Protein AF-A0A534A311-F1 (afdb_monomer_lite)

Foldseek 3Di:
DQFDQWFFAADAFAAAAEDPLLLVLQVCVLVVNDDDVPVSLVSLLVQLLVQLQLCVVLPHQAEESNVSNDQFQQQCVVVFKPQWDDADDDDDFQQVVVPVVVVVVCVVVVVDDDGGQTARRDQIATDDCVSLVSRLVSNVVSCVVNVHNAYADEHEQLLSNCVSHPYPHDPDSLVSSLSSLVRCLVSCVVCVVSVHQYEYECQCLKLVCRGVVVVPDPVVSLVVSLSSLVSRCSSCVVPQQASYEYEYANDQEPTPCPRIDACLSRVVRVLSHSHQEYEAEQQDPVRVVCLVSLQPDDRDLSHAYAYALERLHELDQDALQSSLVSLVSNCLRRNSSRYHYYHNHRNPSGHPHHNYDNVSVSSSSSSNVSNRLVNSQKCLSTPVSVVDDPDPPDDPVCVVVDDDQDDDDDPDPWDAQEDWDDDPQKTWGAAFQRKIWIARNRRRHTQDIGHPCRDPVLQVLDDRGRAAHYWIDDDQWIWGFGQQQKIWIAGNRYRHTQDIDRPDDNVFSKGFRYYWTAGSQWTKGWIDRLQRLDWTKIWIAGNRYRHTPDIDTQEAAPPPPDDDPVNPVRSVVDDDPCNRRGDDRTD

Sequence (587 aa):
MMGSIDRILTTHVGSLPRSQAVTEVLFAREREESRDSDRDDAVINAAVAEVVRRQVEVGIDLVSDGEMSKISYATYIARRLSGFDGDTPREPGQDLVEFPGLLRKLAERGSTAKYRRPRCVGPVSVKDLRPLEVDISNLNAAAAAAHPMGTFMNAASPGVVALFQPNDFYRTQDEYLEVLAAALTTEYEAIVRAGIILQVDAPDLAMGRHTMYRDRSLEAFEILAARHIEVLNHALRNVPAERVRMHVCWGNYEGPHHHDVPMQRLLPIVLKAKPQGLLFEAANPRHAHEWSVFKDASIPDDKILIPGMLATTTNYIEHPQLVAERIERFANIVGRERVMAGTDCGFGTFAGFGPVEPDIAYLKLRSLVEGAQLASRTHGRTYDEQRFSPLDRINTGNVRNLGLAWFADLDTARGQEATPLVIDGAVYITTAWSKVKAYEAVSGKLLWQYDPKVPGEAGVLACCDVVNRGLAAWGHRLYLGTLDGRLIALDRETGRLIWSKLTVDRSKPYAITGAPRVIDGRVIIGNTGAEMGVRGYVAAYDSKDGQELWRFYTVPDRRGANVARHLKRAEATWKGEWWTLGGGGTV

Structure (mmCIF, N/CA/C/O backbone):
data_AF-A0A534A311-F1
#
_entry.id   AF-A0A534A311-F1
#
loop_
_atom_site.group_PDB
_atom_site.id
_atom_site.type_symbol
_atom_site.label_atom_id
_atom_site.label_alt_id
_atom_site.label_comp_id
_atom_site.label_asym_id
_atom_site.label_entity_id
_atom_site.label_seq_id
_atom_site.pdbx_PDB_ins_code
_atom_site.Cartn_x
_atom_site.Cartn_y
_atom_site.Cartn_z
_atom_site.occupancy
_atom_site.B_iso_or_equiv
_atom_site.auth_seq_id
_atom_site.auth_comp_id
_atom_site.auth_asym_id
_atom_site.auth_atom_id
_atom_site.pdbx_PDB_model_num
ATOM 1 N N . MET A 1 1 ? 6.077 -10.448 6.928 1.00 62.00 1 MET A N 1
ATOM 2 C CA . MET A 1 1 ? 4.923 -9.842 6.268 1.00 62.00 1 MET A CA 1
ATOM 3 C C . MET A 1 1 ? 5.056 -10.156 4.801 1.00 62.00 1 MET A C 1
ATOM 5 O O . MET A 1 1 ? 6.183 -10.249 4.327 1.00 62.00 1 MET A O 1
ATOM 9 N N . MET A 1 2 ? 3.950 -10.404 4.105 1.00 63.16 2 MET A N 1
ATOM 10 C CA . MET A 1 2 ? 3.996 -10.641 2.662 1.00 63.16 2 MET A CA 1
ATOM 11 C C . MET A 1 2 ? 4.424 -9.345 1.963 1.00 63.16 2 MET A C 1
ATOM 13 O O . MET A 1 2 ? 3.618 -8.435 1.799 1.00 63.16 2 MET A O 1
ATOM 17 N N . GLY A 1 3 ? 5.708 -9.244 1.620 1.00 61.50 3 GLY A N 1
ATOM 18 C CA . GLY A 1 3 ? 6.172 -8.417 0.510 1.00 61.50 3 GLY A CA 1
ATOM 19 C C . GLY A 1 3 ? 6.017 -9.204 -0.792 1.00 61.50 3 GLY A C 1
ATOM 20 O O . GLY A 1 3 ? 5.884 -10.429 -0.769 1.00 61.50 3 GLY A O 1
ATOM 21 N N . SER A 1 4 ? 6.015 -8.514 -1.926 1.00 70.12 4 SER A N 1
ATOM 22 C CA . SER A 1 4 ? 5.900 -9.139 -3.246 1.00 70.12 4 SER A CA 1
ATOM 23 C C . SER A 1 4 ? 6.944 -8.545 -4.174 1.00 70.12 4 SER A C 1
ATOM 25 O O . SER A 1 4 ? 7.017 -7.331 -4.338 1.00 70.12 4 SER A O 1
ATOM 27 N N . ILE A 1 5 ? 7.751 -9.411 -4.784 1.00 65.31 5 ILE A N 1
ATOM 28 C CA . ILE A 1 5 ? 8.747 -9.012 -5.785 1.00 65.31 5 ILE A CA 1
ATOM 29 C C . ILE A 1 5 ? 8.122 -8.826 -7.175 1.00 65.31 5 ILE A C 1
ATOM 31 O O . ILE A 1 5 ? 8.690 -8.134 -8.017 1.00 65.31 5 ILE A O 1
ATOM 35 N N . ASP A 1 6 ? 6.944 -9.413 -7.409 1.00 62.28 6 ASP A N 1
ATOM 36 C CA . ASP A 1 6 ? 6.321 -9.463 -8.734 1.00 62.28 6 ASP A CA 1
ATOM 37 C C . ASP A 1 6 ? 5.457 -8.232 -9.014 1.00 62.28 6 ASP A C 1
ATOM 39 O O . ASP A 1 6 ? 5.439 -7.715 -10.130 1.00 62.28 6 ASP A O 1
ATOM 43 N N . ARG A 1 7 ? 4.731 -7.754 -7.998 1.00 81.62 7 ARG A N 1
ATOM 44 C CA . ARG A 1 7 ? 3.799 -6.615 -8.079 1.00 81.62 7 ARG A CA 1
ATOM 45 C C . ARG A 1 7 ? 3.607 -5.926 -6.732 1.00 81.62 7 ARG A C 1
ATOM 47 O O . ARG A 1 7 ? 3.816 -6.545 -5.693 1.00 81.62 7 ARG A O 1
ATOM 54 N N . ILE A 1 8 ? 3.116 -4.691 -6.751 1.00 91.12 8 ILE A N 1
ATOM 55 C CA . ILE A 1 8 ? 2.659 -3.981 -5.554 1.00 91.12 8 ILE A CA 1
ATOM 56 C C . ILE A 1 8 ? 1.377 -4.642 -5.038 1.00 91.12 8 ILE A C 1
ATOM 58 O O . ILE A 1 8 ? 0.422 -4.838 -5.795 1.00 91.12 8 ILE A O 1
ATOM 62 N N . LEU A 1 9 ? 1.371 -4.993 -3.752 1.00 95.69 9 LEU A N 1
ATOM 63 C CA . LEU A 1 9 ? 0.196 -5.540 -3.074 1.00 95.69 9 LEU A CA 1
ATOM 64 C C . LEU A 1 9 ? -0.732 -4.427 -2.588 1.00 95.69 9 LEU A C 1
ATOM 66 O O . LEU A 1 9 ? -0.296 -3.294 -2.388 1.00 95.69 9 LEU A O 1
ATOM 70 N N . THR A 1 10 ? -1.994 -4.760 -2.341 1.00 98.31 10 THR A N 1
ATOM 71 C CA . THR A 1 10 ? -3.033 -3.822 -1.898 1.00 98.31 10 THR A CA 1
ATOM 72 C C . THR A 1 10 ? -3.696 -4.235 -0.586 1.00 98.31 10 THR A C 1
ATOM 74 O O . THR A 1 10 ? -3.922 -5.407 -0.298 1.00 98.31 10 THR A O 1
ATOM 77 N N . THR A 1 11 ? -4.032 -3.249 0.235 1.00 98.56 11 THR A N 1
ATOM 78 C CA . THR A 1 11 ? -4.761 -3.422 1.493 1.00 98.56 11 THR A CA 1
ATOM 79 C C . THR A 1 11 ? -5.510 -2.131 1.822 1.00 98.56 11 THR A C 1
ATOM 81 O O . THR A 1 11 ? -5.392 -1.121 1.137 1.00 98.56 11 THR A O 1
ATOM 84 N N . HIS A 1 12 ? -6.251 -2.132 2.919 1.00 98.25 12 HIS A N 1
ATOM 85 C CA . HIS A 1 12 ? -6.760 -0.931 3.578 1.00 98.25 12 HIS A CA 1
ATOM 86 C C . HIS A 1 12 ? -6.506 -1.025 5.087 1.00 98.25 12 HIS A C 1
ATOM 88 O O . HIS A 1 12 ? -5.929 -2.005 5.563 1.00 98.25 12 HIS A O 1
ATOM 94 N N . VAL A 1 13 ? -6.925 0.003 5.824 1.00 97.44 13 VAL A N 1
ATOM 95 C CA . VAL A 1 13 ? -6.742 0.122 7.280 1.00 97.44 13 VAL A CA 1
ATOM 96 C C . VAL A 1 13 ? -7.639 -0.802 8.090 1.00 97.44 13 VAL A C 1
ATOM 98 O O . VAL A 1 13 ? -7.228 -1.242 9.148 1.00 97.44 13 VAL A O 1
ATOM 101 N N . GLY A 1 14 ? -8.839 -1.144 7.643 1.00 95.75 14 GLY A N 1
ATOM 102 C CA . GLY A 1 14 ? -9.672 -2.093 8.388 1.00 95.75 14 GLY A CA 1
ATOM 103 C C . GLY A 1 14 ? -11.144 -1.795 8.264 1.00 95.75 14 GLY A C 1
ATOM 104 O O . GLY A 1 14 ? -11.809 -2.401 7.435 1.00 95.75 14 GLY A O 1
ATOM 105 N N . SER A 1 15 ? -11.653 -0.852 9.052 1.00 95.50 15 SER A N 1
ATOM 106 C CA . SER A 1 15 ? -13.086 -0.559 9.059 1.00 95.50 15 SER A CA 1
ATOM 107 C C . SER A 1 15 ? -13.638 -0.179 7.684 1.00 95.50 15 SER A C 1
ATOM 109 O O . SER A 1 15 ? -13.133 0.722 7.004 1.00 95.50 15 SER A O 1
ATOM 111 N N . LEU A 1 16 ? -14.727 -0.848 7.310 1.00 95.62 16 LEU A N 1
ATOM 112 C CA . LEU A 1 16 ? -15.497 -0.595 6.096 1.00 95.62 16 LEU A CA 1
ATOM 113 C C . LEU A 1 16 ? -16.916 -0.120 6.453 1.00 95.62 16 LEU A C 1
ATOM 115 O O . LEU A 1 16 ? -17.367 -0.327 7.585 1.00 95.62 16 LEU A O 1
ATOM 119 N N . PRO A 1 17 ? -17.633 0.533 5.521 1.00 92.81 17 PRO A N 1
ATOM 120 C CA . PRO A 1 17 ? -18.982 1.025 5.774 1.00 92.81 17 PRO A CA 1
ATOM 121 C C . PRO A 1 17 ? -19.926 -0.111 6.182 1.00 92.81 17 PRO A C 1
ATOM 123 O O . PRO A 1 17 ? -19.996 -1.149 5.523 1.00 92.81 17 PRO A O 1
ATOM 126 N N . ARG A 1 18 ? -20.647 0.091 7.288 1.00 92.00 18 ARG A N 1
ATOM 127 C CA . ARG A 1 18 ? -21.568 -0.898 7.866 1.00 92.00 18 ARG A CA 1
ATOM 128 C C . ARG A 1 18 ? -22.988 -0.618 7.388 1.00 92.00 18 ARG A C 1
ATOM 130 O O . ARG A 1 18 ? -23.415 0.534 7.361 1.00 92.00 18 ARG A O 1
ATOM 137 N N . SER A 1 19 ? -23.728 -1.668 7.042 1.00 91.81 19 SER A N 1
ATOM 138 C CA . SER A 1 19 ? -25.137 -1.533 6.664 1.00 91.81 19 SER A CA 1
ATOM 139 C C . SER A 1 19 ? -25.991 -1.063 7.846 1.00 91.81 19 SER A C 1
ATOM 141 O O . SER A 1 19 ? -25.579 -1.126 9.012 1.00 91.81 19 SER A O 1
ATOM 143 N N . GLN A 1 20 ? -27.215 -0.623 7.555 1.00 90.56 20 GLN A N 1
ATOM 144 C CA . GLN A 1 20 ? -28.170 -0.253 8.596 1.00 90.56 20 GLN A CA 1
ATOM 145 C C . GLN A 1 20 ? -28.457 -1.430 9.543 1.00 90.56 20 GLN A C 1
ATOM 147 O O . GLN A 1 20 ? -28.422 -1.242 10.753 1.00 90.56 20 GLN A O 1
ATOM 152 N N . ALA A 1 21 ? -28.637 -2.646 9.017 1.00 92.81 21 ALA A N 1
ATOM 153 C CA . ALA A 1 21 ? -28.892 -3.835 9.833 1.00 92.81 21 ALA A CA 1
ATOM 154 C C . ALA A 1 21 ? -27.745 -4.128 10.817 1.00 92.81 21 ALA A C 1
ATOM 156 O O . ALA A 1 21 ? -27.986 -4.380 11.994 1.00 92.81 21 ALA A O 1
ATOM 157 N N . VAL A 1 22 ? -26.490 -4.033 10.359 1.00 94.19 22 VAL A N 1
ATOM 158 C CA . VAL A 1 22 ? -25.309 -4.177 11.231 1.00 94.19 22 VAL A CA 1
ATOM 159 C C . VAL A 1 22 ? -25.296 -3.082 12.295 1.00 94.19 22 VAL A C 1
ATOM 161 O O . VAL A 1 22 ? -25.088 -3.347 13.474 1.00 94.19 22 VAL A O 1
ATOM 164 N N . THR A 1 23 ? -25.554 -1.843 11.888 1.00 91.12 23 THR A N 1
ATOM 165 C CA . THR A 1 23 ? -25.569 -0.686 12.786 1.00 91.12 23 THR A CA 1
ATOM 166 C C . THR A 1 23 ? -26.634 -0.830 13.881 1.00 91.12 23 THR A C 1
ATOM 168 O O . THR A 1 23 ? -26.344 -0.579 15.049 1.00 91.12 23 THR A O 1
ATOM 171 N N . GLU A 1 24 ? -27.838 -1.292 13.535 1.00 90.88 24 GLU A N 1
ATOM 172 C CA . GLU A 1 24 ? -28.925 -1.561 14.484 1.00 90.88 24 GLU A CA 1
ATOM 173 C C . GLU A 1 24 ? -28.527 -2.615 15.523 1.00 90.88 24 GLU A C 1
ATOM 175 O O . GLU A 1 24 ? -28.712 -2.383 16.718 1.00 90.88 24 GLU A O 1
ATOM 180 N N . VAL A 1 25 ? -27.903 -3.718 15.090 1.00 92.81 25 VAL A N 1
ATOM 181 C CA . VAL A 1 25 ? -27.375 -4.761 15.988 1.00 92.81 25 VAL A CA 1
ATOM 182 C C . VAL A 1 25 ? -26.332 -4.187 16.949 1.00 92.81 25 VAL A C 1
ATOM 184 O O . VAL A 1 25 ? -26.393 -4.420 18.157 1.00 92.81 25 VAL A O 1
ATOM 187 N N . LEU A 1 26 ? -25.378 -3.402 16.442 1.00 91.00 26 LEU A N 1
ATOM 188 C CA . LEU A 1 26 ? -24.308 -2.833 17.265 1.00 91.00 26 LEU A CA 1
ATOM 189 C C . LEU A 1 26 ? -24.845 -1.857 18.319 1.00 91.00 26 LEU A C 1
ATOM 191 O O . LEU A 1 26 ? -24.432 -1.930 19.476 1.00 91.00 26 LEU A O 1
ATOM 195 N N . PHE A 1 27 ? -25.792 -0.987 17.957 1.00 88.94 27 PHE A N 1
ATOM 196 C CA . PHE A 1 27 ? -26.410 -0.071 18.918 1.00 88.94 27 PHE A CA 1
ATOM 197 C C . PHE A 1 27 ? -27.332 -0.785 19.912 1.00 88.94 27 PHE A C 1
ATOM 199 O O . PHE A 1 27 ? -27.357 -0.401 21.081 1.00 88.94 27 PHE A O 1
ATOM 206 N N . ALA A 1 28 ? -28.058 -1.827 19.495 1.00 88.75 28 ALA A N 1
ATOM 207 C CA . ALA A 1 28 ? -28.858 -2.638 20.411 1.00 88.75 28 ALA A CA 1
ATOM 208 C C . ALA A 1 28 ? -27.974 -3.343 21.452 1.00 88.75 28 ALA A C 1
ATOM 210 O O . ALA A 1 28 ? -28.309 -3.360 22.634 1.00 88.75 28 ALA A O 1
ATOM 211 N N . ARG A 1 29 ? -26.810 -3.865 21.041 1.00 87.81 29 ARG A N 1
ATOM 212 C CA . ARG A 1 29 ? -25.814 -4.456 21.951 1.00 87.81 29 ARG A CA 1
ATOM 213 C C . ARG A 1 29 ? -25.233 -3.430 22.923 1.00 87.81 29 ARG A C 1
ATOM 215 O O . ARG A 1 29 ? -25.128 -3.724 24.106 1.00 87.81 29 ARG A O 1
ATOM 222 N N . GLU A 1 30 ? -24.897 -2.235 22.441 1.00 84.38 30 GLU A N 1
ATOM 223 C CA . GLU A 1 30 ? -24.351 -1.140 23.260 1.00 84.38 30 GLU A CA 1
ATOM 224 C C . GLU A 1 30 ? -25.339 -0.647 24.329 1.00 84.38 30 GLU A C 1
ATOM 226 O O . GLU A 1 30 ? -24.939 -0.287 25.434 1.00 84.38 30 GLU A O 1
ATOM 231 N N . ARG A 1 31 ? -26.638 -0.623 24.010 1.00 85.56 31 ARG A N 1
ATOM 232 C CA . ARG A 1 31 ? -27.695 -0.219 24.950 1.00 85.56 31 ARG A CA 1
ATOM 233 C C . ARG A 1 31 ? -28.201 -1.357 25.837 1.00 85.56 31 ARG A C 1
ATOM 235 O O . ARG A 1 31 ? -29.114 -1.124 26.619 1.00 85.56 31 ARG A O 1
ATOM 242 N N . GLU A 1 32 ? -27.631 -2.557 25.713 1.00 85.12 32 GLU A N 1
ATOM 243 C CA . GLU A 1 32 ? -28.103 -3.773 26.394 1.00 85.12 32 GLU A CA 1
ATOM 244 C C . GLU A 1 32 ? -29.579 -4.100 26.067 1.00 85.12 32 GLU A C 1
ATOM 246 O O . GLU A 1 32 ? -30.319 -4.666 26.866 1.00 85.12 32 GLU A O 1
ATOM 251 N N . GLU A 1 33 ? -30.014 -3.743 24.855 1.00 89.19 33 GLU A N 1
ATOM 252 C CA . GLU A 1 33 ? -31.381 -3.910 24.343 1.00 89.19 33 GLU A CA 1
ATOM 253 C C . GLU A 1 33 ? -31.521 -5.084 23.360 1.00 89.19 33 GLU A C 1
ATOM 255 O O . GLU A 1 33 ? -32.626 -5.349 22.882 1.00 89.19 33 GLU A O 1
ATOM 260 N N . SER A 1 34 ? -30.427 -5.776 23.027 1.00 84.06 34 SER A N 1
ATOM 261 C CA . SER A 1 34 ? -30.469 -6.964 22.164 1.00 84.06 34 SER A CA 1
ATOM 262 C C . SER A 1 34 ? -31.284 -8.084 22.824 1.00 84.06 34 SER A C 1
ATOM 264 O O . SER A 1 34 ? -31.061 -8.432 23.983 1.00 84.06 34 SER A O 1
ATOM 266 N N . ARG A 1 35 ? -32.256 -8.632 22.084 1.00 83.31 35 ARG A N 1
ATOM 267 C CA . ARG A 1 35 ? -33.201 -9.660 22.569 1.00 83.31 35 ARG A CA 1
ATOM 268 C C . ARG A 1 35 ? -33.037 -11.020 21.893 1.00 83.31 35 ARG A C 1
ATOM 270 O O . ARG A 1 35 ? -33.663 -11.977 22.333 1.00 83.31 35 ARG A O 1
ATOM 277 N N . ASP A 1 36 ? -32.243 -11.086 20.828 1.00 88.88 36 ASP A N 1
ATOM 278 C CA . ASP A 1 36 ? -32.068 -12.269 19.985 1.00 88.88 36 ASP A CA 1
ATOM 279 C C . ASP A 1 36 ? -30.604 -12.342 19.529 1.00 88.88 36 ASP A C 1
ATOM 281 O O . ASP A 1 36 ? -30.210 -11.759 18.516 1.00 88.88 36 ASP A O 1
ATOM 285 N N . SER A 1 37 ? -29.775 -13.003 20.341 1.00 86.44 37 SER A N 1
ATOM 286 C CA . SER A 1 37 ? -28.337 -13.119 20.091 1.00 86.44 37 SER A CA 1
ATOM 287 C C . SER A 1 37 ? -28.031 -13.879 18.806 1.00 86.44 37 SER A C 1
ATOM 289 O O . SER A 1 37 ? -27.108 -13.496 18.092 1.00 86.44 37 SER A O 1
ATOM 291 N N . ASP A 1 38 ? -28.825 -14.903 18.495 1.00 90.88 38 ASP A N 1
ATOM 292 C CA . ASP A 1 38 ? -28.603 -15.778 17.344 1.00 90.88 38 ASP A CA 1
ATOM 293 C C . ASP A 1 38 ? -28.873 -15.021 16.043 1.00 90.88 38 ASP A C 1
ATOM 295 O O . ASP A 1 38 ? -28.080 -15.089 15.099 1.00 90.88 38 ASP A O 1
ATOM 299 N N . ARG A 1 39 ? -29.950 -14.223 16.005 1.00 93.50 39 ARG A N 1
ATOM 300 C CA . ARG A 1 39 ? -30.201 -13.299 14.894 1.00 93.50 39 ARG A CA 1
ATOM 301 C C . ARG A 1 39 ? -29.068 -12.288 14.752 1.00 93.50 39 ARG A C 1
ATOM 303 O O . ARG A 1 39 ? -28.604 -12.058 13.635 1.00 93.50 39 ARG A O 1
ATOM 310 N N . ASP A 1 40 ? -28.658 -11.650 15.845 1.00 93.88 40 ASP A N 1
ATOM 311 C CA . ASP A 1 40 ? -27.614 -10.627 15.806 1.00 93.88 40 ASP A CA 1
ATOM 312 C C . ASP A 1 40 ? -26.292 -11.201 15.272 1.00 93.88 40 ASP A C 1
ATOM 314 O O . ASP A 1 40 ? -25.655 -10.593 14.410 1.00 93.88 40 ASP A O 1
ATOM 318 N N . ASP A 1 41 ? -25.893 -12.385 15.743 1.00 94.00 41 ASP A N 1
ATOM 319 C CA . ASP A 1 41 ? -24.686 -13.071 15.282 1.00 94.00 41 ASP A CA 1
ATOM 320 C C . ASP A 1 41 ? -24.794 -13.484 13.811 1.00 94.00 41 ASP A C 1
ATOM 322 O O . ASP A 1 41 ? -23.832 -13.301 13.062 1.00 94.00 41 ASP A O 1
ATOM 326 N N . ALA A 1 42 ? -25.966 -13.935 13.354 1.00 96.06 42 ALA A N 1
ATOM 327 C CA . ALA A 1 42 ? -26.204 -14.226 11.941 1.00 96.06 42 ALA A CA 1
ATOM 328 C C . ALA A 1 42 ? -26.073 -12.974 11.052 1.00 96.06 42 ALA A C 1
ATOM 330 O O . ALA A 1 42 ? -25.486 -13.048 9.971 1.00 96.06 42 ALA A O 1
ATOM 331 N N . VAL A 1 43 ? -26.562 -11.812 11.506 1.00 97.50 43 VAL A N 1
ATOM 332 C CA . VAL A 1 43 ? -26.415 -10.534 10.781 1.00 97.50 43 VAL A CA 1
ATOM 333 C C . VAL A 1 43 ? -24.944 -10.136 10.663 1.00 97.50 43 VAL A C 1
ATOM 335 O O . VAL A 1 43 ? -24.500 -9.755 9.578 1.00 97.50 43 VAL A O 1
ATOM 338 N N . ILE A 1 44 ? -24.175 -10.238 11.751 1.00 97.69 44 ILE A N 1
ATOM 339 C CA . ILE A 1 44 ? -22.742 -9.915 11.739 1.00 97.69 44 ILE A CA 1
ATOM 340 C C . ILE A 1 44 ? -21.960 -10.908 10.875 1.00 97.69 44 ILE A C 1
ATOM 342 O O . ILE A 1 44 ? -21.148 -10.482 10.056 1.00 97.69 44 ILE A O 1
ATOM 346 N N . ASN A 1 45 ? -22.222 -12.211 11.001 1.00 98.19 45 ASN A N 1
ATOM 347 C CA . ASN A 1 45 ? -21.568 -13.246 10.200 1.00 98.19 45 ASN A CA 1
ATOM 348 C C . ASN A 1 45 ? -21.802 -13.028 8.695 1.00 98.19 45 ASN A C 1
ATOM 350 O O . ASN A 1 45 ? -20.843 -13.004 7.921 1.00 98.19 45 ASN A O 1
ATOM 354 N N . ALA A 1 46 ? -23.052 -12.774 8.292 1.00 98.38 46 ALA A N 1
ATOM 355 C CA . ALA A 1 46 ? -23.392 -12.478 6.903 1.00 98.38 46 ALA A CA 1
ATOM 356 C C . ALA A 1 46 ? -22.703 -11.199 6.398 1.00 98.38 46 ALA A C 1
ATOM 358 O O . ALA A 1 46 ? -22.217 -11.162 5.268 1.00 98.38 46 ALA A O 1
ATOM 359 N N . ALA A 1 47 ? -22.612 -10.162 7.237 1.00 98.19 47 ALA A N 1
ATOM 360 C CA . ALA A 1 47 ? -21.917 -8.928 6.890 1.00 98.19 47 ALA A CA 1
ATOM 361 C C . ALA A 1 47 ? -20.408 -9.137 6.696 1.00 98.19 47 ALA A C 1
ATOM 363 O O . ALA A 1 47 ? -19.857 -8.617 5.728 1.00 98.19 47 ALA A O 1
ATOM 364 N N . VAL A 1 48 ? -19.748 -9.918 7.562 1.00 98.75 48 VAL A N 1
ATOM 365 C CA . VAL A 1 48 ? -18.322 -10.269 7.412 1.00 98.75 48 VAL A CA 1
ATOM 366 C C . VAL A 1 48 ? -18.088 -11.042 6.112 1.00 98.75 48 VAL A C 1
ATOM 368 O O . VAL A 1 48 ? -17.189 -10.693 5.346 1.00 98.75 48 VAL A O 1
ATOM 371 N N . ALA A 1 49 ? -18.921 -12.046 5.822 1.00 98.69 49 ALA A N 1
ATOM 372 C CA . ALA A 1 49 ? -18.834 -12.808 4.577 1.00 98.69 49 ALA A CA 1
ATOM 373 C C . ALA A 1 49 ? -18.966 -11.904 3.340 1.00 98.69 49 ALA A C 1
ATOM 375 O O . ALA A 1 49 ? -18.171 -12.004 2.403 1.00 98.69 49 ALA A O 1
ATOM 376 N N . GLU A 1 50 ? -19.926 -10.979 3.363 1.00 98.19 50 GLU A N 1
ATOM 377 C CA . GLU A 1 50 ? -20.172 -10.053 2.262 1.00 98.19 50 GLU A CA 1
ATOM 378 C C . GLU A 1 50 ? -19.016 -9.067 2.047 1.00 98.19 50 GLU A C 1
ATOM 380 O O . GLU A 1 50 ? -18.571 -8.881 0.913 1.00 98.19 50 GLU A O 1
ATOM 385 N N . VAL A 1 51 ? -18.480 -8.446 3.104 1.00 97.88 51 VAL A N 1
ATOM 386 C CA . VAL A 1 51 ? -17.378 -7.484 2.931 1.00 97.88 51 VAL A CA 1
ATOM 387 C C . VAL A 1 51 ? -16.081 -8.154 2.506 1.00 97.88 51 VAL A C 1
ATOM 389 O O . VAL A 1 51 ? -15.346 -7.576 1.706 1.00 97.88 51 VAL A O 1
ATOM 392 N N . VAL A 1 52 ? -15.796 -9.370 2.979 1.00 98.75 52 VAL A N 1
ATOM 393 C CA . VAL A 1 52 ? -14.638 -10.147 2.514 1.00 98.75 52 VAL A CA 1
ATOM 394 C C . VAL A 1 52 ? -14.797 -10.488 1.031 1.00 98.75 52 VAL A C 1
ATOM 396 O O . VAL A 1 52 ? -13.875 -10.247 0.251 1.00 98.75 52 VAL A O 1
ATOM 399 N N . ARG A 1 53 ? -15.982 -10.953 0.609 1.00 98.56 53 ARG A N 1
ATOM 400 C CA . ARG A 1 53 ? -16.291 -11.219 -0.806 1.00 98.56 53 ARG A CA 1
ATOM 401 C C . ARG A 1 53 ? -16.079 -9.974 -1.672 1.00 98.56 53 ARG A C 1
ATOM 403 O O . ARG A 1 53 ? -15.355 -10.042 -2.661 1.00 98.56 53 ARG A O 1
ATOM 410 N N . ARG A 1 54 ? -16.647 -8.823 -1.289 1.00 97.94 54 ARG A N 1
ATOM 411 C CA . ARG A 1 54 ? -16.513 -7.569 -2.056 1.00 97.94 54 ARG A CA 1
ATOM 412 C C . ARG A 1 54 ? -15.066 -7.086 -2.158 1.00 97.94 54 ARG A C 1
ATOM 414 O O . ARG A 1 54 ? -14.676 -6.580 -3.206 1.00 97.94 54 ARG A O 1
ATOM 421 N N . GLN A 1 55 ? -14.266 -7.228 -1.100 1.00 98.50 55 GLN A N 1
ATOM 422 C CA . GLN A 1 55 ? -12.839 -6.884 -1.143 1.00 98.50 55 GLN A CA 1
ATOM 423 C C . GLN A 1 55 ? -12.086 -7.741 -2.169 1.00 98.50 55 GLN A C 1
ATOM 425 O O . GLN A 1 55 ? -11.351 -7.192 -2.993 1.00 98.50 55 GLN A O 1
ATOM 430 N N . VAL A 1 56 ? -12.314 -9.059 -2.164 1.00 97.88 56 VAL A N 1
ATOM 431 C CA . VAL A 1 56 ? -11.711 -9.984 -3.138 1.00 97.88 56 VAL A CA 1
ATOM 432 C C . VAL A 1 56 ? -12.158 -9.654 -4.564 1.00 97.88 56 VAL A C 1
ATOM 434 O O . VAL A 1 56 ? -11.325 -9.587 -5.462 1.00 97.88 56 VAL A O 1
ATOM 437 N N . GLU A 1 57 ? -13.444 -9.369 -4.779 1.00 96.44 57 GLU A N 1
ATOM 438 C CA . GLU A 1 57 ? -13.981 -9.001 -6.100 1.00 96.44 57 GLU A CA 1
ATOM 439 C C . GLU A 1 57 ? -13.420 -7.692 -6.652 1.00 96.44 57 GLU A C 1
ATOM 441 O O . GLU A 1 57 ? -13.278 -7.531 -7.865 1.00 96.44 57 GLU A O 1
ATOM 446 N N . VAL A 1 58 ? -13.104 -6.743 -5.772 1.00 96.44 58 VAL A N 1
ATOM 447 C CA . VAL A 1 58 ? -12.414 -5.508 -6.152 1.00 96.44 58 VAL A CA 1
ATOM 448 C C . VAL A 1 58 ? -10.935 -5.763 -6.470 1.00 96.44 58 VAL A C 1
ATOM 450 O O . VAL A 1 58 ? -10.349 -5.011 -7.248 1.00 96.44 58 VAL A O 1
ATOM 453 N N . GLY A 1 59 ? -10.349 -6.834 -5.930 1.00 96.19 59 GLY A N 1
ATOM 454 C CA . GLY A 1 59 ? -8.952 -7.220 -6.131 1.00 96.19 59 GLY A CA 1
ATOM 455 C C . GLY A 1 59 ? -8.018 -6.824 -4.987 1.00 96.19 59 GLY A C 1
ATOM 456 O O . GLY A 1 59 ? -6.813 -6.722 -5.211 1.00 96.19 59 GLY A O 1
ATOM 457 N N . ILE A 1 60 ? -8.552 -6.578 -3.784 1.00 98.38 60 ILE A N 1
ATOM 458 C CA . ILE A 1 60 ? -7.736 -6.344 -2.587 1.00 98.38 60 ILE A CA 1
ATOM 459 C C . ILE A 1 60 ? -7.025 -7.638 -2.184 1.00 98.38 60 ILE A C 1
ATOM 461 O O . ILE A 1 60 ? -7.636 -8.699 -2.075 1.00 98.38 60 ILE A O 1
ATOM 465 N N . ASP A 1 61 ? -5.724 -7.526 -1.936 1.00 96.94 61 ASP A N 1
ATOM 466 C CA . ASP A 1 61 ? -4.847 -8.661 -1.664 1.00 96.94 61 ASP A CA 1
ATOM 467 C C . ASP A 1 61 ? -4.929 -9.154 -0.217 1.00 96.94 61 ASP A C 1
ATOM 469 O O . ASP A 1 61 ? -5.105 -10.349 0.037 1.00 96.94 61 ASP A O 1
ATOM 473 N N . LEU A 1 62 ? -4.785 -8.226 0.733 1.00 97.94 62 LEU A N 1
ATOM 474 C CA . LEU A 1 62 ? -4.911 -8.506 2.157 1.00 97.94 62 LEU A CA 1
ATOM 475 C C . LEU A 1 62 ? -6.208 -7.892 2.685 1.00 97.94 62 LEU A C 1
ATOM 477 O O . LEU A 1 62 ? -6.327 -6.670 2.770 1.00 97.94 62 LEU A O 1
ATOM 481 N N . VAL A 1 63 ? -7.166 -8.748 3.034 1.00 98.56 63 VAL A N 1
ATOM 482 C CA . VAL A 1 63 ? -8.540 -8.354 3.391 1.00 98.56 63 VAL A CA 1
ATOM 483 C C . VAL A 1 63 ? -8.773 -8.383 4.902 1.00 98.56 63 VAL A C 1
ATOM 485 O O . VAL A 1 63 ? -8.083 -9.110 5.619 1.00 98.56 63 VAL A O 1
ATOM 488 N N . SER A 1 64 ? -9.765 -7.648 5.404 1.00 98.50 64 SER A N 1
ATOM 489 C CA . SER A 1 64 ? -10.236 -7.789 6.792 1.00 98.50 64 SER A CA 1
ATOM 490 C C . SER A 1 64 ? -11.716 -8.116 6.896 1.00 98.50 64 SER A C 1
ATOM 492 O O . SER A 1 64 ? -12.455 -8.131 5.912 1.00 98.50 64 SER A O 1
ATOM 494 N N . ASP A 1 65 ? -12.158 -8.327 8.131 1.00 98.25 65 ASP A N 1
ATOM 495 C CA . ASP A 1 65 ? -13.560 -8.453 8.522 1.00 98.25 65 ASP A CA 1
ATOM 496 C C . ASP A 1 65 ? -14.345 -7.129 8.432 1.00 98.25 65 ASP A C 1
ATOM 498 O O . ASP A 1 65 ? -15.507 -7.079 8.832 1.00 98.25 65 ASP A O 1
ATOM 502 N N . GLY A 1 66 ? -13.718 -6.039 7.969 1.00 97.00 66 GLY A N 1
ATOM 503 C CA . GLY A 1 66 ? -14.315 -4.706 7.907 1.00 97.00 66 GLY A CA 1
ATOM 504 C C . GLY A 1 66 ? -14.666 -4.111 9.276 1.00 97.00 66 GLY A C 1
ATOM 505 O O . GLY A 1 66 ? -15.384 -3.111 9.326 1.00 97.00 66 GLY A O 1
ATOM 506 N N . GLU A 1 67 ? -14.206 -4.723 10.374 1.00 96.12 67 GLU A N 1
ATOM 507 C CA . GLU A 1 67 ? -14.630 -4.449 11.750 1.00 96.12 67 GLU A CA 1
ATOM 508 C C . GLU A 1 67 ? -16.162 -4.492 11.940 1.00 96.12 67 GLU A C 1
ATOM 510 O O . GLU A 1 67 ? -16.725 -3.712 12.717 1.00 96.12 67 GLU A O 1
ATOM 515 N N . MET A 1 68 ? -16.871 -5.372 11.220 1.00 96.00 68 MET A N 1
ATOM 516 C CA . MET A 1 68 ? -18.345 -5.414 11.213 1.00 96.00 68 MET A CA 1
ATOM 517 C C . MET A 1 68 ? -18.961 -5.626 12.605 1.00 96.00 68 MET A C 1
ATOM 519 O O . MET A 1 68 ? -20.050 -5.125 12.866 1.00 96.00 68 MET A O 1
ATOM 523 N N . SER A 1 69 ? -18.264 -6.308 13.516 1.00 93.81 69 SER A N 1
ATOM 524 C CA . SER A 1 69 ? -18.726 -6.591 14.883 1.00 93.81 69 SER A CA 1
ATOM 525 C C . SER A 1 69 ? -18.423 -5.486 15.905 1.00 93.81 69 SER A C 1
ATOM 527 O O . SER A 1 69 ? -18.879 -5.563 17.053 1.00 93.81 69 SER A O 1
ATOM 529 N N . LYS A 1 70 ? -17.668 -4.449 15.518 1.00 91.31 70 LYS A N 1
ATOM 530 C CA . LYS A 1 70 ? -17.216 -3.387 16.422 1.00 91.31 70 LYS A CA 1
ATOM 531 C C . LYS A 1 70 ? -17.988 -2.094 16.187 1.00 91.31 70 LYS A C 1
ATOM 533 O O . LYS A 1 70 ? -18.062 -1.589 15.072 1.00 91.31 70 LYS A O 1
ATOM 538 N N . ILE A 1 71 ? -18.502 -1.503 17.266 1.00 85.81 71 ILE A N 1
ATOM 539 C CA . ILE A 1 71 ? -19.131 -0.171 17.229 1.00 85.81 71 ILE A CA 1
ATOM 540 C C . ILE A 1 71 ? -18.107 0.955 17.001 1.00 85.81 71 ILE A C 1
ATOM 542 O O . ILE A 1 71 ? -18.417 1.992 16.414 1.00 85.81 71 ILE A O 1
ATOM 546 N N . SER A 1 72 ? -16.880 0.730 17.467 1.00 86.31 72 SER A N 1
ATOM 547 C CA . SER A 1 72 ? -15.750 1.653 17.451 1.00 86.31 72 SER A CA 1
ATOM 548 C C . SER A 1 72 ? -14.462 0.845 17.547 1.00 86.31 72 SER A C 1
ATOM 550 O O . SER A 1 72 ? -14.407 -0.148 18.278 1.00 86.31 72 SER A O 1
ATOM 552 N N . TYR A 1 73 ? -13.422 1.310 16.863 1.00 83.31 73 TYR A N 1
ATOM 553 C CA . TYR A 1 73 ? -12.088 0.709 16.882 1.00 83.31 73 TYR A CA 1
ATOM 554 C C . TYR A 1 73 ? -11.396 0.765 18.258 1.00 83.31 73 TYR A C 1
ATOM 556 O O . TYR A 1 73 ? -10.426 0.050 18.470 1.00 83.31 73 TYR A O 1
ATOM 564 N N . ALA A 1 74 ? -11.880 1.585 19.203 1.00 83.38 74 ALA A N 1
ATOM 565 C CA . ALA A 1 74 ? -11.274 1.728 20.533 1.00 83.38 74 ALA A CA 1
ATOM 566 C C . ALA A 1 74 ? -12.202 1.304 21.685 1.00 83.38 74 ALA A C 1
ATOM 568 O O . ALA A 1 74 ? -11.757 0.654 22.625 1.00 83.38 74 ALA A O 1
ATOM 569 N N . THR A 1 75 ? -13.503 1.626 21.641 1.00 84.50 75 THR A N 1
ATOM 570 C CA . THR A 1 75 ? -14.397 1.351 22.790 1.00 84.50 75 THR A CA 1
ATOM 571 C C . THR A 1 75 ? -14.890 -0.093 22.866 1.00 84.50 75 THR A C 1
ATOM 573 O O . THR A 1 75 ? -15.393 -0.497 23.914 1.00 84.50 75 THR A O 1
ATOM 576 N N . TYR A 1 76 ? -14.690 -0.909 21.818 1.00 88.25 76 TYR A N 1
ATOM 577 C CA . TYR A 1 76 ? -15.035 -2.339 21.848 1.00 88.25 76 TYR A CA 1
ATOM 578 C C . TYR A 1 76 ? -14.345 -3.087 23.000 1.00 88.25 76 TYR A C 1
ATOM 580 O O . TYR A 1 76 ? -14.842 -4.121 23.455 1.00 88.25 76 TYR A O 1
ATOM 588 N N . ILE A 1 77 ? -13.222 -2.550 23.491 1.00 89.62 77 ILE A N 1
ATOM 589 C CA . ILE A 1 77 ? -12.403 -3.166 24.526 1.00 89.62 77 ILE A CA 1
ATOM 590 C C . ILE A 1 77 ? -13.164 -3.381 25.840 1.00 89.62 77 ILE A C 1
ATOM 592 O O . ILE A 1 77 ? -12.911 -4.366 26.523 1.00 89.62 77 ILE A O 1
ATOM 596 N N . ALA A 1 78 ? -14.177 -2.565 26.151 1.00 88.56 78 ALA A N 1
ATOM 597 C CA . ALA A 1 78 ? -15.013 -2.738 27.345 1.00 88.56 78 ALA A CA 1
ATOM 598 C C . ALA A 1 78 ? -15.871 -4.023 27.320 1.00 88.56 78 ALA A C 1
ATOM 600 O O . ALA A 1 78 ? -16.352 -4.496 28.356 1.00 88.56 78 ALA A O 1
ATOM 601 N N . ARG A 1 79 ? -16.050 -4.634 26.139 1.00 87.56 79 ARG A N 1
ATOM 602 C CA . ARG A 1 79 ? -16.677 -5.959 26.012 1.00 87.56 79 ARG A CA 1
ATOM 603 C C . ARG A 1 79 ? -15.695 -7.097 26.290 1.00 87.56 79 ARG A C 1
ATOM 605 O O . ARG A 1 79 ? -16.141 -8.173 26.669 1.00 87.56 79 ARG A O 1
ATOM 612 N N . ARG A 1 80 ? -14.389 -6.860 26.124 1.00 93.00 80 ARG A N 1
ATOM 613 C CA . ARG A 1 80 ? -13.331 -7.879 26.233 1.00 93.00 80 ARG A CA 1
ATOM 614 C C . ARG A 1 80 ? -12.520 -7.786 27.522 1.00 93.00 80 ARG A C 1
ATOM 616 O O . ARG A 1 80 ? -12.037 -8.808 27.998 1.00 93.00 80 ARG A O 1
ATOM 623 N N . LEU A 1 81 ? -12.400 -6.598 28.109 1.00 95.69 81 LEU A N 1
ATOM 624 C CA . LEU A 1 81 ? -11.635 -6.328 29.325 1.00 95.69 81 LEU A CA 1
ATOM 625 C C . LEU A 1 81 ? -12.529 -5.824 30.472 1.00 95.69 81 LEU A C 1
ATOM 627 O O . LEU A 1 81 ? -13.579 -5.221 30.249 1.00 95.69 81 LEU A O 1
ATOM 631 N N . SER A 1 82 ? -12.110 -6.084 31.711 1.00 96.38 82 SER A N 1
ATOM 632 C CA . SER A 1 82 ? -12.728 -5.556 32.933 1.00 96.38 82 SER A CA 1
ATOM 633 C C . SER A 1 82 ? -12.245 -4.136 33.246 1.00 96.38 82 SER A C 1
ATOM 635 O O . SER A 1 82 ? -11.293 -3.651 32.643 1.00 96.38 82 SER A O 1
ATOM 637 N N . GLY A 1 83 ? -12.876 -3.489 34.230 1.00 95.44 83 GLY A N 1
ATOM 638 C CA . GLY A 1 83 ? -12.418 -2.205 34.777 1.00 95.44 83 GLY A CA 1
ATOM 639 C C . GLY A 1 83 ? -12.954 -0.963 34.061 1.00 95.44 83 GLY A C 1
ATOM 640 O O . GLY A 1 83 ? -12.653 0.144 34.493 1.00 95.44 83 GLY A O 1
ATOM 641 N N . PHE A 1 84 ? -13.770 -1.131 33.016 1.00 94.50 84 PHE A N 1
ATOM 642 C CA . PHE A 1 84 ? -14.298 -0.041 32.194 1.00 94.50 84 PHE A CA 1
ATOM 643 C C . PHE A 1 84 ? -15.779 0.238 32.463 1.00 94.50 84 PHE A C 1
ATOM 645 O O . PHE A 1 84 ? -16.606 -0.649 32.256 1.00 94.50 84 PHE A O 1
ATOM 652 N N . ASP A 1 85 ? -16.114 1.465 32.871 1.00 91.31 85 ASP A N 1
ATOM 653 C CA . ASP A 1 85 ? -17.500 1.909 33.090 1.00 91.31 85 ASP A CA 1
ATOM 654 C C . ASP A 1 85 ? -17.647 3.441 32.944 1.00 91.31 85 ASP A C 1
ATOM 656 O O . ASP A 1 85 ? -16.669 4.178 32.791 1.00 91.31 85 ASP A O 1
ATOM 660 N N . GLY A 1 86 ? -18.879 3.940 32.996 1.00 87.50 86 GLY A N 1
ATOM 661 C CA . GLY A 1 86 ? -19.225 5.351 32.878 1.00 87.50 86 GLY A CA 1
ATOM 662 C C . GLY A 1 86 ? -19.154 5.881 31.445 1.00 87.50 86 GLY A C 1
ATOM 663 O O . GLY A 1 86 ? -19.142 5.130 30.472 1.00 87.50 86 GLY A O 1
ATOM 664 N N . ASP A 1 87 ? -19.132 7.208 31.321 1.00 86.00 87 ASP A N 1
ATOM 665 C CA . ASP A 1 87 ? -19.025 7.902 30.038 1.00 86.00 87 ASP A CA 1
ATOM 666 C C . ASP A 1 87 ? -18.131 9.138 30.188 1.00 86.00 87 ASP A C 1
ATOM 668 O O . ASP A 1 87 ? -18.237 9.879 31.168 1.00 86.00 87 ASP A O 1
ATOM 672 N N . THR A 1 88 ? -17.235 9.347 29.228 1.00 80.19 88 THR A N 1
ATOM 673 C CA . THR A 1 88 ? -16.325 10.495 29.187 1.00 80.19 88 THR A CA 1
ATOM 674 C C . THR A 1 88 ? -16.864 11.545 28.222 1.00 80.19 88 THR A C 1
ATOM 676 O O . THR A 1 88 ? -17.156 11.209 27.067 1.00 80.19 88 THR A O 1
ATOM 679 N N . PRO A 1 89 ? -16.925 12.828 28.627 1.00 76.12 89 PRO A N 1
ATOM 680 C CA . PRO A 1 89 ? -17.252 13.917 27.720 1.00 76.12 89 PRO A CA 1
ATOM 681 C C . PRO A 1 89 ? -16.376 13.905 26.462 1.00 76.12 89 PRO A C 1
ATOM 683 O O . PRO A 1 89 ? -15.183 13.590 26.485 1.00 76.12 89 PRO A O 1
ATOM 686 N N . ARG A 1 90 ? -16.986 14.241 25.328 1.00 75.69 90 ARG A N 1
ATOM 687 C CA . ARG A 1 90 ? -16.275 14.372 24.056 1.00 75.69 90 ARG A CA 1
ATOM 688 C C . ARG A 1 90 ? -15.760 15.791 23.942 1.00 75.69 90 ARG A C 1
ATOM 690 O O . ARG A 1 90 ? -16.555 16.719 23.821 1.00 75.69 90 ARG A O 1
ATOM 697 N N . GLU A 1 91 ? -14.445 15.936 23.936 1.00 81.06 91 GLU A N 1
ATOM 698 C CA . GLU A 1 91 ? -13.815 17.199 23.590 1.00 81.06 91 GLU A CA 1
ATOM 699 C C . GLU A 1 91 ? -13.347 17.161 22.133 1.00 81.06 91 GLU A C 1
ATOM 701 O O . GLU A 1 91 ? -12.716 16.180 21.727 1.00 81.06 91 GLU A O 1
ATOM 706 N N . PRO A 1 92 ? -13.665 18.188 21.330 1.00 84.31 92 PRO A N 1
ATOM 707 C CA . PRO A 1 92 ? -13.142 18.291 19.977 1.00 84.31 92 PRO A CA 1
ATOM 708 C C . PRO A 1 92 ? -11.622 18.507 19.992 1.00 84.31 92 PRO A C 1
ATOM 710 O O . PRO A 1 92 ? -11.060 19.042 20.954 1.00 84.31 92 PRO A O 1
ATOM 713 N N . GLY A 1 93 ? -10.969 18.100 18.902 1.00 87.94 93 GLY A N 1
ATOM 714 C CA . GLY A 1 93 ? -9.559 18.394 18.659 1.00 87.94 93 GLY A CA 1
ATOM 715 C C . GLY A 1 93 ? -9.283 19.899 18.679 1.00 87.94 93 GLY A C 1
ATOM 716 O O . GLY A 1 93 ? -10.165 20.711 18.388 1.00 87.94 93 GLY A O 1
ATOM 717 N N . GLN A 1 94 ? -8.058 20.271 19.045 1.00 91.75 94 GLN A N 1
ATOM 718 C CA . GLN A 1 94 ? -7.599 21.659 19.126 1.00 91.75 94 GLN A CA 1
ATOM 719 C C . GLN A 1 94 ? -7.841 22.419 17.814 1.00 91.75 94 GLN A C 1
ATOM 721 O O . GLN A 1 94 ? -8.263 23.573 17.823 1.00 91.75 94 GLN A O 1
ATOM 726 N N . ASP A 1 95 ? -7.632 21.746 16.689 1.00 91.06 95 ASP A N 1
ATOM 727 C CA . ASP A 1 95 ? -7.848 22.277 15.351 1.00 91.06 95 ASP A CA 1
ATOM 728 C C . ASP A 1 95 ? -9.320 22.585 15.045 1.00 91.06 95 ASP A C 1
ATOM 730 O O . ASP A 1 95 ? -9.596 23.521 14.307 1.00 91.06 95 ASP A O 1
ATOM 734 N N . LEU A 1 96 ? -10.278 21.871 15.638 1.00 90.81 96 LEU A N 1
ATOM 735 C CA . LEU A 1 96 ? -11.707 22.167 15.499 1.00 90.81 96 LEU A CA 1
ATOM 736 C C . LEU A 1 96 ? -12.197 23.221 16.497 1.00 90.81 96 LEU A C 1
ATOM 738 O O . LEU A 1 96 ? -13.108 23.987 16.170 1.00 90.81 96 LEU A O 1
ATOM 742 N N . VAL A 1 97 ? -11.608 23.281 17.699 1.00 91.31 97 VAL A N 1
ATOM 743 C CA . VAL A 1 97 ? -11.941 24.287 18.729 1.00 91.31 97 VAL A CA 1
ATOM 744 C C . VAL A 1 97 ? -11.753 25.708 18.190 1.00 91.31 97 VAL A C 1
ATOM 746 O O . VAL A 1 97 ? -12.581 26.581 18.449 1.00 91.31 97 VAL A O 1
ATOM 749 N N . GLU A 1 98 ? -10.712 25.931 17.388 1.00 93.31 98 GLU A N 1
ATOM 750 C CA . GLU A 1 98 ? -10.408 27.232 16.780 1.00 93.31 98 GLU A CA 1
ATOM 751 C C . GLU A 1 98 ? -11.406 27.647 15.678 1.00 93.31 98 GLU A C 1
ATOM 753 O O . GLU A 1 98 ? -11.451 28.814 15.285 1.00 93.31 98 GLU A O 1
ATOM 758 N N . PHE A 1 99 ? -12.260 26.726 15.210 1.00 94.12 99 PHE A N 1
ATOM 759 C CA . PHE A 1 99 ? -13.209 26.943 14.112 1.00 94.12 99 PHE A CA 1
ATOM 760 C C . PHE A 1 99 ? -14.649 26.562 14.512 1.00 94.12 99 PHE A C 1
ATOM 762 O O . PHE A 1 99 ? -15.248 25.641 13.941 1.00 94.12 99 PHE A O 1
ATOM 769 N N . PRO A 1 100 ? -15.297 27.311 15.426 1.00 91.75 100 PRO A N 1
ATOM 770 C CA . PRO A 1 100 ? -16.617 26.965 15.970 1.00 91.75 100 PRO A CA 1
ATOM 771 C C . PRO A 1 100 ? -17.738 26.891 14.917 1.00 91.75 100 PRO A C 1
ATOM 773 O O . PRO A 1 100 ? -18.746 26.210 15.110 1.00 91.75 100 PRO A O 1
ATOM 776 N N . GLY A 1 101 ? -17.594 27.585 13.782 1.00 92.50 101 GLY A N 1
ATOM 777 C CA . GLY A 1 101 ? -18.526 27.475 12.655 1.00 92.50 101 GLY A CA 1
ATOM 778 C C . GLY A 1 101 ? -18.472 26.113 11.955 1.00 92.50 101 GLY A C 1
ATOM 779 O O . GLY A 1 101 ? -19.518 25.566 11.610 1.00 92.50 101 GLY A O 1
ATOM 780 N N . LEU A 1 102 ? -17.272 25.553 11.775 1.00 88.75 102 LEU A N 1
ATOM 781 C CA . LEU A 1 102 ? -17.082 24.213 11.217 1.00 88.75 102 LEU A CA 1
ATOM 782 C C . LEU A 1 102 ? -17.557 23.150 12.209 1.00 88.75 102 LEU A C 1
ATOM 784 O O . LEU A 1 102 ? -18.317 22.263 11.829 1.00 88.75 102 LEU A O 1
ATOM 788 N N . LEU A 1 103 ? -17.192 23.295 13.487 1.00 86.69 103 LEU A N 1
ATOM 789 C CA . LEU A 1 103 ? -17.612 22.383 14.549 1.00 86.69 103 LEU A CA 1
ATOM 790 C C . LEU A 1 103 ? -19.144 22.247 14.623 1.00 86.69 103 LEU A C 1
ATOM 792 O O . LEU A 1 103 ? -19.658 21.132 14.703 1.00 86.69 103 LEU A O 1
ATOM 796 N N . ARG A 1 104 ? -19.884 23.363 14.520 1.00 87.62 104 ARG A N 1
ATOM 797 C CA . ARG A 1 104 ? -21.356 23.336 14.442 1.00 87.62 104 ARG A CA 1
ATOM 798 C C . ARG A 1 104 ? -21.868 22.589 13.214 1.00 87.62 104 ARG A C 1
ATOM 800 O O . ARG A 1 104 ? -22.727 21.731 13.364 1.00 87.62 104 ARG A O 1
ATOM 807 N N . LYS A 1 105 ? -21.317 22.853 12.024 1.00 85.75 105 LYS A N 1
ATOM 808 C CA . LYS A 1 105 ? -21.718 22.153 10.788 1.00 85.75 105 LYS A CA 1
ATOM 809 C C . LYS A 1 105 ? -21.490 20.645 10.878 1.00 85.75 105 LYS A C 1
ATOM 811 O O . LYS A 1 105 ? -22.328 19.878 10.417 1.00 85.75 105 LYS A O 1
ATOM 816 N N . LEU A 1 106 ? -20.371 20.221 11.464 1.00 80.69 106 LEU A N 1
ATOM 817 C CA . LEU A 1 106 ? -20.086 18.806 11.700 1.00 80.69 106 LEU A CA 1
ATOM 818 C C . LEU A 1 106 ? -21.094 18.205 12.690 1.00 80.69 106 LEU A C 1
ATOM 820 O O . LEU A 1 106 ? -21.653 17.145 12.429 1.00 80.69 106 LEU A O 1
ATOM 824 N N . ALA A 1 107 ? -21.411 18.901 13.784 1.00 78.44 107 ALA A N 1
ATOM 825 C CA . ALA A 1 107 ? -22.426 18.440 14.730 1.00 78.44 107 ALA A CA 1
ATOM 826 C C . ALA A 1 107 ? -23.830 18.327 14.094 1.00 78.44 107 ALA A C 1
ATOM 828 O O . ALA A 1 107 ? -24.512 17.323 14.291 1.00 78.44 107 ALA A O 1
ATOM 829 N N . GLU A 1 108 ? -24.248 19.317 13.298 1.00 78.81 108 GLU A N 1
ATOM 830 C CA . GLU A 1 108 ? -25.548 19.353 12.603 1.00 78.81 108 GLU A CA 1
ATOM 831 C C . GLU A 1 108 ? -25.689 18.255 11.544 1.00 78.81 108 GLU A C 1
ATOM 833 O O . GLU A 1 108 ? -26.765 17.683 11.386 1.00 78.81 108 GLU A O 1
ATOM 838 N N . ARG A 1 109 ? -24.597 17.908 10.854 1.00 68.81 109 ARG A N 1
ATOM 839 C CA . ARG A 1 109 ? -24.549 16.787 9.900 1.00 68.81 109 ARG A CA 1
ATOM 840 C C . ARG A 1 109 ? -24.599 15.414 10.576 1.00 68.81 109 ARG A C 1
ATOM 842 O O . ARG A 1 109 ? -24.512 14.399 9.892 1.00 68.81 109 ARG A O 1
ATOM 849 N N . GLY A 1 110 ? -24.720 15.368 11.905 1.00 60.88 110 GLY A N 1
ATOM 850 C CA . GLY A 1 110 ? -24.650 14.129 12.666 1.00 60.88 110 GLY A CA 1
ATOM 851 C C . GLY A 1 110 ? -23.248 13.527 12.661 1.00 60.88 110 GLY A C 1
ATOM 852 O O . GLY A 1 110 ? -23.110 12.327 12.881 1.00 60.88 110 GLY A O 1
ATOM 853 N N . SER A 1 111 ? -22.204 14.336 12.422 1.00 55.06 111 SER A N 1
ATOM 854 C CA . SER A 1 111 ? -20.833 13.845 12.278 1.00 55.06 111 SER A CA 1
ATOM 855 C C . SER A 1 111 ? -20.152 13.448 13.593 1.00 55.06 111 SER A C 1
ATOM 857 O O . SER A 1 111 ? -18.948 13.201 13.621 1.00 55.06 111 SER A O 1
ATOM 859 N N . THR A 1 112 ? -20.899 13.403 14.697 1.00 57.69 112 THR A N 1
ATOM 860 C CA . THR A 1 112 ? -20.408 13.003 16.017 1.00 57.69 112 THR A CA 1
ATOM 861 C C . THR A 1 112 ? -21.103 11.728 16.480 1.00 57.69 112 THR A C 1
ATOM 863 O O . THR A 1 112 ? -22.318 11.666 16.669 1.00 57.69 112 THR A O 1
ATOM 866 N N . ALA A 1 113 ? -20.308 10.680 16.678 1.00 59.69 113 ALA A N 1
ATOM 867 C CA . ALA A 1 113 ? -20.813 9.368 17.046 1.00 59.69 113 ALA A CA 1
ATOM 868 C C . ALA A 1 113 ? -21.371 9.339 18.488 1.00 59.69 113 ALA A C 1
ATOM 870 O O . ALA A 1 113 ? -20.712 9.776 19.440 1.00 59.69 113 ALA A O 1
ATOM 871 N N . LYS A 1 114 ? -22.586 8.793 18.645 1.00 66.06 114 LYS A N 1
ATOM 872 C CA . LYS A 1 114 ? -23.340 8.689 19.910 1.00 66.06 114 LYS A CA 1
ATOM 873 C C . LYS A 1 114 ? -23.231 7.277 20.517 1.00 66.06 114 LYS A C 1
ATOM 875 O O . LYS A 1 114 ? -24.175 6.502 20.437 1.00 66.06 114 LYS A O 1
ATOM 880 N N . TYR A 1 115 ? -22.084 6.932 21.095 1.00 70.62 115 TYR A N 1
ATOM 881 C CA . TYR A 1 115 ? -21.843 5.663 21.823 1.00 70.62 115 TYR A CA 1
ATOM 882 C C . TYR A 1 115 ? -21.326 5.933 23.251 1.00 70.62 115 TYR A C 1
ATOM 884 O O . TYR A 1 115 ? -21.056 7.090 23.569 1.00 70.62 115 TYR A O 1
ATOM 892 N N . ARG A 1 116 ? -21.168 4.944 24.139 1.00 79.06 116 ARG A N 1
ATOM 893 C CA . ARG A 1 116 ? -20.530 5.205 25.446 1.00 79.06 116 ARG A CA 1
ATOM 894 C C . ARG A 1 116 ? -19.011 5.181 25.317 1.00 79.06 116 ARG A C 1
ATOM 896 O O . ARG A 1 116 ? -18.437 4.298 24.682 1.00 79.06 116 ARG A O 1
ATOM 903 N N . ARG A 1 117 ? -18.334 6.156 25.919 1.00 83.81 117 ARG A N 1
ATOM 904 C CA . ARG A 1 117 ? -16.873 6.217 26.012 1.00 83.81 117 ARG A CA 1
ATOM 905 C C . ARG A 1 117 ? -16.462 5.927 27.461 1.00 83.81 117 ARG A C 1
ATOM 907 O O . ARG A 1 117 ? -16.318 6.871 28.242 1.00 83.81 117 ARG A O 1
ATOM 914 N N . PRO A 1 118 ? -16.302 4.645 27.832 1.00 90.00 118 PRO A N 1
ATOM 915 C CA . PRO A 1 118 ? -16.056 4.271 29.217 1.00 90.00 118 PRO A CA 1
ATOM 916 C C . PRO A 1 118 ? -14.707 4.790 29.719 1.00 90.00 118 PRO A C 1
ATOM 918 O O . PRO A 1 118 ? -13.836 5.158 28.933 1.00 90.00 118 PRO A O 1
ATOM 921 N N . ARG A 1 119 ? -14.541 4.811 31.040 1.00 93.06 119 ARG A N 1
ATOM 922 C CA . ARG A 1 119 ? -13.309 5.164 31.759 1.00 93.06 119 ARG A CA 1
ATOM 923 C C . ARG A 1 119 ? -12.794 3.954 32.511 1.00 93.06 119 ARG A C 1
ATOM 925 O O . ARG A 1 119 ? -13.582 3.084 32.877 1.00 93.06 119 ARG A O 1
ATOM 932 N N . CYS A 1 120 ? -11.496 3.913 32.776 1.00 95.88 120 CYS A N 1
ATOM 933 C CA . CYS A 1 120 ? -10.926 2.910 33.663 1.00 95.88 120 CYS A CA 1
ATOM 934 C C . CYS A 1 120 ? -11.210 3.296 35.121 1.00 95.88 120 CYS A C 1
ATOM 936 O O . CYS A 1 120 ? -10.559 4.183 35.668 1.00 95.88 120 CYS A O 1
ATOM 938 N N . VAL A 1 121 ? -12.182 2.624 35.739 1.00 96.62 121 VAL A N 1
ATOM 939 C CA . VAL A 1 121 ? -12.647 2.848 37.122 1.00 96.62 121 VAL A CA 1
ATOM 940 C C . VAL A 1 121 ? -12.306 1.689 38.064 1.00 96.62 121 VAL A C 1
ATOM 942 O O . VAL A 1 121 ? -12.626 1.730 39.250 1.00 96.62 121 VAL A O 1
ATOM 945 N N . GLY A 1 122 ? -11.675 0.636 37.546 1.00 97.06 122 GLY A N 1
ATOM 946 C CA . GLY A 1 122 ? -11.328 -0.560 38.302 1.00 97.06 122 GLY A CA 1
ATOM 947 C C . GLY A 1 122 ? -10.179 -1.340 37.665 1.00 97.06 122 GLY A C 1
ATOM 948 O O . GLY A 1 122 ? -9.647 -0.927 36.633 1.00 97.06 122 GLY A O 1
ATOM 949 N N . PRO A 1 123 ? -9.800 -2.486 38.252 1.00 97.50 123 PRO A N 1
ATOM 950 C CA . PRO A 1 123 ? -8.697 -3.288 37.748 1.00 97.50 123 PRO A CA 1
ATOM 951 C C . PRO A 1 123 ? -8.993 -3.841 36.346 1.00 97.50 123 PRO A C 1
ATOM 953 O O . PRO A 1 123 ? -10.040 -4.454 36.097 1.00 97.50 123 PRO A O 1
ATOM 956 N N . VAL A 1 124 ? -8.038 -3.650 35.439 1.00 97.88 124 VAL A N 1
ATOM 957 C CA . VAL A 1 124 ? -8.083 -4.157 34.069 1.00 97.88 124 VAL A CA 1
ATOM 958 C C . VAL A 1 124 ? -7.522 -5.574 34.011 1.00 97.88 124 VAL A C 1
ATOM 960 O O . VAL A 1 124 ? -6.415 -5.857 34.463 1.00 97.88 124 VAL A O 1
ATOM 963 N N . SER A 1 125 ? -8.307 -6.470 33.426 1.00 96.50 125 SER A N 1
ATOM 964 C CA . SER A 1 125 ? -7.955 -7.858 33.142 1.00 96.50 125 SER A CA 1
ATOM 965 C C . SER A 1 125 ? -8.831 -8.377 32.001 1.00 96.50 125 SER A C 1
ATOM 967 O O . SER A 1 125 ? -9.803 -7.722 31.618 1.00 96.50 125 SER A O 1
ATOM 969 N N . VAL A 1 126 ? -8.506 -9.539 31.435 1.00 96.31 126 VAL A N 1
ATOM 970 C CA . VAL A 1 126 ? -9.357 -10.174 30.418 1.00 96.31 126 VAL A CA 1
ATOM 971 C C . VAL A 1 126 ? -10.697 -10.563 31.050 1.00 96.31 126 VAL A C 1
ATOM 973 O O . VAL A 1 126 ? -10.731 -11.306 32.027 1.00 96.31 126 VAL A O 1
ATOM 976 N N . LYS A 1 127 ? -11.798 -10.057 30.485 1.00 95.06 127 LYS A N 1
ATOM 977 C CA . LYS A 1 127 ? -13.179 -10.311 30.923 1.00 95.06 127 LYS A CA 1
ATOM 978 C C . LYS A 1 127 ? -13.816 -11.454 30.139 1.00 95.06 127 LYS A C 1
ATOM 980 O O . LYS A 1 127 ? -14.379 -12.359 30.742 1.00 95.06 127 LYS A O 1
ATOM 985 N N . ASP A 1 128 ? -13.755 -11.394 28.809 1.00 93.62 128 ASP A N 1
ATOM 986 C CA . ASP A 1 128 ? -14.372 -12.385 27.921 1.00 93.62 128 ASP A CA 1
ATOM 987 C C . ASP A 1 128 ? -13.665 -12.398 26.559 1.00 93.62 128 ASP A C 1
ATOM 989 O O . ASP A 1 128 ? -13.561 -11.364 25.894 1.00 93.62 128 ASP A O 1
ATOM 993 N N . LEU A 1 129 ? -13.184 -13.571 26.140 1.00 93.25 129 LEU A N 1
ATOM 994 C CA . LEU A 1 129 ? -12.540 -13.769 24.838 1.00 93.25 129 LEU A CA 1
ATOM 995 C C . LEU A 1 129 ? -13.503 -14.270 23.762 1.00 93.25 129 LEU A C 1
ATOM 997 O O . LEU A 1 129 ? -13.164 -14.178 22.584 1.00 93.25 129 LEU A O 1
ATOM 1001 N N . ARG A 1 130 ? -14.713 -14.718 24.119 1.00 93.88 130 ARG A N 1
ATOM 1002 C CA . ARG A 1 130 ? -15.686 -15.224 23.138 1.00 93.88 130 ARG A CA 1
ATOM 1003 C C . ARG A 1 130 ? -15.972 -14.229 22.010 1.00 93.88 130 ARG A C 1
ATOM 1005 O O . ARG A 1 130 ? -16.010 -14.665 20.864 1.00 93.88 130 ARG A O 1
ATOM 1012 N N . PRO A 1 131 ? -16.100 -12.903 22.250 1.00 93.38 131 PRO A N 1
ATOM 1013 C CA . PRO A 1 131 ? -16.264 -11.950 21.153 1.00 93.38 131 PRO A CA 1
ATOM 1014 C C . PRO A 1 131 ? -15.105 -11.980 20.146 1.00 93.38 131 PRO A C 1
ATOM 1016 O O . PRO A 1 131 ? -15.339 -11.909 18.947 1.00 93.38 131 PRO A O 1
ATOM 1019 N N . LEU A 1 132 ? -13.861 -12.120 20.619 1.00 95.69 132 LEU A N 1
ATOM 1020 C CA . LEU A 1 132 ? -12.689 -12.246 19.748 1.00 95.69 132 LEU A CA 1
ATOM 1021 C C . LEU A 1 132 ? -12.692 -13.578 18.988 1.00 95.69 132 LEU A C 1
ATOM 1023 O O . LEU A 1 132 ? -12.387 -13.607 17.800 1.00 95.69 132 LEU A O 1
ATOM 1027 N N . GLU A 1 133 ? -13.033 -14.676 19.660 1.00 97.06 133 GLU A N 1
ATOM 1028 C CA . GLU A 1 133 ? -13.115 -16.003 19.041 1.00 97.06 133 GLU A CA 1
ATOM 1029 C C . GLU A 1 133 ? -14.163 -16.037 17.919 1.00 97.06 133 GLU A C 1
ATOM 1031 O O . GLU A 1 133 ? -13.903 -16.596 16.853 1.00 97.06 133 GLU A O 1
ATOM 1036 N N . VAL A 1 134 ? -15.310 -15.378 18.123 1.00 96.44 134 VAL A N 1
ATOM 1037 C CA . VAL A 1 134 ? -16.357 -15.210 17.104 1.00 96.44 134 VAL A CA 1
ATOM 1038 C C . VAL A 1 134 ? -15.856 -14.371 15.928 1.00 96.44 134 VAL A C 1
ATOM 1040 O O . VAL A 1 134 ? -16.046 -14.772 14.781 1.00 96.44 134 VAL A O 1
ATOM 1043 N N . ASP A 1 135 ? -15.169 -13.253 16.180 1.00 97.56 135 ASP A N 1
ATOM 1044 C CA . ASP A 1 135 ? -14.594 -12.418 15.115 1.00 97.56 135 ASP A CA 1
ATOM 1045 C C . ASP A 1 135 ? -13.580 -13.205 14.267 1.00 97.56 135 ASP A C 1
ATOM 1047 O O . ASP A 1 135 ? -13.633 -13.181 13.034 1.00 97.56 135 ASP A O 1
ATOM 1051 N N . ILE A 1 136 ? -12.693 -13.965 14.920 1.00 98.62 136 ILE A N 1
ATOM 1052 C CA . ILE A 1 136 ? -11.712 -14.839 14.259 1.00 98.62 136 ILE A CA 1
ATOM 1053 C C . ILE A 1 136 ? -12.419 -15.917 13.432 1.00 98.62 136 ILE A C 1
ATOM 1055 O O . ILE A 1 136 ? -12.045 -16.158 12.283 1.00 98.62 136 ILE A O 1
ATOM 1059 N N . SER A 1 137 ? -13.437 -16.566 14.002 1.00 98.56 137 SER A N 1
ATOM 1060 C CA . SER A 1 137 ? -14.195 -17.620 13.328 1.00 98.56 137 SER A CA 1
ATOM 1061 C C . SER A 1 137 ? -14.907 -17.091 12.082 1.00 98.56 137 SER A C 1
ATOM 1063 O O . SER A 1 137 ? -14.774 -17.680 11.008 1.00 98.56 137 SER A O 1
ATOM 1065 N N . ASN A 1 138 ? -15.577 -15.940 12.194 1.00 98.69 138 ASN A N 1
ATOM 1066 C CA . ASN A 1 138 ? -16.274 -15.292 11.085 1.00 98.69 138 ASN A CA 1
ATOM 1067 C C . ASN A 1 138 ? -15.313 -14.928 9.947 1.00 98.69 138 ASN A C 1
ATOM 1069 O O . ASN A 1 138 ? -15.588 -15.252 8.791 1.00 98.69 138 ASN A O 1
ATOM 1073 N N . LEU A 1 139 ? -14.172 -14.300 10.261 1.00 98.81 139 LEU A N 1
ATOM 1074 C CA . LEU A 1 139 ? -13.183 -13.922 9.249 1.00 98.81 139 LEU A CA 1
ATOM 1075 C C . LEU A 1 139 ? -12.572 -15.149 8.566 1.00 98.81 139 LEU A C 1
ATOM 1077 O O . LEU A 1 139 ? -12.466 -15.174 7.342 1.00 98.81 139 LEU A O 1
ATOM 1081 N N . ASN A 1 140 ? -12.207 -16.182 9.326 1.00 98.75 140 ASN A N 1
ATOM 1082 C CA . ASN A 1 140 ? -11.633 -17.401 8.757 1.00 98.75 140 ASN A CA 1
ATOM 1083 C C . ASN A 1 140 ? -12.641 -18.165 7.889 1.00 98.75 140 ASN A C 1
ATOM 1085 O O . ASN A 1 140 ? -12.269 -18.653 6.823 1.00 98.75 140 ASN A O 1
ATOM 1089 N N . ALA A 1 141 ? -13.914 -18.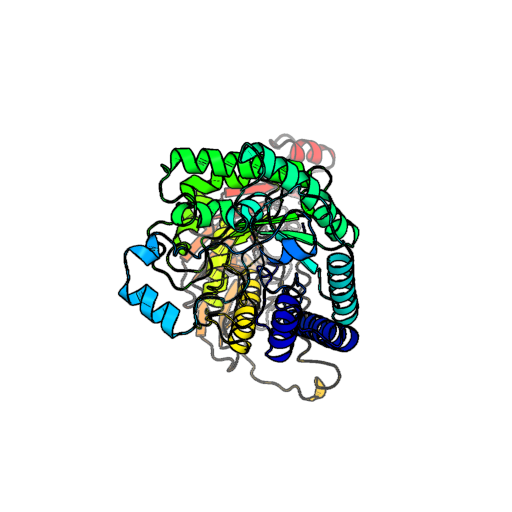234 8.292 1.00 98.69 141 ALA A N 1
ATOM 1090 C CA . ALA A 1 141 ? -14.969 -18.838 7.480 1.00 98.69 141 ALA A CA 1
ATOM 1091 C C . ALA A 1 141 ? -15.197 -18.058 6.173 1.00 98.69 141 ALA A C 1
ATOM 1093 O O . ALA A 1 141 ? -15.253 -18.652 5.096 1.00 98.69 141 ALA A O 1
ATOM 1094 N N . ALA A 1 142 ? -15.260 -16.725 6.250 1.00 98.75 142 ALA A N 1
ATOM 1095 C CA . ALA A 1 142 ? -15.397 -15.863 5.080 1.00 98.75 142 ALA A CA 1
ATOM 1096 C C . ALA A 1 142 ? -14.190 -15.975 4.134 1.00 98.75 142 ALA A C 1
ATOM 1098 O O . ALA A 1 142 ? -14.357 -16.079 2.919 1.00 98.75 142 ALA A O 1
ATOM 1099 N N . ALA A 1 143 ? -12.973 -16.015 4.680 1.00 98.31 143 ALA A N 1
ATOM 1100 C CA . ALA A 1 143 ? -11.751 -16.192 3.906 1.00 98.31 143 ALA A CA 1
ATOM 1101 C C . ALA A 1 143 ? -11.674 -17.578 3.253 1.00 98.31 143 ALA A C 1
ATOM 1103 O O . ALA A 1 143 ? -11.282 -17.677 2.095 1.00 98.31 143 ALA A O 1
ATOM 1104 N N . ALA A 1 144 ? -12.104 -18.639 3.940 1.00 98.25 144 ALA A N 1
ATOM 1105 C CA . ALA A 1 144 ? -12.183 -19.975 3.354 1.00 98.25 144 ALA A CA 1
ATOM 1106 C C . ALA A 1 144 ? -13.163 -20.039 2.169 1.00 98.25 144 ALA A C 1
ATOM 1108 O O . ALA A 1 144 ? -12.946 -20.808 1.241 1.00 98.25 144 ALA A O 1
ATOM 1109 N N . ALA A 1 145 ? -14.222 -19.223 2.174 1.00 97.81 145 ALA A N 1
ATOM 1110 C CA . ALA A 1 145 ? -15.166 -19.140 1.062 1.00 97.81 145 ALA A CA 1
ATOM 1111 C C . ALA A 1 145 ? -14.647 -18.266 -0.096 1.00 97.81 145 ALA A C 1
ATOM 1113 O O . ALA A 1 145 ? -14.753 -18.649 -1.262 1.00 97.81 145 ALA A O 1
ATOM 1114 N N . ALA A 1 146 ? -14.079 -17.096 0.208 1.00 97.19 146 ALA A N 1
ATOM 1115 C CA . ALA A 1 146 ? -13.678 -16.102 -0.792 1.00 97.19 146 ALA A CA 1
ATOM 1116 C C . ALA A 1 146 ? -12.242 -16.274 -1.319 1.00 97.19 146 ALA A C 1
ATOM 1118 O O . ALA A 1 146 ? -11.907 -15.698 -2.347 1.00 97.19 146 ALA A O 1
ATOM 1119 N N . HIS A 1 147 ? -11.407 -17.065 -0.641 1.00 95.06 147 HIS A N 1
ATOM 1120 C CA . HIS A 1 147 ? -10.015 -17.355 -1.003 1.00 95.06 147 HIS A CA 1
ATOM 1121 C C . HIS A 1 147 ? -9.136 -16.102 -1.249 1.00 95.06 147 HIS A C 1
ATOM 1123 O O . HIS A 1 147 ? -8.468 -16.023 -2.284 1.00 95.06 147 HIS A O 1
ATOM 1129 N N . PRO A 1 148 ? -9.099 -15.110 -0.330 1.00 96.00 148 PRO A N 1
ATOM 1130 C CA . PRO A 1 148 ? -8.171 -13.986 -0.449 1.00 96.00 148 PRO A CA 1
ATOM 1131 C C . PRO A 1 148 ? -6.717 -14.467 -0.340 1.00 96.00 148 PRO A C 1
ATOM 1133 O O . PRO A 1 148 ? -6.441 -15.531 0.218 1.00 96.00 148 PRO A O 1
ATOM 1136 N N . MET A 1 149 ? -5.760 -13.651 -0.791 1.00 93.31 149 MET A N 1
ATOM 1137 C CA . MET A 1 149 ? -4.336 -13.978 -0.631 1.00 93.31 149 MET A CA 1
ATOM 1138 C C . MET A 1 149 ? -3.902 -13.994 0.841 1.00 93.31 149 MET A C 1
ATOM 1140 O O . MET A 1 149 ? -3.040 -14.784 1.226 1.00 93.31 149 MET A O 1
ATOM 1144 N N . GLY A 1 150 ? -4.505 -13.152 1.677 1.00 95.94 150 GLY A N 1
ATOM 1145 C CA . GLY A 1 150 ? -4.362 -13.241 3.123 1.00 95.94 150 GLY A CA 1
ATOM 1146 C C . GLY A 1 150 ? -5.353 -12.351 3.858 1.00 95.94 150 GLY A C 1
ATOM 1147 O O . GLY A 1 150 ? -6.066 -11.551 3.252 1.00 95.94 150 GLY A O 1
ATOM 1148 N N . THR A 1 151 ? -5.375 -12.478 5.181 1.00 98.62 151 THR A N 1
ATOM 1149 C CA . THR A 1 151 ? -6.283 -11.730 6.052 1.00 98.62 151 THR A CA 1
ATOM 1150 C C . THR A 1 151 ? -5.537 -10.934 7.114 1.00 98.62 151 THR A C 1
ATOM 1152 O O . THR A 1 151 ? -4.444 -11.312 7.552 1.00 98.62 151 THR A O 1
ATOM 1155 N N . PHE A 1 152 ? -6.149 -9.844 7.567 1.00 98.75 152 PHE A N 1
ATOM 1156 C CA . PHE A 1 152 ? -5.734 -9.113 8.757 1.00 98.75 152 PHE A CA 1
ATOM 1157 C C . PHE A 1 152 ? -6.920 -8.784 9.667 1.00 98.75 152 PHE A C 1
ATOM 1159 O O . PHE A 1 152 ? -8.065 -8.744 9.222 1.00 98.75 152 PHE A O 1
ATOM 1166 N N . MET A 1 153 ? -6.633 -8.523 10.942 1.00 98.56 153 MET A N 1
ATOM 1167 C CA . MET A 1 153 ? -7.621 -8.089 11.928 1.00 98.56 153 MET A CA 1
ATOM 1168 C C . MET A 1 153 ? -7.057 -6.964 12.792 1.00 98.56 153 MET A C 1
ATOM 1170 O O . MET A 1 153 ? -5.915 -7.028 13.252 1.00 98.56 153 MET A O 1
ATOM 1174 N N . ASN A 1 154 ? -7.878 -5.939 13.002 1.00 98.00 154 ASN A N 1
ATOM 1175 C CA . ASN A 1 154 ? -7.565 -4.771 13.815 1.00 98.00 154 ASN A CA 1
ATOM 1176 C C . ASN A 1 154 ? -7.653 -5.081 15.312 1.00 98.00 154 ASN A C 1
ATOM 1178 O O . ASN A 1 154 ? -8.602 -5.729 15.762 1.00 98.00 154 ASN A O 1
ATOM 1182 N N . ALA A 1 155 ? -6.730 -4.522 16.084 1.00 97.50 155 ALA A N 1
ATOM 1183 C CA . ALA A 1 155 ? -6.780 -4.441 17.533 1.00 97.50 155 ALA A CA 1
ATOM 1184 C C . ALA A 1 155 ? -6.249 -3.079 18.001 1.00 97.50 155 ALA A C 1
ATOM 1186 O O . ALA A 1 155 ? -5.358 -2.495 17.383 1.00 97.50 155 ALA A O 1
ATOM 1187 N N . ALA A 1 156 ? -6.795 -2.566 19.098 1.00 97.31 156 ALA A N 1
ATOM 1188 C CA . ALA A 1 156 ? -6.380 -1.288 19.667 1.00 97.31 156 ALA A CA 1
ATOM 1189 C C . ALA A 1 156 ? -4.990 -1.383 20.322 1.00 97.31 156 ALA A C 1
ATOM 1191 O O . ALA A 1 156 ? -4.730 -2.332 21.056 1.00 97.31 156 ALA A O 1
ATOM 1192 N N . SER A 1 157 ? -4.118 -0.387 20.118 1.00 98.12 157 SER A N 1
ATOM 1193 C CA . SER A 1 157 ? -2.881 -0.232 20.900 1.00 98.12 157 SER A CA 1
ATOM 1194 C C . SER A 1 157 ? -3.170 0.024 22.399 1.00 98.12 157 SER A C 1
ATOM 1196 O O . SER A 1 157 ? -4.226 0.557 22.751 1.00 98.12 157 SER A O 1
ATOM 1198 N N . PRO A 1 158 ? -2.230 -0.262 23.324 1.00 97.69 158 PRO A N 1
ATOM 1199 C CA . PRO A 1 158 ? -2.397 0.138 24.725 1.00 97.69 158 PRO A CA 1
ATOM 1200 C C . PRO A 1 158 ? -2.576 1.657 24.874 1.00 97.69 158 PRO A C 1
ATOM 1202 O O . PRO A 1 158 ? -3.400 2.119 25.659 1.00 97.69 158 PRO A O 1
ATOM 1205 N N . GLY A 1 159 ? -1.847 2.440 24.073 1.00 96.94 159 GLY A N 1
ATOM 1206 C CA . GLY A 1 159 ? -1.917 3.898 24.093 1.00 96.94 159 GLY A CA 1
ATOM 1207 C C . GLY A 1 159 ? -3.261 4.446 23.615 1.00 96.94 159 GLY A C 1
ATOM 1208 O O . GLY A 1 159 ? -3.785 5.381 24.218 1.00 96.94 159 GLY A O 1
ATOM 1209 N N . VAL A 1 160 ? -3.870 3.852 22.584 1.00 95.25 160 VAL A N 1
ATOM 1210 C CA . VAL A 1 160 ? -5.180 4.299 22.096 1.00 95.25 160 VAL A CA 1
ATOM 1211 C C . VAL A 1 160 ? -6.294 3.926 23.062 1.00 95.25 160 VAL A C 1
ATOM 1213 O O . VAL A 1 160 ? -7.191 4.740 23.273 1.00 95.25 160 VAL A O 1
ATOM 1216 N N . VAL A 1 161 ? -6.214 2.763 23.719 1.00 95.62 161 VAL A N 1
ATOM 1217 C CA . VAL A 1 161 ? -7.138 2.433 24.813 1.00 95.62 161 VAL A CA 1
ATOM 1218 C C . VAL A 1 161 ? -6.993 3.460 25.932 1.00 95.62 161 VAL A C 1
ATOM 1220 O O . VAL A 1 161 ? -7.984 4.035 26.367 1.00 95.62 161 VAL A O 1
ATOM 1223 N N . ALA A 1 162 ? -5.769 3.800 26.337 1.00 94.75 162 ALA A N 1
ATOM 1224 C CA . ALA A 1 162 ? -5.551 4.804 27.375 1.00 94.75 162 ALA A CA 1
ATOM 1225 C C . ALA A 1 162 ? -6.044 6.212 26.982 1.00 94.75 162 ALA A C 1
ATOM 1227 O O . ALA A 1 162 ? -6.516 6.964 27.835 1.00 94.75 162 ALA A O 1
ATOM 1228 N N . LEU A 1 163 ? -5.966 6.561 25.694 1.00 91.38 163 LEU A N 1
ATOM 1229 C CA . LEU A 1 163 ? -6.469 7.826 25.164 1.00 91.38 163 LEU A CA 1
ATOM 1230 C C . LEU A 1 163 ? -8.003 7.868 25.140 1.00 91.38 163 LEU A C 1
ATOM 1232 O O . LEU A 1 163 ? -8.613 8.879 25.497 1.00 91.38 163 LEU A O 1
ATOM 1236 N N . PHE A 1 164 ? -8.657 6.785 24.717 1.00 89.50 164 PHE A N 1
ATOM 1237 C CA . PHE A 1 164 ? -10.115 6.733 24.607 1.00 89.50 164 PHE A CA 1
ATOM 1238 C C . PHE A 1 164 ? -10.818 6.341 25.907 1.00 89.50 164 PHE A C 1
ATOM 1240 O O . PHE A 1 164 ? -11.982 6.703 26.064 1.00 89.50 164 PHE A O 1
ATOM 1247 N N . GLN A 1 165 ? -10.140 5.671 26.832 1.00 92.88 165 GLN A N 1
ATOM 1248 C CA . GLN A 1 165 ? -10.635 5.284 28.149 1.00 92.88 165 GLN A CA 1
ATOM 1249 C C . GLN A 1 165 ? -9.710 5.870 29.232 1.00 92.88 165 GLN A C 1
ATOM 1251 O O . GLN A 1 165 ? -8.795 5.177 29.687 1.00 92.88 165 GLN A O 1
ATOM 1256 N N . PRO A 1 166 ? -9.916 7.140 29.643 1.00 92.31 166 PRO A N 1
ATOM 1257 C CA . PRO A 1 166 ? -9.081 7.796 30.647 1.00 92.31 166 PRO A CA 1
ATOM 1258 C C . PRO A 1 166 ? -9.004 7.028 31.971 1.00 92.31 166 PRO A C 1
ATOM 1260 O O . PRO A 1 166 ? -9.931 6.304 32.343 1.00 92.31 166 PRO A O 1
ATOM 1263 N N . ASN A 1 167 ? -7.882 7.199 32.668 1.00 94.88 167 ASN A N 1
ATOM 1264 C CA . ASN A 1 167 ? -7.574 6.517 33.918 1.00 94.88 167 ASN A CA 1
ATOM 1265 C C . ASN A 1 167 ? -8.106 7.269 35.147 1.00 94.88 167 ASN A C 1
ATOM 1267 O O . ASN A 1 167 ? -7.553 8.308 35.503 1.00 94.88 167 ASN A O 1
ATOM 1271 N N . ASP A 1 168 ? -9.087 6.680 35.833 1.00 95.62 168 ASP A N 1
ATOM 1272 C CA . ASP A 1 168 ? -9.626 7.159 37.113 1.00 95.62 168 ASP A CA 1
ATOM 1273 C C . ASP A 1 168 ? -9.280 6.203 38.285 1.00 95.62 168 ASP A C 1
ATOM 1275 O O . ASP A 1 168 ? -9.741 6.416 39.407 1.00 95.62 168 ASP A O 1
ATOM 1279 N N . PHE A 1 169 ? -8.487 5.144 38.051 1.00 97.19 169 PHE A N 1
ATOM 1280 C CA . PHE A 1 169 ? -8.223 4.080 39.035 1.00 97.19 169 PHE A CA 1
ATOM 1281 C C . PHE A 1 169 ? -6.739 3.906 39.390 1.00 97.19 169 PHE A C 1
ATOM 1283 O O . PHE A 1 169 ? -6.376 3.938 40.566 1.00 97.19 169 PHE A O 1
ATOM 1290 N N . TYR A 1 170 ? -5.872 3.705 38.395 1.00 97.69 170 TYR A N 1
ATOM 1291 C CA . TYR A 1 170 ? -4.441 3.478 38.616 1.00 97.69 170 TYR A CA 1
ATOM 1292 C C . TYR A 1 170 ? -3.728 4.770 39.002 1.00 97.69 170 TYR A C 1
ATOM 1294 O O . TYR A 1 170 ? -4.118 5.864 38.590 1.00 97.69 170 TYR A O 1
ATOM 1302 N N . ARG A 1 171 ? -2.632 4.658 39.757 1.00 96.62 171 ARG A N 1
ATOM 1303 C CA . ARG A 1 171 ? -1.958 5.830 40.329 1.00 96.62 171 ARG A CA 1
ATOM 1304 C C . ARG A 1 171 ? -1.239 6.665 39.275 1.00 96.62 171 ARG A C 1
ATOM 1306 O O . ARG A 1 171 ? -1.135 7.882 39.424 1.00 96.62 171 ARG A O 1
ATOM 1313 N N . THR A 1 172 ? -0.696 6.024 38.246 1.00 95.94 172 THR A N 1
ATOM 1314 C CA . THR A 1 172 ? 0.022 6.702 37.164 1.00 95.94 172 THR A CA 1
ATOM 1315 C C . THR A 1 172 ? -0.445 6.211 35.801 1.00 95.94 172 THR A C 1
ATOM 1317 O O . THR A 1 172 ? -0.953 5.101 35.654 1.00 95.94 172 THR A O 1
ATOM 1320 N N . GLN A 1 173 ? -0.238 7.047 34.782 1.00 92.81 173 GLN A N 1
ATOM 1321 C CA . GLN A 1 173 ? -0.523 6.670 33.400 1.00 92.81 173 GLN A CA 1
ATOM 1322 C C . GLN A 1 173 ? 0.354 5.498 32.934 1.00 92.81 173 GLN A C 1
ATOM 1324 O O . GLN A 1 173 ? -0.126 4.644 32.198 1.00 92.81 173 GLN A O 1
ATOM 1329 N N . ASP A 1 174 ? 1.611 5.429 33.384 1.00 95.00 174 ASP A N 1
ATOM 1330 C CA . ASP A 1 174 ? 2.514 4.319 33.053 1.00 95.00 174 ASP A CA 1
ATOM 1331 C C . ASP A 1 174 ? 2.026 2.984 33.622 1.00 95.00 174 ASP A C 1
ATOM 1333 O O . ASP A 1 174 ? 2.012 1.991 32.901 1.00 95.00 174 ASP A O 1
ATOM 1337 N N . GLU A 1 175 ? 1.575 2.963 34.881 1.00 97.12 175 GLU A N 1
ATOM 1338 C CA . GLU A 1 175 ? 1.008 1.758 35.500 1.00 97.12 175 GLU A CA 1
ATOM 1339 C C . GLU A 1 175 ? -0.207 1.268 34.703 1.00 97.12 175 GLU A C 1
ATOM 1341 O O . GLU A 1 175 ? -0.328 0.085 34.388 1.00 97.12 175 GLU A O 1
ATOM 1346 N N . TYR A 1 176 ? -1.074 2.198 34.300 1.00 97.75 176 TYR A N 1
ATOM 1347 C CA . TYR A 1 176 ? -2.234 1.879 33.481 1.00 97.75 176 TYR A CA 1
ATOM 1348 C C . TYR A 1 176 ? -1.849 1.314 32.103 1.00 97.75 176 TYR A C 1
ATOM 1350 O O . TYR A 1 176 ? -2.374 0.278 31.694 1.00 97.75 176 TYR A O 1
ATOM 1358 N N . LEU A 1 177 ? -0.899 1.946 31.407 1.00 97.50 177 LEU A N 1
ATOM 1359 C CA . LEU A 1 177 ? -0.387 1.486 30.112 1.00 97.50 177 LEU A CA 1
ATOM 1360 C C . LEU A 1 177 ? 0.212 0.074 30.187 1.00 97.50 177 LEU A C 1
ATOM 1362 O O . LEU A 1 177 ? -0.013 -0.737 29.287 1.00 97.50 177 LEU A O 1
ATOM 1366 N N . GLU A 1 178 ? 0.945 -0.239 31.255 1.00 97.38 178 GLU A N 1
ATOM 1367 C CA . GLU A 1 178 ? 1.543 -1.561 31.466 1.00 97.38 178 GLU A CA 1
ATOM 1368 C C . GLU A 1 178 ? 0.482 -2.645 31.696 1.00 97.38 178 GLU A C 1
ATOM 1370 O O . GLU A 1 178 ? 0.567 -3.725 31.101 1.00 97.38 178 GLU A O 1
ATOM 1375 N N . VAL A 1 179 ? -0.561 -2.356 32.482 1.00 97.75 179 VAL A N 1
ATOM 1376 C CA . VAL A 1 179 ? -1.668 -3.306 32.677 1.00 97.75 179 VAL A CA 1
ATOM 1377 C C . VAL A 1 179 ? -2.464 -3.505 31.384 1.00 97.75 179 VAL A C 1
ATOM 1379 O O . VAL A 1 179 ? -2.800 -4.642 31.039 1.00 97.75 179 VAL A O 1
ATOM 1382 N N . LEU A 1 180 ? -2.712 -2.437 30.620 1.00 97.94 180 LEU A N 1
ATOM 1383 C CA . LEU A 1 180 ? -3.339 -2.532 29.298 1.00 97.94 180 LEU A CA 1
ATOM 1384 C C . LEU A 1 180 ? -2.522 -3.412 28.346 1.00 97.94 180 LEU A C 1
ATOM 1386 O O . LEU A 1 180 ? -3.079 -4.287 27.685 1.00 97.94 180 LEU A O 1
ATOM 1390 N N . ALA A 1 181 ? -1.201 -3.225 28.299 1.00 97.94 181 ALA A N 1
ATOM 1391 C CA . ALA A 1 181 ? -0.305 -4.047 27.491 1.00 97.94 181 ALA A CA 1
ATOM 1392 C C . ALA A 1 181 ? -0.352 -5.529 27.883 1.00 97.94 181 ALA A C 1
ATOM 1394 O O . ALA A 1 181 ? -0.395 -6.400 27.007 1.00 97.94 181 ALA A O 1
ATOM 1395 N N . ALA A 1 182 ? -0.373 -5.826 29.184 1.00 97.38 182 ALA A N 1
ATOM 1396 C CA . ALA A 1 182 ? -0.498 -7.192 29.677 1.00 97.38 182 ALA A CA 1
ATOM 1397 C C . ALA A 1 182 ? -1.827 -7.831 29.241 1.00 97.38 182 ALA A C 1
ATOM 1399 O O . ALA A 1 182 ? -1.821 -8.949 28.728 1.00 97.38 182 ALA A O 1
ATOM 1400 N N . ALA A 1 183 ? -2.943 -7.108 29.369 1.00 97.19 183 ALA A N 1
ATOM 1401 C CA . ALA A 1 183 ? -4.265 -7.597 28.986 1.00 97.19 183 ALA A CA 1
ATOM 1402 C C . ALA A 1 183 ? -4.416 -7.792 27.463 1.00 97.19 183 ALA A C 1
ATOM 1404 O O . ALA A 1 183 ? -4.924 -8.819 27.014 1.00 97.19 183 ALA A O 1
ATOM 1405 N N . LEU A 1 184 ? -3.924 -6.844 26.656 1.00 97.75 184 LEU A N 1
ATOM 1406 C CA . LEU A 1 184 ? -4.003 -6.894 25.189 1.00 97.75 184 LEU A CA 1
ATOM 1407 C C . LEU A 1 184 ? -3.090 -7.962 24.568 1.00 97.75 184 LEU A C 1
ATOM 1409 O O . LEU A 1 184 ? -3.368 -8.428 23.463 1.00 97.75 184 LEU A O 1
ATOM 1413 N N . THR A 1 185 ? -2.045 -8.407 25.281 1.00 98.12 185 THR A N 1
ATOM 1414 C CA . THR A 1 185 ? -1.159 -9.496 24.822 1.00 98.12 185 THR A CA 1
ATOM 1415 C C . THR A 1 185 ? -1.976 -10.738 24.423 1.00 98.12 185 THR A C 1
ATOM 1417 O O . THR A 1 185 ? -1.706 -11.348 23.390 1.00 98.12 185 THR A O 1
ATOM 1420 N N . THR A 1 186 ? -3.015 -11.089 25.193 1.00 96.88 186 THR A N 1
ATOM 1421 C CA . THR A 1 186 ? -3.863 -12.261 24.921 1.00 96.88 186 THR A CA 1
ATOM 1422 C C . THR A 1 186 ? -4.597 -12.156 23.584 1.00 96.88 186 THR A C 1
ATOM 1424 O O . THR A 1 186 ? -4.651 -13.134 22.837 1.00 96.88 186 THR A O 1
ATOM 1427 N N . GLU A 1 187 ? -5.124 -10.974 23.262 1.00 97.31 187 GLU A N 1
ATOM 1428 C CA . GLU A 1 187 ? -5.818 -10.710 21.999 1.00 97.31 187 GLU A CA 1
ATOM 1429 C C . GLU A 1 187 ? -4.855 -10.765 20.809 1.00 97.31 187 GLU A C 1
ATOM 1431 O O . GLU A 1 187 ? -5.123 -11.448 19.819 1.00 97.31 187 GLU A O 1
ATOM 1436 N N . TYR A 1 188 ? -3.694 -10.119 20.934 1.00 98.56 188 TYR A N 1
ATOM 1437 C CA . TYR A 1 188 ? -2.674 -10.098 19.886 1.00 98.56 188 TYR A CA 1
ATOM 1438 C C . TYR A 1 188 ? -2.179 -11.496 19.525 1.00 98.56 188 TYR A C 1
ATOM 1440 O O . TYR A 1 188 ? -2.083 -11.849 18.347 1.00 98.56 188 TYR A O 1
ATOM 1448 N N . GLU A 1 189 ? -1.884 -12.315 20.535 1.00 98.56 189 GLU A N 1
ATOM 1449 C CA . GLU A 1 189 ? -1.448 -13.686 20.310 1.00 98.56 189 GLU A CA 1
ATOM 1450 C C . GLU A 1 189 ? -2.558 -14.553 19.711 1.00 98.56 189 GLU A C 1
ATOM 1452 O O . GLU A 1 189 ? -2.273 -15.379 18.847 1.00 98.56 189 GLU A O 1
ATOM 1457 N N . ALA A 1 190 ? -3.814 -14.387 20.139 1.00 98.44 190 ALA A N 1
ATOM 1458 C CA . ALA A 1 190 ? -4.935 -15.163 19.612 1.00 98.44 190 ALA A CA 1
ATOM 1459 C C . ALA A 1 190 ? -5.163 -14.899 18.115 1.00 98.44 190 ALA A C 1
ATOM 1461 O O . ALA A 1 190 ? -5.293 -15.856 17.350 1.00 98.44 190 ALA A O 1
ATOM 1462 N N . ILE A 1 191 ? -5.116 -13.632 17.687 1.00 98.69 191 ILE A N 1
ATOM 1463 C CA . ILE A 1 191 ? -5.237 -13.247 16.271 1.00 98.69 191 ILE A CA 1
ATOM 1464 C C . ILE A 1 191 ? -4.131 -13.908 15.439 1.00 98.69 191 ILE A C 1
ATOM 1466 O O . ILE A 1 191 ? -4.406 -14.549 14.424 1.00 98.69 191 ILE A O 1
ATOM 1470 N N . VAL A 1 192 ? -2.874 -13.814 15.886 1.00 98.56 192 VAL A N 1
ATOM 1471 C CA . VAL A 1 192 ? -1.746 -14.369 15.124 1.00 98.56 192 VAL A CA 1
ATOM 1472 C C . VAL A 1 192 ? -1.728 -15.898 15.137 1.00 98.56 192 VAL A C 1
ATOM 1474 O O . VAL A 1 192 ? -1.452 -16.500 14.097 1.00 98.56 192 VAL A O 1
ATOM 1477 N N . ARG A 1 193 ? -2.079 -16.544 16.259 1.00 98.50 193 ARG A N 1
ATOM 1478 C CA . ARG A 1 193 ? -2.231 -18.011 16.337 1.00 98.50 193 ARG A CA 1
ATOM 1479 C C . ARG A 1 193 ? -3.299 -18.538 15.382 1.00 98.50 193 ARG A C 1
ATOM 1481 O O . ARG A 1 193 ? -3.151 -19.647 14.881 1.00 98.50 193 ARG A O 1
ATOM 1488 N N . ALA A 1 194 ? -4.332 -17.748 15.098 1.00 98.50 194 ALA A N 1
ATOM 1489 C CA . ALA A 1 194 ? -5.382 -18.101 14.147 1.00 98.50 194 ALA A CA 1
ATOM 1490 C C . ALA A 1 194 ? -4.967 -17.961 12.669 1.00 98.50 194 ALA A C 1
ATOM 1492 O O . ALA A 1 194 ? -5.803 -18.135 11.785 1.00 98.50 194 ALA A O 1
ATOM 1493 N N . GLY A 1 195 ? -3.700 -17.638 12.381 1.00 97.69 195 GLY A N 1
ATOM 1494 C CA . GLY A 1 195 ? -3.198 -17.488 11.015 1.00 97.69 195 GLY A CA 1
ATOM 1495 C C . GLY A 1 195 ? -3.488 -16.124 10.383 1.00 97.69 195 GLY A C 1
ATOM 1496 O O . GLY A 1 195 ? -3.107 -15.904 9.232 1.00 97.69 195 GLY A O 1
ATOM 1497 N N . ILE A 1 196 ? -4.038 -15.171 11.140 1.00 98.69 196 ILE A N 1
ATOM 1498 C CA . ILE A 1 196 ? -4.394 -13.819 10.682 1.00 98.69 196 ILE A CA 1
ATOM 1499 C C . ILE A 1 196 ? -3.222 -12.849 10.941 1.00 98.69 196 ILE A C 1
ATOM 1501 O O . ILE A 1 196 ? -2.440 -13.039 11.879 1.00 98.69 196 ILE A O 1
ATOM 1505 N N . ILE A 1 197 ? -3.022 -11.840 10.085 1.00 98.69 197 ILE A N 1
ATOM 1506 C CA . ILE A 1 197 ? -2.067 -10.748 10.350 1.00 98.69 197 ILE A CA 1
ATOM 1507 C C . ILE A 1 197 ? -2.684 -9.784 11.370 1.00 98.69 197 ILE A C 1
ATOM 1509 O O . ILE A 1 197 ? -3.797 -9.299 11.187 1.00 98.69 197 ILE A O 1
ATOM 1513 N N . LEU A 1 198 ? -1.954 -9.465 12.434 1.00 98.81 198 LEU A N 1
ATOM 1514 C CA . LEU A 1 198 ? -2.404 -8.480 13.412 1.00 98.81 198 LEU A CA 1
ATOM 1515 C C . LEU A 1 198 ? -2.164 -7.064 12.881 1.00 98.81 198 LEU A C 1
ATOM 1517 O O . LEU A 1 198 ? -1.036 -6.727 12.520 1.00 98.81 198 LEU A O 1
ATOM 1521 N N . GLN A 1 199 ? -3.189 -6.217 12.893 1.00 98.62 199 GLN A N 1
ATOM 1522 C CA . GLN A 1 199 ? -3.020 -4.772 12.794 1.00 98.62 199 GLN A CA 1
ATOM 1523 C C . GLN A 1 199 ? -3.242 -4.120 14.155 1.00 98.62 199 GLN A C 1
ATOM 1525 O O . GLN A 1 199 ? -4.316 -4.253 14.728 1.00 98.62 199 GLN A O 1
ATOM 1530 N N . VAL A 1 200 ? -2.250 -3.378 14.638 1.00 98.50 200 VAL A N 1
ATOM 1531 C CA . VAL A 1 200 ? -2.384 -2.532 15.824 1.00 98.50 200 VAL A CA 1
ATOM 1532 C C . VAL A 1 200 ? -2.722 -1.108 15.396 1.00 98.50 200 VAL A C 1
ATOM 1534 O O . VAL A 1 200 ? -1.915 -0.455 14.734 1.00 98.50 200 VAL A O 1
ATOM 1537 N N . ASP A 1 201 ? -3.883 -0.613 15.802 1.00 98.25 201 ASP A N 1
ATOM 1538 C CA . ASP A 1 201 ? -4.300 0.766 15.555 1.00 98.25 201 ASP A CA 1
ATOM 1539 C C . ASP A 1 201 ? -3.782 1.676 16.671 1.00 98.25 201 ASP A C 1
ATOM 1541 O O . ASP A 1 201 ? -4.165 1.527 17.832 1.00 98.25 201 ASP A O 1
ATOM 1545 N N . ALA A 1 202 ? -2.894 2.609 16.317 1.00 97.69 202 ALA A N 1
ATOM 1546 C CA . ALA A 1 202 ? -2.166 3.466 17.250 1.00 97.69 202 ALA A CA 1
ATOM 1547 C C . ALA A 1 202 ? -2.253 4.976 16.910 1.00 97.69 202 ALA A C 1
ATOM 1549 O O . ALA A 1 202 ? -1.224 5.655 16.805 1.00 97.69 202 ALA A O 1
ATOM 1550 N N . PRO A 1 203 ? -3.460 5.560 16.738 1.00 96.06 203 PRO A N 1
ATOM 1551 C CA . PRO A 1 203 ? -3.603 7.004 16.531 1.00 96.06 203 PRO A CA 1
ATOM 1552 C C . PRO A 1 203 ? -3.201 7.832 17.761 1.00 96.06 203 PRO A C 1
ATOM 1554 O O . PRO A 1 203 ? -3.007 9.040 17.659 1.00 96.06 203 PRO A O 1
ATOM 1557 N N . ASP A 1 204 ? -3.022 7.208 18.927 1.00 95.81 204 ASP A N 1
ATOM 1558 C CA . ASP A 1 204 ? -2.443 7.853 20.108 1.00 95.81 204 ASP A CA 1
ATOM 1559 C C . ASP A 1 204 ? -1.064 8.473 19.841 1.00 95.81 204 ASP A C 1
ATOM 1561 O O . ASP A 1 204 ? -0.735 9.501 20.432 1.00 95.81 204 ASP A O 1
ATOM 1565 N N . LEU A 1 205 ? -0.306 7.910 18.895 1.00 97.50 205 LEU A N 1
ATOM 1566 C CA . LEU A 1 205 ? 1.020 8.384 18.503 1.00 97.50 205 LEU A CA 1
ATOM 1567 C C . LEU A 1 205 ? 0.990 9.664 17.652 1.00 97.50 205 LEU A C 1
ATOM 1569 O O . LEU A 1 205 ? 2.004 10.351 17.568 1.00 97.50 205 LEU A O 1
ATOM 1573 N N . ALA A 1 206 ? -0.144 9.998 17.028 1.00 96.88 206 ALA A N 1
ATOM 1574 C CA . ALA A 1 206 ? -0.278 11.144 16.125 1.00 96.88 206 ALA A CA 1
ATOM 1575 C C . ALA A 1 206 ? -1.471 12.032 16.506 1.00 96.88 206 ALA A C 1
ATOM 1577 O O . ALA A 1 206 ? -1.275 13.103 17.083 1.00 96.88 206 ALA A O 1
ATOM 1578 N N . MET A 1 207 ? -2.703 11.563 16.280 1.00 95.69 207 MET A N 1
ATOM 1579 C CA . MET A 1 207 ? -3.945 12.233 16.698 1.00 95.69 207 MET A CA 1
ATOM 1580 C C . MET A 1 207 ? -3.934 12.641 18.182 1.00 95.69 207 MET A C 1
ATOM 1582 O O . MET A 1 207 ? -4.496 13.672 18.562 1.00 95.69 207 MET A O 1
ATOM 1586 N N . GLY A 1 208 ? -3.262 11.867 19.042 1.00 93.94 208 GLY A N 1
ATOM 1587 C CA . GLY A 1 208 ? -3.092 12.205 20.456 1.00 93.94 208 GLY A CA 1
ATOM 1588 C C . GLY A 1 208 ? -2.537 13.611 20.703 1.00 93.94 208 GLY A C 1
ATOM 1589 O O . GLY A 1 208 ? -2.934 14.255 21.679 1.00 93.94 208 GLY A O 1
ATOM 1590 N N . ARG A 1 209 ? -1.694 14.132 19.798 1.00 95.38 209 ARG A N 1
ATOM 1591 C CA . ARG A 1 209 ? -1.063 15.451 19.928 1.00 95.38 209 ARG A CA 1
ATOM 1592 C C . ARG A 1 209 ? -2.068 16.595 19.970 1.00 95.38 209 ARG A C 1
ATOM 1594 O O . ARG A 1 209 ? -1.913 17.478 20.809 1.00 95.38 209 ARG A O 1
ATOM 1601 N N . HIS A 1 210 ? -3.036 16.624 19.057 1.00 93.94 210 HIS A N 1
ATOM 1602 C CA . HIS A 1 210 ? -4.002 17.726 18.952 1.00 93.94 210 HIS A CA 1
ATOM 1603 C C . HIS A 1 210 ? -5.314 17.431 19.693 1.00 93.94 210 HIS A C 1
ATOM 1605 O O . HIS A 1 210 ? -6.196 18.284 19.747 1.00 93.94 210 HIS A O 1
ATOM 1611 N N . THR A 1 211 ? -5.458 16.238 20.275 1.00 91.81 211 THR A N 1
ATOM 1612 C CA . THR A 1 211 ? -6.619 15.858 21.089 1.00 91.81 211 THR A CA 1
ATOM 1613 C C . THR A 1 211 ? -6.274 15.904 22.580 1.00 91.81 211 THR A C 1
ATOM 1615 O O . THR A 1 211 ? -6.287 16.975 23.183 1.00 91.81 211 THR A O 1
ATOM 1618 N N . MET A 1 212 ? -5.935 14.764 23.185 1.00 89.06 212 MET A N 1
ATOM 1619 C CA . MET A 1 212 ? -5.711 14.620 24.628 1.00 89.06 212 MET A CA 1
ATOM 1620 C C . MET A 1 212 ? -4.485 15.389 25.135 1.00 89.06 212 MET A C 1
ATOM 1622 O O . MET A 1 212 ? -4.485 15.871 26.266 1.00 89.06 212 MET A O 1
ATOM 1626 N N . TYR A 1 213 ? -3.437 15.511 24.320 1.00 92.31 213 TYR A N 1
ATOM 1627 C CA . TYR A 1 213 ? -2.162 16.104 24.730 1.00 92.31 213 TYR A CA 1
ATOM 1628 C C . TYR A 1 213 ? -1.935 17.505 24.147 1.00 92.31 213 TYR A C 1
ATOM 1630 O O . TYR A 1 213 ? -0.792 17.955 24.065 1.00 92.31 213 TYR A O 1
ATOM 1638 N N . ARG A 1 214 ? -3.011 18.213 23.776 1.00 91.25 214 ARG A N 1
ATOM 1639 C CA . ARG A 1 214 ? -2.957 19.547 23.149 1.00 91.25 214 ARG A CA 1
ATOM 1640 C C . ARG A 1 214 ? -2.211 20.606 23.969 1.00 91.25 214 ARG A C 1
ATOM 1642 O O . ARG A 1 214 ? -1.552 21.465 23.391 1.00 91.25 214 ARG A O 1
ATOM 1649 N N . ASP A 1 215 ? -2.244 20.485 25.297 1.00 92.19 215 ASP A N 1
ATOM 1650 C CA . ASP A 1 215 ? -1.597 21.414 26.236 1.00 92.19 215 ASP A CA 1
ATOM 1651 C C . ASP A 1 215 ? -0.125 21.058 26.534 1.00 92.19 215 ASP A C 1
ATOM 1653 O O . ASP A 1 215 ? 0.531 21.699 27.358 1.00 92.19 215 ASP A O 1
ATOM 1657 N N . ARG A 1 216 ? 0.416 20.006 25.905 1.00 93.19 216 ARG A N 1
ATOM 1658 C CA . ARG A 1 216 ? 1.817 19.590 26.064 1.00 93.19 216 ARG A CA 1
ATOM 1659 C C . ARG A 1 216 ? 2.691 20.221 24.981 1.00 93.19 216 ARG A C 1
ATOM 1661 O O . ARG A 1 216 ? 2.256 20.420 23.847 1.00 93.19 216 ARG A O 1
ATOM 1668 N N . SER A 1 217 ? 3.957 20.490 25.315 1.00 95.75 217 SER A N 1
ATOM 1669 C CA . SER A 1 217 ? 4.948 20.825 24.289 1.00 95.75 217 SER A CA 1
ATOM 1670 C C . SER A 1 217 ? 5.143 19.646 23.337 1.00 95.75 217 SER A C 1
ATOM 1672 O O . SER A 1 217 ? 4.853 18.493 23.674 1.00 95.75 217 SER A O 1
ATOM 1674 N N . LEU A 1 218 ? 5.658 19.931 22.143 1.00 94.94 218 LEU A N 1
ATOM 1675 C CA . LEU A 1 218 ? 5.920 18.894 21.154 1.00 94.94 218 LEU A CA 1
ATOM 1676 C C . LEU A 1 218 ? 6.946 17.873 21.671 1.00 94.94 218 LEU A C 1
ATOM 1678 O O . LEU A 1 218 ? 6.728 16.676 21.535 1.00 94.94 218 LEU A O 1
ATOM 1682 N N . GLU A 1 219 ? 7.990 18.332 22.358 1.00 96.94 219 GLU A N 1
ATOM 1683 C CA . GLU A 1 219 ? 9.028 17.482 22.954 1.00 96.94 219 GLU A CA 1
ATOM 1684 C C . GLU A 1 219 ? 8.454 16.575 24.052 1.00 96.94 219 GLU A C 1
ATOM 1686 O O . GLU A 1 219 ? 8.803 15.400 24.150 1.00 96.94 219 GLU A O 1
ATOM 1691 N N . ALA A 1 220 ? 7.532 17.095 24.869 1.00 96.75 220 ALA A N 1
ATOM 1692 C CA . ALA A 1 220 ? 6.860 16.292 25.886 1.00 96.75 220 ALA A CA 1
ATOM 1693 C C . ALA A 1 220 ? 5.960 15.220 25.251 1.00 96.75 220 ALA A C 1
ATOM 1695 O O . ALA A 1 220 ? 5.900 14.096 25.747 1.00 96.75 220 ALA A O 1
ATOM 1696 N N . PHE A 1 221 ? 5.287 15.545 24.143 1.00 97.00 221 PHE A N 1
ATOM 1697 C CA . PHE A 1 221 ? 4.499 14.573 23.388 1.00 97.00 221 PHE A CA 1
ATOM 1698 C C . PHE A 1 221 ? 5.375 13.488 22.742 1.00 97.00 221 PHE A C 1
ATOM 1700 O O . PHE A 1 221 ? 5.021 12.316 22.801 1.00 97.00 221 PHE A O 1
ATOM 1707 N N . GLU A 1 222 ? 6.540 13.837 22.193 1.00 97.56 222 GLU A N 1
ATOM 1708 C CA . GLU A 1 222 ? 7.486 12.864 21.625 1.00 97.56 222 GLU A CA 1
ATOM 1709 C C . GLU A 1 222 ? 7.971 11.843 22.663 1.00 97.56 222 GLU A C 1
ATOM 1711 O O . GLU A 1 222 ? 8.074 10.655 22.358 1.00 97.56 222 GLU A O 1
ATOM 1716 N N . ILE A 1 223 ? 8.215 12.283 23.903 1.00 97.06 223 ILE A N 1
ATOM 1717 C CA . ILE A 1 223 ? 8.568 11.390 25.016 1.00 97.06 223 ILE A CA 1
ATOM 1718 C C . ILE A 1 223 ? 7.416 10.420 25.318 1.00 97.06 223 ILE A C 1
ATOM 1720 O O . ILE A 1 223 ? 7.651 9.222 25.480 1.00 97.06 223 ILE A O 1
ATOM 1724 N N . LEU A 1 224 ? 6.170 10.908 25.344 1.00 96.06 224 LEU A N 1
ATOM 1725 C CA . LEU A 1 224 ? 4.985 10.066 25.547 1.00 96.06 224 LEU A CA 1
ATOM 1726 C C . LEU A 1 224 ? 4.800 9.057 24.404 1.00 96.06 224 LEU A C 1
ATOM 1728 O O . LEU A 1 224 ? 4.603 7.871 24.660 1.00 96.06 224 LEU A O 1
ATOM 1732 N N . ALA A 1 225 ? 4.932 9.495 23.150 1.00 97.56 225 ALA A N 1
ATOM 1733 C CA . ALA A 1 225 ? 4.836 8.625 21.982 1.00 97.56 225 ALA A CA 1
ATOM 1734 C C . ALA A 1 225 ? 5.931 7.541 21.990 1.00 97.56 225 ALA A C 1
ATOM 1736 O O . ALA A 1 225 ? 5.652 6.374 21.717 1.00 97.56 225 ALA A O 1
ATOM 1737 N N . ALA A 1 226 ? 7.166 7.890 22.367 1.00 98.19 226 ALA A N 1
ATOM 1738 C CA . ALA A 1 226 ? 8.246 6.918 22.532 1.00 98.19 226 ALA A CA 1
ATOM 1739 C C . ALA A 1 226 ? 7.927 5.887 23.624 1.00 98.19 226 ALA A C 1
ATOM 1741 O O . ALA A 1 226 ? 8.114 4.688 23.409 1.00 98.19 226 ALA A O 1
ATOM 1742 N N . ARG A 1 227 ? 7.363 6.330 24.753 1.00 97.81 227 ARG A N 1
ATOM 1743 C CA . ARG A 1 227 ? 6.920 5.436 25.826 1.00 97.81 227 ARG A CA 1
ATOM 1744 C C . ARG A 1 227 ? 5.802 4.493 25.373 1.00 97.81 227 ARG A C 1
ATOM 1746 O O . ARG A 1 227 ? 5.837 3.304 25.683 1.00 97.81 227 ARG A O 1
ATOM 1753 N N . HIS A 1 228 ? 4.842 4.981 24.591 1.00 98.12 228 HIS A N 1
ATOM 1754 C CA . HIS A 1 228 ? 3.786 4.144 24.019 1.00 98.12 228 HIS A CA 1
ATOM 1755 C C . HIS A 1 228 ? 4.349 3.077 23.064 1.00 98.12 228 HIS A C 1
ATOM 1757 O O . HIS A 1 228 ? 3.888 1.936 23.095 1.00 98.12 228 HIS A O 1
ATOM 1763 N N . ILE A 1 229 ? 5.384 3.398 22.275 1.00 98.56 229 ILE A N 1
ATOM 1764 C CA . ILE A 1 229 ? 6.097 2.412 21.445 1.00 98.56 229 ILE A CA 1
ATOM 1765 C C . ILE A 1 229 ? 6.776 1.333 22.299 1.00 98.56 229 ILE A C 1
ATOM 1767 O O . ILE A 1 229 ? 6.680 0.152 21.966 1.00 98.56 229 ILE A O 1
ATOM 1771 N N . GLU A 1 230 ? 7.426 1.689 23.409 1.00 98.56 230 GLU A N 1
ATOM 1772 C CA . GLU A 1 230 ? 8.029 0.704 24.322 1.00 98.56 230 GLU A CA 1
ATOM 1773 C C . GLU A 1 230 ? 6.982 -0.255 24.901 1.00 98.56 230 GLU A C 1
ATOM 1775 O O . GLU A 1 230 ? 7.163 -1.476 24.880 1.00 98.56 230 GLU A O 1
ATOM 1780 N N . VAL A 1 231 ? 5.863 0.296 25.373 1.00 98.50 231 VAL A N 1
ATOM 1781 C CA . VAL A 1 231 ? 4.740 -0.463 25.936 1.00 98.50 231 VAL A CA 1
ATOM 1782 C C . VAL A 1 231 ? 4.115 -1.372 24.873 1.00 98.50 231 VAL A C 1
ATOM 1784 O O . VAL A 1 231 ? 3.856 -2.549 25.133 1.00 98.50 231 VAL A O 1
ATOM 1787 N N . LEU A 1 232 ? 3.924 -0.872 23.649 1.00 98.69 232 LEU A N 1
ATOM 1788 C CA . LEU A 1 232 ? 3.430 -1.670 22.529 1.00 98.69 232 LEU A CA 1
ATOM 1789 C C . LEU A 1 232 ? 4.394 -2.813 22.182 1.00 98.69 232 LEU A C 1
ATOM 1791 O O . LEU A 1 232 ? 3.968 -3.956 22.006 1.00 98.69 232 LEU A O 1
ATOM 1795 N N . ASN A 1 233 ? 5.696 -2.536 22.127 1.00 98.69 233 ASN A N 1
ATOM 1796 C CA . ASN A 1 233 ? 6.717 -3.550 21.872 1.00 98.69 233 ASN A CA 1
ATOM 1797 C C . ASN A 1 233 ? 6.700 -4.642 22.949 1.00 98.69 233 ASN A C 1
ATOM 1799 O O . ASN A 1 233 ? 6.826 -5.825 22.623 1.00 98.69 233 ASN A O 1
ATOM 1803 N N . HIS A 1 234 ? 6.486 -4.263 24.214 1.00 98.44 234 HIS A N 1
ATOM 1804 C CA . HIS A 1 234 ? 6.303 -5.209 25.309 1.00 98.44 234 HIS A CA 1
ATOM 1805 C C . HIS A 1 234 ? 5.029 -6.051 25.141 1.00 98.44 234 HIS A C 1
ATOM 1807 O O . HIS A 1 234 ? 5.083 -7.274 25.286 1.00 98.44 234 HIS A O 1
ATOM 1813 N N . ALA A 1 235 ? 3.896 -5.441 24.783 1.00 98.56 235 ALA A N 1
ATOM 1814 C CA . ALA A 1 235 ? 2.641 -6.158 24.530 1.00 98.56 235 ALA A CA 1
ATOM 1815 C C . ALA A 1 235 ? 2.771 -7.174 23.378 1.00 98.56 235 ALA A C 1
ATOM 1817 O O . ALA A 1 235 ? 2.188 -8.253 23.411 1.00 98.56 235 ALA A O 1
ATOM 1818 N N . LEU A 1 236 ? 3.596 -6.860 22.376 1.00 98.75 236 LEU A N 1
ATOM 1819 C CA . LEU A 1 236 ? 3.861 -7.717 21.223 1.00 98.75 236 LEU A CA 1
ATOM 1820 C C . LEU A 1 236 ? 5.019 -8.700 21.435 1.00 98.75 236 LEU A C 1
ATOM 1822 O O . LEU A 1 236 ? 5.401 -9.375 20.482 1.00 98.75 236 LEU A O 1
ATOM 1826 N N . ARG A 1 237 ? 5.625 -8.802 22.626 1.00 98.31 237 ARG A N 1
ATOM 1827 C CA . ARG A 1 237 ? 6.877 -9.560 22.860 1.00 98.31 237 ARG A CA 1
ATOM 1828 C C . ARG A 1 237 ? 6.859 -11.000 22.329 1.00 98.31 237 ARG A C 1
ATOM 1830 O O . ARG A 1 237 ? 7.847 -11.416 21.731 1.00 98.31 237 ARG A O 1
ATOM 1837 N N . ASN A 1 238 ? 5.719 -11.683 22.422 1.00 97.88 238 ASN A N 1
ATOM 1838 C CA . ASN A 1 238 ? 5.534 -13.071 21.980 1.00 97.88 238 ASN A CA 1
ATOM 1839 C C . ASN A 1 238 ? 5.018 -13.213 20.537 1.00 97.88 238 ASN A C 1
ATOM 1841 O O . ASN A 1 238 ? 4.834 -14.325 20.051 1.00 97.88 238 ASN A O 1
ATOM 1845 N N . VAL A 1 239 ? 4.769 -12.101 19.845 1.00 98.31 239 VAL A N 1
ATOM 1846 C CA . VAL A 1 239 ? 4.252 -12.087 18.476 1.00 98.31 239 VAL A CA 1
ATOM 1847 C C . VAL A 1 239 ? 5.398 -11.803 17.497 1.00 98.31 239 VAL A C 1
ATOM 1849 O O . VAL A 1 239 ? 6.118 -10.820 17.694 1.00 98.31 239 VAL A O 1
ATOM 1852 N N . PRO A 1 240 ? 5.615 -12.616 16.449 1.00 98.00 240 PRO A N 1
ATOM 1853 C CA . PRO A 1 240 ? 6.644 -12.338 15.445 1.00 98.00 240 PRO A CA 1
ATOM 1854 C C . PRO A 1 240 ? 6.388 -11.005 14.723 1.00 98.00 240 PRO A C 1
ATOM 1856 O O . PRO A 1 240 ? 5.255 -10.718 14.335 1.00 98.00 240 PRO A O 1
ATOM 1859 N N . ALA A 1 241 ? 7.422 -10.175 14.550 1.00 97.81 241 ALA A N 1
ATOM 1860 C CA . ALA A 1 241 ? 7.298 -8.824 13.983 1.00 97.81 241 ALA A CA 1
ATOM 1861 C C . ALA A 1 241 ? 6.663 -8.833 12.584 1.00 97.81 241 ALA A C 1
ATOM 1863 O O . ALA A 1 241 ? 5.841 -7.985 12.240 1.00 97.81 241 ALA A O 1
ATOM 1864 N N . GLU A 1 242 ? 6.998 -9.850 11.798 1.00 96.56 242 GLU A N 1
ATOM 1865 C CA . GLU A 1 242 ? 6.560 -10.060 10.430 1.00 96.56 242 GLU A CA 1
ATOM 1866 C C . GLU A 1 242 ? 5.072 -10.446 10.316 1.00 96.56 242 GLU A C 1
ATOM 1868 O O . GLU A 1 242 ? 4.521 -10.464 9.211 1.00 96.56 242 GLU A O 1
ATOM 1873 N N . ARG A 1 243 ? 4.416 -10.739 11.445 1.00 98.19 243 ARG A N 1
ATOM 1874 C CA . ARG A 1 243 ? 2.978 -11.022 11.563 1.00 98.19 243 ARG A CA 1
ATOM 1875 C C . ARG A 1 243 ? 2.170 -9.814 12.045 1.00 98.19 243 ARG A C 1
ATOM 1877 O O . ARG A 1 243 ? 0.967 -9.959 12.262 1.00 98.19 243 ARG A O 1
ATOM 1884 N N . VAL A 1 244 ? 2.805 -8.649 12.204 1.00 98.56 244 VAL A N 1
ATOM 1885 C CA . VAL A 1 244 ? 2.174 -7.450 12.767 1.00 98.56 244 VAL A CA 1
ATOM 1886 C C . VAL A 1 244 ? 2.417 -6.225 11.897 1.00 98.56 244 VAL A C 1
ATOM 1888 O O . VAL A 1 244 ? 3.550 -5.949 11.495 1.00 98.56 244 VAL A O 1
ATOM 1891 N N . ARG A 1 245 ? 1.357 -5.452 11.662 1.00 98.62 245 ARG A N 1
ATOM 1892 C CA . ARG A 1 245 ? 1.407 -4.088 11.121 1.00 98.62 245 ARG A CA 1
ATOM 1893 C C . ARG A 1 245 ? 0.838 -3.086 12.119 1.00 98.62 245 ARG A C 1
ATOM 1895 O O . ARG A 1 245 ? 0.039 -3.456 12.972 1.00 98.62 245 ARG A O 1
ATOM 1902 N N . MET A 1 246 ? 1.245 -1.830 12.011 1.00 98.56 246 MET A N 1
ATOM 1903 C CA . MET A 1 246 ? 0.780 -0.744 12.870 1.00 98.56 246 MET A CA 1
ATOM 1904 C C . MET A 1 246 ? 0.216 0.387 12.028 1.00 98.56 246 MET A C 1
ATOM 1906 O O . MET A 1 246 ? 0.872 0.816 11.081 1.00 98.56 246 MET A O 1
ATOM 1910 N N . HIS A 1 247 ? -0.964 0.875 12.393 1.00 98.62 247 HIS A N 1
ATOM 1911 C CA . HIS A 1 247 ? -1.568 2.045 11.780 1.00 98.62 247 HIS A CA 1
ATOM 1912 C C . HIS A 1 247 ? -1.390 3.288 12.650 1.00 98.62 247 HIS A C 1
ATOM 1914 O O . HIS A 1 247 ? -1.723 3.272 13.833 1.00 98.62 247 HIS A O 1
ATOM 1920 N N . VAL A 1 248 ? -0.885 4.365 12.053 1.00 97.38 248 VAL A N 1
ATOM 1921 C CA . VAL A 1 248 ? -0.728 5.679 12.684 1.00 97.38 248 VAL A CA 1
ATOM 1922 C C . VAL A 1 248 ? -1.464 6.713 11.837 1.00 97.38 248 VAL A C 1
ATOM 1924 O O . VAL A 1 248 ? -1.254 6.775 10.626 1.00 97.38 248 VAL A O 1
ATOM 1927 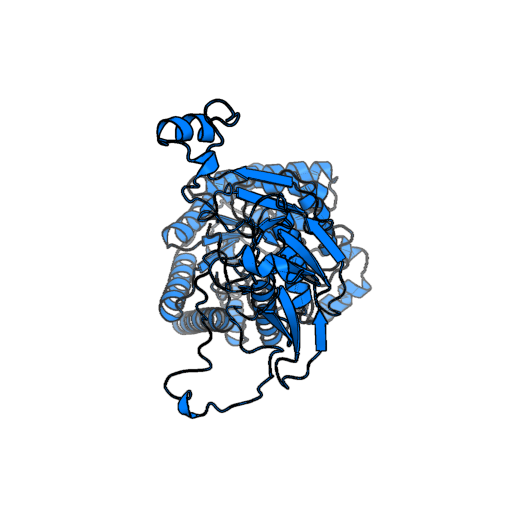N N . CYS A 1 249 ? -2.331 7.506 12.465 1.00 95.75 249 CYS A N 1
ATOM 1928 C CA . CYS A 1 249 ? -3.162 8.497 11.784 1.00 95.75 249 CYS A CA 1
ATOM 1929 C C . CYS A 1 249 ? -3.433 9.720 12.667 1.00 95.75 249 CYS A C 1
ATOM 1931 O O . CYS A 1 249 ? -3.272 9.673 13.893 1.00 95.75 249 CYS A O 1
ATOM 1933 N N . TRP A 1 250 ? -3.879 10.804 12.042 1.00 94.88 250 TRP A N 1
ATOM 1934 C CA . TRP A 1 250 ? -4.202 12.083 12.677 1.00 94.88 250 TRP A CA 1
ATOM 1935 C C . TRP A 1 250 ? -5.709 12.245 12.913 1.00 94.88 250 TRP A C 1
ATOM 1937 O O . TRP A 1 250 ? -6.207 13.323 13.212 1.00 94.88 250 TRP A O 1
ATOM 1947 N N . GLY A 1 251 ? -6.444 11.137 12.876 1.00 89.12 251 GLY A N 1
ATOM 1948 C CA . GLY A 1 251 ? -7.880 11.118 13.109 1.00 89.12 251 GLY A CA 1
ATOM 1949 C C . GLY A 1 251 ? -8.671 11.256 11.812 1.00 89.12 251 GLY A C 1
ATOM 1950 O O . GLY A 1 251 ? -8.328 12.001 10.903 1.00 89.12 251 GLY A O 1
ATOM 1951 N N . ASN A 1 252 ? -9.765 10.503 11.728 1.00 88.50 252 ASN A N 1
ATOM 1952 C CA . ASN A 1 252 ? -10.521 10.345 10.489 1.00 88.50 252 ASN A CA 1
ATOM 1953 C C . ASN A 1 252 ? -11.722 11.299 10.434 1.00 88.50 252 ASN A C 1
ATOM 1955 O O . ASN A 1 252 ? -12.864 10.892 10.662 1.00 88.50 252 ASN A O 1
ATOM 1959 N N . TYR A 1 253 ? -11.468 12.580 10.172 1.00 87.25 253 TYR A N 1
ATOM 1960 C CA . TYR A 1 253 ? -12.503 13.601 9.991 1.00 87.25 253 TYR A CA 1
ATOM 1961 C C . TYR A 1 253 ? -12.077 14.635 8.944 1.00 87.25 253 TYR A C 1
ATOM 1963 O O . TYR A 1 253 ? -10.900 14.817 8.668 1.00 87.25 253 TYR A O 1
ATOM 1971 N N . GLU A 1 254 ? -13.041 15.314 8.322 1.00 87.25 254 GLU A N 1
ATOM 1972 C CA . GLU A 1 254 ? -12.765 16.385 7.354 1.00 87.25 254 GLU A CA 1
ATOM 1973 C C . GLU A 1 254 ? -12.466 17.703 8.102 1.00 87.25 254 GLU A C 1
ATOM 1975 O O . GLU A 1 254 ? -13.298 18.612 8.158 1.00 87.25 254 GLU A O 1
ATOM 1980 N N . GLY A 1 255 ? -11.308 17.756 8.770 1.00 88.44 255 GLY A N 1
ATOM 1981 C CA . GLY A 1 255 ? -10.871 18.877 9.606 1.00 88.44 255 GLY A CA 1
ATOM 1982 C C . GLY A 1 255 ? -9.776 19.759 8.990 1.00 88.44 255 GLY A C 1
ATOM 1983 O O . GLY A 1 255 ? -9.265 19.465 7.908 1.00 88.44 255 GLY A O 1
ATOM 1984 N N . PRO A 1 256 ? -9.396 20.859 9.667 1.00 92.62 256 PRO A N 1
ATOM 1985 C CA 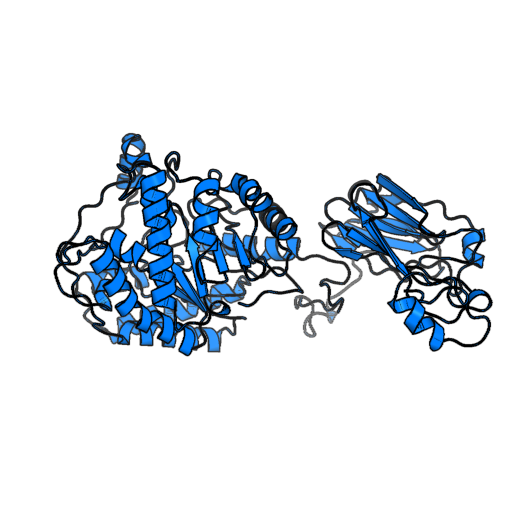. PRO A 1 256 ? -8.266 21.695 9.264 1.00 92.62 256 PRO A CA 1
ATOM 1986 C C . PRO A 1 256 ? -6.888 21.032 9.415 1.00 92.62 256 PRO A C 1
ATOM 1988 O O . PRO A 1 256 ? -5.994 21.350 8.628 1.00 92.62 256 PRO A O 1
ATOM 1991 N N . HIS A 1 257 ? -6.694 20.146 10.404 1.00 94.31 257 HIS A N 1
ATOM 1992 C CA . HIS A 1 257 ? -5.448 19.381 10.589 1.00 94.31 257 HIS A CA 1
ATOM 1993 C C . HIS A 1 257 ? -4.166 20.241 10.748 1.00 94.31 257 HIS A C 1
ATOM 1995 O O . HIS A 1 257 ? -3.030 19.786 10.577 1.00 94.31 257 HIS A O 1
ATOM 2001 N N . HIS A 1 258 ? -4.297 21.529 11.093 1.00 94.44 258 HIS A N 1
ATOM 2002 C CA . HIS A 1 258 ? -3.158 22.455 11.190 1.00 94.44 258 HIS A CA 1
ATOM 2003 C C . HIS A 1 258 ? -2.335 22.297 12.475 1.00 94.44 258 HIS A C 1
ATOM 2005 O O . HIS A 1 258 ? -1.203 22.777 12.508 1.00 94.44 258 HIS A O 1
ATOM 2011 N N . HIS A 1 259 ? -2.853 21.581 13.480 1.00 95.25 259 HIS A N 1
ATOM 2012 C CA . HIS A 1 259 ? -2.153 21.240 14.734 1.00 95.25 259 HIS A CA 1
ATOM 2013 C C . HIS A 1 259 ? -1.556 19.831 14.759 1.00 95.25 259 HIS A C 1
ATOM 2015 O O . HIS A 1 259 ? -1.065 19.372 15.793 1.00 95.25 259 HIS A O 1
ATOM 2021 N N . ASP A 1 260 ? -1.586 19.140 13.626 1.00 96.12 260 ASP A N 1
ATOM 2022 C CA . ASP A 1 260 ? -1.009 17.812 13.504 1.00 96.12 260 ASP A CA 1
ATOM 2023 C C . ASP A 1 260 ? 0.491 17.808 13.792 1.00 96.12 260 ASP A C 1
ATOM 2025 O O . ASP A 1 260 ? 1.243 18.665 13.318 1.00 96.12 260 ASP A O 1
ATOM 2029 N N . VAL A 1 261 ? 0.934 16.818 14.579 1.00 96.81 261 VAL A N 1
ATOM 2030 C CA . VAL A 1 261 ? 2.365 16.547 14.741 1.00 96.81 261 VAL A CA 1
ATOM 2031 C C . VAL A 1 261 ? 2.941 16.188 13.369 1.00 96.81 261 VAL A C 1
ATOM 2033 O O . VAL A 1 261 ? 2.427 15.268 12.737 1.00 96.81 261 VAL A O 1
ATOM 2036 N N . PRO A 1 262 ? 3.985 16.875 12.882 1.00 96.31 262 PRO A N 1
ATOM 2037 C CA . PRO A 1 262 ? 4.537 16.579 11.564 1.00 96.31 262 PRO A CA 1
ATOM 2038 C C . PRO A 1 262 ? 5.216 15.205 11.547 1.00 96.31 262 PRO A C 1
ATOM 2040 O O . PRO A 1 262 ? 5.918 14.838 12.499 1.00 96.31 262 PRO A O 1
ATOM 2043 N N . MET A 1 263 ? 5.102 14.477 10.432 1.00 97.06 263 MET A N 1
ATOM 2044 C CA . MET A 1 263 ? 5.731 13.162 10.258 1.00 97.06 263 MET A CA 1
ATOM 2045 C C . MET A 1 263 ? 7.247 13.219 10.474 1.00 97.06 263 MET A C 1
ATOM 2047 O O . MET A 1 263 ? 7.821 12.276 11.002 1.00 97.06 263 MET A O 1
ATOM 2051 N N . GLN A 1 264 ? 7.913 14.336 10.159 1.00 97.12 264 GLN A N 1
ATOM 2052 C CA . GLN A 1 264 ? 9.356 14.512 10.395 1.00 97.12 264 GLN A CA 1
ATOM 2053 C C . GLN A 1 264 ? 9.770 14.285 11.856 1.00 97.12 264 GLN A C 1
ATOM 2055 O O . GLN A 1 264 ? 10.856 13.772 12.122 1.00 97.12 264 GLN A O 1
ATOM 2060 N N . ARG A 1 265 ? 8.908 14.664 12.800 1.00 97.00 265 ARG A N 1
ATOM 2061 C CA . ARG A 1 265 ? 9.143 14.514 14.240 1.00 97.00 265 ARG A CA 1
ATOM 2062 C C . ARG A 1 265 ? 8.752 13.113 14.717 1.00 97.00 265 ARG A C 1
ATOM 2064 O O . ARG A 1 265 ? 9.435 12.519 15.545 1.00 97.00 265 ARG A O 1
ATOM 2071 N N . LEU A 1 266 ? 7.694 12.554 14.129 1.00 96.94 266 LEU A N 1
ATOM 2072 C CA . LEU A 1 266 ? 7.128 11.270 14.531 1.00 96.94 266 LEU A CA 1
ATOM 2073 C C . LEU A 1 266 ? 7.859 10.050 13.941 1.00 96.94 266 LEU A C 1
ATOM 2075 O O . LEU A 1 266 ? 8.000 9.031 14.619 1.00 96.94 266 LEU A O 1
ATOM 2079 N N . LEU A 1 267 ? 8.351 10.143 12.702 1.00 97.88 267 LEU A N 1
ATOM 2080 C CA . LEU A 1 267 ? 8.921 9.025 11.944 1.00 97.88 267 LEU A CA 1
ATOM 2081 C C . LEU A 1 267 ? 10.053 8.289 12.695 1.00 97.88 267 LEU A C 1
ATOM 2083 O O . LEU A 1 267 ? 9.990 7.060 12.792 1.00 97.88 267 LEU A O 1
ATOM 2087 N N . PRO A 1 268 ? 11.041 8.973 13.315 1.00 97.62 268 PRO A N 1
ATOM 2088 C CA . PRO A 1 268 ? 12.099 8.302 14.077 1.00 97.62 268 PRO A CA 1
ATOM 2089 C C . PRO A 1 268 ? 11.598 7.509 15.294 1.00 97.62 268 PRO A C 1
ATOM 2091 O O . PRO A 1 268 ? 12.289 6.605 15.767 1.00 97.62 268 PRO A O 1
ATOM 2094 N N . ILE A 1 269 ? 10.423 7.855 15.826 1.00 98.12 269 ILE A N 1
ATOM 2095 C CA . ILE A 1 269 ? 9.798 7.172 16.962 1.00 98.12 269 ILE A CA 1
ATOM 2096 C C . ILE A 1 269 ? 9.052 5.934 16.461 1.00 98.12 269 ILE A C 1
ATOM 2098 O O . ILE A 1 269 ? 9.310 4.830 16.938 1.00 98.12 269 ILE A O 1
ATOM 2102 N N . VAL A 1 270 ? 8.187 6.087 15.454 1.00 97.69 270 VAL A N 1
ATOM 2103 C CA . VAL A 1 270 ? 7.369 4.976 14.933 1.00 97.69 270 VAL A CA 1
ATOM 2104 C C . VAL A 1 270 ? 8.205 3.894 14.249 1.00 97.69 270 VAL A C 1
ATOM 2106 O O . VAL A 1 270 ? 7.848 2.721 14.323 1.00 97.69 270 VAL A O 1
ATOM 2109 N N . LEU A 1 271 ? 9.359 4.232 13.661 1.00 98.06 271 LEU A N 1
ATOM 2110 C CA . LEU A 1 271 ? 10.272 3.236 13.083 1.00 98.06 271 LEU A CA 1
ATOM 2111 C C . LEU A 1 271 ? 10.878 2.285 14.133 1.00 98.06 271 LEU A C 1
ATOM 2113 O O . LEU A 1 271 ? 11.311 1.191 13.771 1.00 98.06 271 LEU A O 1
ATOM 2117 N N . LYS A 1 272 ? 10.864 2.650 15.426 1.00 98.25 272 LYS A N 1
ATOM 2118 C CA . LYS A 1 272 ? 11.293 1.782 16.542 1.00 98.25 272 LYS A CA 1
ATOM 2119 C C . LYS A 1 272 ? 10.219 0.780 16.977 1.00 98.25 272 LYS A C 1
ATOM 2121 O O . LYS A 1 272 ? 10.483 -0.072 17.829 1.00 98.25 272 LYS A O 1
ATOM 2126 N N . ALA A 1 273 ? 9.006 0.877 16.437 1.00 98.25 273 ALA A N 1
ATOM 2127 C CA . ALA A 1 273 ? 7.944 -0.073 16.726 1.00 98.25 273 ALA A CA 1
ATOM 2128 C C . ALA A 1 273 ? 8.323 -1.469 16.210 1.00 98.25 273 ALA A C 1
ATOM 2130 O O . ALA A 1 273 ? 8.886 -1.612 15.126 1.00 98.25 273 ALA A O 1
ATOM 2131 N N . LYS A 1 274 ? 7.994 -2.515 16.967 1.00 98.19 274 LYS A N 1
ATOM 2132 C CA . LYS A 1 274 ? 8.201 -3.919 16.596 1.00 98.19 274 LYS A CA 1
ATOM 2133 C C . LYS A 1 274 ? 7.460 -4.330 15.314 1.00 98.19 274 LYS A C 1
ATOM 2135 O O . LYS A 1 274 ? 8.050 -5.096 14.557 1.00 98.19 274 LYS A O 1
ATOM 2140 N N . PRO A 1 275 ? 6.222 -3.868 15.031 1.00 98.44 275 PRO A N 1
ATOM 2141 C CA . PRO A 1 275 ? 5.515 -4.212 13.799 1.00 98.44 275 PRO A CA 1
ATOM 2142 C C . PRO A 1 275 ? 6.357 -3.976 12.542 1.00 98.44 275 PRO A C 1
ATOM 2144 O O . PRO A 1 275 ? 6.992 -2.929 12.389 1.00 98.44 275 PRO A O 1
ATOM 2147 N N . GLN A 1 276 ? 6.378 -4.964 11.647 1.00 97.94 276 GLN A N 1
ATOM 2148 C CA . GLN A 1 276 ? 7.131 -4.884 10.396 1.00 97.94 276 GLN A CA 1
ATOM 2149 C C . GLN A 1 276 ? 6.459 -3.936 9.393 1.00 97.94 276 GLN A C 1
ATOM 2151 O O . GLN A 1 276 ? 7.142 -3.197 8.686 1.00 97.94 276 GLN A O 1
ATOM 2156 N N . GLY A 1 277 ? 5.125 -3.960 9.336 1.00 98.25 277 GLY A N 1
ATOM 2157 C CA . GLY A 1 277 ? 4.337 -3.080 8.475 1.00 98.25 277 GLY A CA 1
ATOM 2158 C C . GLY A 1 277 ? 4.004 -1.761 9.163 1.00 98.25 277 GLY A C 1
ATOM 2159 O O . GLY A 1 277 ? 3.512 -1.773 10.291 1.00 98.25 277 GLY A O 1
ATOM 2160 N N . LEU A 1 278 ? 4.214 -0.641 8.475 1.00 98.19 278 LEU A N 1
ATOM 2161 C CA . LEU A 1 278 ? 3.841 0.694 8.947 1.00 98.19 278 LEU A CA 1
ATOM 2162 C C . LEU A 1 278 ? 2.829 1.325 7.986 1.00 98.19 278 LEU A C 1
ATOM 2164 O O . LEU A 1 278 ? 3.171 1.626 6.846 1.00 98.19 278 LEU A O 1
ATOM 2168 N N . LEU A 1 279 ? 1.599 1.517 8.458 1.00 98.19 279 LEU A N 1
ATOM 2169 C CA . LEU A 1 279 ? 0.448 2.012 7.703 1.00 98.19 279 LEU A CA 1
ATOM 2170 C C . LEU A 1 279 ? 0.130 3.454 8.132 1.00 98.19 279 LEU A C 1
ATOM 2172 O O . LEU A 1 279 ? -0.162 3.689 9.305 1.00 98.19 279 LEU A O 1
ATOM 2176 N N . PHE A 1 280 ? 0.196 4.422 7.222 1.00 98.00 280 PHE A N 1
ATOM 2177 C CA . PHE A 1 280 ? 0.117 5.851 7.567 1.00 98.00 280 PHE A CA 1
ATOM 2178 C C . PHE A 1 280 ? -0.547 6.688 6.475 1.00 98.00 280 PHE A C 1
ATOM 2180 O O . PHE A 1 280 ? -0.567 6.302 5.309 1.00 98.00 280 PHE A O 1
ATOM 2187 N N . GLU A 1 281 ? -1.055 7.856 6.857 1.00 97.19 281 GLU A N 1
ATOM 2188 C CA . GLU A 1 281 ? -1.687 8.801 5.939 1.00 97.19 281 GLU A CA 1
ATOM 2189 C C . GLU A 1 281 ? -0.689 9.421 4.947 1.00 97.19 281 GLU A C 1
ATOM 2191 O O . GLU A 1 281 ? 0.352 9.943 5.341 1.00 97.19 281 GLU A O 1
ATOM 2196 N N . ALA A 1 282 ? -1.008 9.372 3.651 1.00 97.44 282 ALA A N 1
ATOM 2197 C CA . ALA A 1 282 ? -0.194 9.966 2.585 1.00 97.44 282 ALA A CA 1
ATOM 2198 C C . ALA A 1 282 ? -1.012 10.433 1.359 1.00 97.44 282 ALA A C 1
ATOM 2200 O O . ALA A 1 282 ? -0.439 10.922 0.379 1.00 97.44 282 ALA A O 1
ATOM 2201 N N . ALA A 1 283 ? -2.342 10.312 1.384 1.00 97.19 283 ALA A N 1
ATOM 2202 C CA . ALA A 1 283 ? -3.215 10.713 0.286 1.00 97.19 283 ALA A CA 1
ATOM 2203 C C . ALA A 1 283 ? -3.831 12.095 0.496 1.00 97.19 283 ALA A C 1
ATOM 2205 O O . ALA A 1 283 ? -3.985 12.850 -0.474 1.00 97.19 283 ALA A O 1
ATOM 2206 N N . ASN A 1 284 ? -4.210 12.421 1.732 1.00 94.25 284 ASN A N 1
ATOM 2207 C CA . ASN A 1 284 ? -4.838 13.690 2.053 1.00 94.25 284 ASN A CA 1
ATOM 2208 C C . ASN A 1 284 ? -3.876 14.871 1.819 1.00 94.25 284 ASN A C 1
ATOM 2210 O O . ASN A 1 284 ? -2.659 14.728 1.964 1.00 94.25 284 ASN A O 1
ATOM 2214 N N . PRO A 1 285 ? -4.388 16.064 1.467 1.00 93.62 285 PRO A N 1
ATOM 2215 C CA . PRO A 1 285 ? -3.538 17.200 1.114 1.00 93.62 285 PRO A CA 1
ATOM 2216 C C . PRO A 1 285 ? -2.596 17.678 2.227 1.00 93.62 285 PRO A C 1
ATOM 2218 O O . PRO A 1 285 ? -1.587 18.312 1.915 1.00 93.62 285 PRO A O 1
ATOM 2221 N N . ARG A 1 286 ? -2.898 17.390 3.502 1.00 94.88 286 ARG A N 1
ATOM 2222 C CA . ARG A 1 286 ? -2.046 17.777 4.632 1.00 94.88 286 ARG A CA 1
ATOM 2223 C C . ARG A 1 286 ? -0.770 16.941 4.661 1.00 94.88 286 ARG A C 1
ATOM 2225 O O . ARG A 1 286 ? 0.319 17.509 4.732 1.00 94.88 286 ARG A O 1
ATOM 2232 N N . HIS A 1 287 ? -0.902 15.626 4.515 1.00 96.00 287 HIS A N 1
ATOM 2233 C CA . HIS A 1 287 ? 0.196 14.669 4.671 1.00 96.00 287 HIS A CA 1
ATOM 2234 C C . HIS A 1 287 ? 0.806 14.192 3.342 1.00 96.00 287 HIS A C 1
ATOM 2236 O O . HIS A 1 287 ? 1.916 13.666 3.317 1.00 96.00 287 HIS A O 1
ATOM 2242 N N . ALA A 1 288 ? 0.172 14.460 2.193 1.00 95.81 288 ALA A N 1
ATOM 2243 C CA . ALA A 1 288 ? 0.645 13.992 0.884 1.00 95.81 288 ALA A CA 1
ATOM 2244 C C . ALA A 1 288 ? 2.037 14.489 0.469 1.00 95.81 288 ALA A C 1
ATOM 2246 O O . ALA A 1 288 ? 2.642 13.901 -0.427 1.00 95.81 288 ALA A O 1
ATOM 2247 N N . HIS A 1 289 ? 2.548 15.565 1.072 1.00 96.19 289 HIS A N 1
ATOM 2248 C CA . HIS A 1 289 ? 3.900 16.068 0.820 1.00 96.19 289 HIS A CA 1
ATOM 2249 C C . HIS A 1 289 ? 4.978 15.309 1.613 1.00 96.19 289 HIS A C 1
ATOM 2251 O O . HIS A 1 289 ? 6.145 15.336 1.230 1.00 96.19 289 HIS A O 1
ATOM 2257 N N . GLU A 1 290 ? 4.603 14.592 2.675 1.00 96.81 290 GLU A N 1
ATOM 2258 C CA . GLU A 1 290 ? 5.539 14.002 3.636 1.00 96.81 290 GLU A CA 1
ATOM 2259 C C . GLU A 1 290 ? 6.272 12.766 3.097 1.00 96.81 290 GLU A C 1
ATOM 2261 O O . GLU A 1 290 ? 7.189 12.270 3.745 1.00 96.81 290 GLU A O 1
ATOM 2266 N N . TRP A 1 291 ? 5.988 12.317 1.867 1.00 96.81 291 TRP A N 1
ATOM 2267 C CA . TRP A 1 291 ? 6.843 11.350 1.160 1.00 96.81 291 TRP A CA 1
ATOM 2268 C C . TRP A 1 291 ? 8.311 11.814 1.093 1.00 96.81 291 TRP A C 1
ATOM 2270 O O . TRP A 1 291 ? 9.217 10.981 1.091 1.00 96.81 291 TRP A O 1
ATOM 2280 N N . SER A 1 292 ? 8.568 13.130 1.087 1.00 96.44 292 SER A N 1
ATOM 2281 C CA . SER A 1 292 ? 9.930 13.673 1.147 1.00 96.44 292 SER A CA 1
ATOM 2282 C C . SER A 1 292 ? 10.612 13.404 2.490 1.00 96.44 292 SER A C 1
ATOM 2284 O O . SER A 1 292 ? 11.816 13.196 2.521 1.00 96.44 292 SER A O 1
ATOM 2286 N N . VAL A 1 293 ? 9.854 13.339 3.589 1.00 97.56 293 VAL A N 1
ATOM 2287 C CA . VAL A 1 293 ? 10.383 12.971 4.911 1.00 97.56 293 VAL A CA 1
ATOM 2288 C C . VAL A 1 293 ? 10.882 11.527 4.895 1.00 97.56 293 VAL A C 1
ATOM 2290 O O . VAL A 1 293 ? 11.968 11.251 5.393 1.00 97.56 293 VAL A O 1
ATOM 2293 N N . PHE A 1 294 ? 10.125 10.611 4.282 1.00 97.75 294 PHE A N 1
ATOM 2294 C CA . PHE A 1 294 ? 10.546 9.214 4.128 1.00 97.75 294 PHE A CA 1
ATOM 2295 C C . PHE A 1 294 ? 11.777 9.077 3.234 1.00 97.75 294 PHE A C 1
ATOM 2297 O O . PHE A 1 294 ? 12.638 8.251 3.516 1.00 97.75 294 PHE A O 1
ATOM 2304 N N . LYS A 1 295 ? 11.877 9.894 2.181 1.00 93.12 295 LYS A N 1
ATOM 2305 C CA . LYS A 1 295 ? 13.027 9.895 1.270 1.00 93.12 295 LYS A CA 1
ATOM 2306 C C . LYS A 1 295 ? 14.340 10.207 1.995 1.00 93.12 295 LYS A C 1
ATOM 2308 O O . LYS A 1 295 ? 15.365 9.625 1.655 1.00 93.12 295 LYS A O 1
ATOM 2313 N N . ASP A 1 296 ? 14.297 11.110 2.970 1.00 94.12 296 ASP A N 1
ATOM 2314 C CA . ASP A 1 296 ? 15.476 11.555 3.718 1.00 94.12 296 ASP A CA 1
ATOM 2315 C C . ASP A 1 296 ? 15.724 10.722 4.995 1.00 94.12 296 ASP A C 1
ATOM 2317 O O . ASP A 1 296 ? 16.718 10.927 5.693 1.00 94.12 296 ASP A O 1
ATOM 2321 N N . ALA A 1 297 ? 14.829 9.783 5.320 1.00 95.69 297 ALA A N 1
ATOM 2322 C CA . ALA A 1 297 ? 14.900 8.975 6.530 1.00 95.69 297 ALA A CA 1
ATOM 2323 C C . ALA A 1 297 ? 15.696 7.676 6.337 1.00 95.69 297 ALA A C 1
ATOM 2325 O O . ALA A 1 297 ? 15.598 6.992 5.320 1.00 95.69 297 ALA A O 1
ATOM 2326 N N . SER A 1 298 ? 16.412 7.266 7.385 1.00 93.69 298 SER A N 1
ATOM 2327 C CA . SER A 1 298 ? 17.030 5.939 7.465 1.00 93.69 298 SER A CA 1
ATOM 2328 C C . SER A 1 298 ? 15.989 4.894 7.871 1.00 93.69 298 SER A C 1
ATOM 2330 O O . SER A 1 298 ? 15.754 4.668 9.060 1.00 93.69 298 SER A O 1
ATOM 2332 N N . ILE A 1 299 ? 15.344 4.271 6.886 1.00 96.56 299 ILE A N 1
ATOM 2333 C CA . ILE A 1 299 ? 14.295 3.267 7.104 1.00 96.56 299 ILE A CA 1
ATOM 2334 C C . ILE A 1 299 ? 14.943 1.879 7.272 1.00 96.56 299 ILE A C 1
ATOM 2336 O O . ILE A 1 299 ? 15.612 1.428 6.343 1.00 96.56 299 ILE A O 1
ATOM 2340 N N . PRO A 1 300 ? 14.743 1.170 8.404 1.00 95.88 300 PRO A N 1
ATOM 2341 C CA . PRO A 1 300 ? 15.319 -0.161 8.614 1.00 95.88 300 PRO A CA 1
ATOM 2342 C C . PRO A 1 300 ? 14.887 -1.163 7.539 1.00 95.88 300 PRO A C 1
ATOM 2344 O O . PRO A 1 300 ? 13.728 -1.146 7.128 1.00 95.88 300 PRO A O 1
ATOM 2347 N N . ASP A 1 301 ? 15.797 -2.035 7.092 1.00 89.00 301 ASP A N 1
ATOM 2348 C CA . ASP A 1 301 ? 15.586 -2.925 5.935 1.00 89.00 301 ASP A CA 1
ATOM 2349 C C . ASP A 1 301 ? 14.457 -3.941 6.105 1.00 89.00 301 ASP A C 1
ATOM 2351 O O . ASP A 1 301 ? 13.882 -4.412 5.124 1.00 89.00 301 ASP A O 1
ATOM 2355 N N . ASP A 1 302 ? 14.098 -4.252 7.347 1.00 91.38 302 ASP A N 1
ATOM 2356 C CA . ASP A 1 302 ? 12.986 -5.133 7.657 1.00 91.38 302 ASP A CA 1
ATOM 2357 C C . ASP A 1 302 ? 11.623 -4.450 7.483 1.00 91.38 302 ASP A C 1
ATOM 2359 O O . ASP A 1 302 ? 10.629 -5.158 7.343 1.00 91.38 302 ASP A O 1
ATOM 2363 N N . LYS A 1 303 ? 11.536 -3.111 7.467 1.00 96.75 303 LYS A N 1
ATOM 2364 C CA . LYS A 1 303 ? 10.251 -2.398 7.391 1.00 96.75 303 LYS A CA 1
ATOM 2365 C C . LYS A 1 303 ? 9.600 -2.483 6.017 1.00 96.75 303 LYS A C 1
ATOM 2367 O O . LYS A 1 303 ? 10.249 -2.247 4.994 1.00 96.75 303 LYS A O 1
ATOM 2372 N N . ILE A 1 304 ? 8.287 -2.710 6.039 1.00 97.31 304 ILE A N 1
ATOM 2373 C CA . ILE A 1 304 ? 7.380 -2.606 4.895 1.00 97.31 304 ILE A CA 1
ATOM 2374 C C . ILE A 1 304 ? 6.530 -1.349 5.080 1.00 97.31 304 ILE A C 1
ATOM 2376 O O . ILE A 1 304 ? 5.821 -1.211 6.081 1.00 97.31 304 ILE A O 1
ATOM 2380 N N . LEU A 1 305 ? 6.601 -0.428 4.123 1.00 98.25 305 LEU A N 1
ATOM 2381 C CA . LEU A 1 305 ? 5.768 0.767 4.132 1.00 98.25 305 LEU A CA 1
ATOM 2382 C C . LEU A 1 305 ? 4.410 0.452 3.522 1.00 98.25 305 LEU A C 1
ATOM 2384 O O . LEU A 1 305 ? 4.315 -0.181 2.470 1.00 98.25 305 LEU A O 1
ATOM 2388 N N . ILE A 1 306 ? 3.361 0.950 4.162 1.00 98.56 306 ILE A N 1
ATOM 2389 C CA . ILE A 1 306 ? 2.002 0.858 3.657 1.00 98.56 306 ILE A CA 1
ATOM 2390 C C . ILE A 1 306 ? 1.386 2.269 3.627 1.00 98.56 306 ILE A C 1
ATOM 2392 O O . ILE A 1 306 ? 0.593 2.639 4.488 1.00 98.56 306 ILE A O 1
ATOM 2396 N N . PRO A 1 307 ? 1.804 3.131 2.688 1.00 98.38 307 PRO A N 1
ATOM 2397 C CA . PRO A 1 307 ? 1.294 4.490 2.634 1.00 98.38 307 PRO A CA 1
ATOM 2398 C C . PRO A 1 307 ? -0.159 4.510 2.143 1.00 98.38 307 PRO A C 1
ATOM 2400 O O . PRO A 1 307 ? -0.553 3.745 1.255 1.00 98.38 307 PRO A O 1
ATOM 2403 N N . GLY A 1 308 ? -0.955 5.414 2.705 1.00 98.31 308 GLY A N 1
ATOM 2404 C CA . GLY A 1 308 ? -2.309 5.693 2.258 1.00 98.31 308 GLY A CA 1
ATOM 2405 C C . GLY A 1 308 ? -2.302 6.339 0.875 1.00 98.31 308 GLY A C 1
ATOM 2406 O O . GLY A 1 308 ? -1.686 7.378 0.656 1.00 98.31 308 GLY A O 1
ATOM 2407 N N . MET A 1 309 ? -2.967 5.707 -0.091 1.00 98.50 309 MET A N 1
ATOM 2408 C CA . MET A 1 309 ? -3.096 6.226 -1.461 1.00 98.50 309 MET A CA 1
ATOM 2409 C C . MET A 1 309 ? -4.454 6.875 -1.722 1.00 98.50 309 MET A C 1
ATOM 2411 O O . MET A 1 309 ? -4.610 7.597 -2.711 1.00 98.50 309 MET A O 1
ATOM 2415 N N . LEU A 1 310 ? -5.412 6.625 -0.827 1.00 98.06 310 LEU A N 1
ATOM 2416 C CA . LEU A 1 310 ? -6.793 7.084 -0.892 1.00 98.06 310 LEU A CA 1
ATOM 2417 C C . LEU A 1 310 ? -7.135 7.885 0.361 1.00 98.06 310 LEU A C 1
ATOM 2419 O O . LEU A 1 310 ? -6.944 7.393 1.476 1.00 98.06 310 LEU A O 1
ATOM 2423 N N . ALA A 1 311 ? -7.700 9.074 0.173 1.00 96.00 311 ALA A N 1
ATOM 2424 C CA . ALA A 1 311 ? -8.276 9.845 1.257 1.00 96.00 311 ALA A CA 1
ATOM 2425 C C . ALA A 1 311 ? -9.613 9.213 1.669 1.00 96.00 311 ALA A C 1
ATOM 2427 O O . ALA A 1 311 ? -10.481 8.943 0.829 1.00 96.00 311 ALA A O 1
ATOM 2428 N N . THR A 1 312 ? -9.794 9.004 2.971 1.00 94.81 312 THR A N 1
ATOM 2429 C CA . THR A 1 312 ? -10.986 8.358 3.552 1.00 94.81 312 THR A CA 1
ATOM 2430 C C . THR A 1 312 ? -11.988 9.337 4.151 1.00 94.81 312 THR A C 1
ATOM 2432 O O . THR A 1 312 ? -12.996 8.924 4.717 1.00 94.81 312 THR A O 1
ATOM 2435 N N . THR A 1 313 ? -11.739 10.635 3.996 1.00 92.31 313 THR A N 1
ATOM 2436 C CA . THR A 1 313 ? -12.577 11.718 4.524 1.00 92.31 313 THR A CA 1
ATOM 2437 C C . THR A 1 313 ? -13.365 12.454 3.439 1.00 92.31 313 THR A C 1
ATOM 2439 O O . THR A 1 313 ? -14.173 13.320 3.756 1.00 92.31 313 THR A O 1
ATOM 2442 N N . THR A 1 314 ? -13.177 12.099 2.160 1.00 92.50 314 THR A N 1
ATOM 2443 C CA . THR A 1 314 ? -13.845 12.745 1.016 1.00 92.50 314 THR A CA 1
ATOM 2444 C C . THR A 1 314 ? -14.408 11.717 0.036 1.00 92.50 314 THR A C 1
ATOM 2446 O O . THR A 1 314 ? -13.897 10.603 -0.069 1.00 92.50 314 THR A O 1
ATOM 2449 N N . ASN A 1 315 ? -15.426 12.104 -0.739 1.00 93.88 315 ASN A N 1
ATOM 2450 C CA . ASN A 1 315 ? -16.027 11.257 -1.779 1.00 93.88 315 ASN A CA 1
ATOM 2451 C C . ASN A 1 315 ? -15.323 11.349 -3.148 1.00 93.88 315 ASN A C 1
ATOM 2453 O O . ASN A 1 315 ? -15.789 10.747 -4.113 1.00 93.88 315 ASN A O 1
ATOM 2457 N N . TYR A 1 316 ? -14.204 12.076 -3.266 1.00 96.06 316 TYR A N 1
ATOM 2458 C CA . TYR A 1 316 ? -13.433 12.101 -4.511 1.00 96.06 316 TYR A CA 1
ATOM 2459 C C . TYR A 1 316 ? -12.797 10.742 -4.758 1.00 96.06 316 TYR A C 1
ATOM 2461 O O . TYR A 1 316 ? -11.926 10.347 -3.996 1.00 96.06 316 TYR A O 1
ATOM 2469 N N . ILE A 1 317 ? -13.191 10.043 -5.818 1.00 98.00 317 ILE A N 1
ATOM 2470 C CA . ILE A 1 317 ? -12.490 8.830 -6.242 1.00 98.00 317 ILE A CA 1
ATOM 2471 C C . ILE A 1 317 ? -11.164 9.267 -6.863 1.00 98.00 317 ILE A C 1
ATOM 2473 O O . ILE A 1 317 ? -11.141 9.949 -7.887 1.00 98.00 317 ILE A O 1
ATOM 2477 N N . GLU A 1 318 ? -10.056 8.917 -6.218 1.00 98.19 318 GLU A N 1
ATOM 2478 C CA . GLU A 1 318 ? -8.720 9.206 -6.721 1.00 98.19 318 GLU A CA 1
ATOM 2479 C C . GLU A 1 318 ? -8.533 8.564 -8.099 1.00 98.19 318 GLU A C 1
ATOM 2481 O O . GLU A 1 318 ? -8.997 7.453 -8.341 1.00 98.19 318 GLU A O 1
ATOM 2486 N N . HIS A 1 319 ? -7.852 9.244 -9.020 1.00 97.94 319 HIS A N 1
ATOM 2487 C CA . HIS A 1 319 ? -7.577 8.675 -10.338 1.00 97.94 319 HIS A CA 1
ATOM 2488 C C . HIS A 1 319 ? -6.496 7.576 -10.231 1.00 97.94 319 HIS A C 1
ATOM 2490 O O . HIS A 1 319 ? -5.473 7.828 -9.585 1.00 97.94 319 HIS A O 1
ATOM 2496 N N . PRO A 1 320 ? -6.629 6.413 -10.903 1.00 93.94 320 PRO A N 1
ATOM 2497 C CA . PRO A 1 320 ? -5.645 5.325 -10.824 1.00 93.94 320 PRO A CA 1
ATOM 2498 C C . PRO A 1 320 ? -4.207 5.753 -11.153 1.00 93.94 320 PRO A C 1
ATOM 2500 O O . PRO A 1 320 ? -3.261 5.310 -10.510 1.00 93.94 320 PRO A O 1
ATOM 2503 N N . GLN A 1 321 ? -4.027 6.674 -12.108 1.00 86.25 321 GLN A N 1
ATOM 2504 C CA . GLN A 1 321 ? -2.708 7.246 -12.427 1.00 86.25 321 GLN A CA 1
ATOM 2505 C C . GLN A 1 321 ? -2.089 8.007 -11.242 1.00 86.25 321 GLN A C 1
ATOM 2507 O O . GLN A 1 321 ? -0.905 7.848 -10.965 1.00 86.25 321 GLN A O 1
ATOM 2512 N N . LEU A 1 322 ? -2.886 8.791 -10.506 1.00 94.69 322 LEU A N 1
ATOM 2513 C CA . LEU A 1 322 ? -2.409 9.502 -9.318 1.00 94.69 322 LEU A CA 1
ATOM 2514 C C . LEU A 1 322 ? -2.043 8.514 -8.204 1.00 94.69 322 LEU A C 1
ATOM 2516 O O . LEU A 1 322 ? -1.036 8.697 -7.522 1.00 94.69 322 LEU A O 1
ATOM 2520 N N . VAL A 1 323 ? -2.846 7.462 -8.027 1.00 98.38 323 VAL A N 1
ATOM 2521 C CA . VAL A 1 323 ? -2.534 6.363 -7.105 1.00 98.38 323 VAL A CA 1
ATOM 2522 C C . VAL A 1 323 ? -1.194 5.723 -7.484 1.00 98.38 323 VAL A C 1
ATOM 2524 O O . VAL A 1 323 ? -0.329 5.585 -6.623 1.00 98.38 323 VAL A O 1
ATOM 2527 N N . ALA A 1 324 ? -0.982 5.397 -8.762 1.00 92.69 324 ALA A N 1
ATOM 2528 C CA . ALA A 1 324 ? 0.262 4.804 -9.246 1.00 92.69 324 ALA A CA 1
ATOM 2529 C C . ALA A 1 324 ? 1.480 5.703 -8.978 1.00 92.69 324 ALA A C 1
ATOM 2531 O O . ALA A 1 324 ? 2.467 5.246 -8.408 1.00 92.69 324 ALA A O 1
ATOM 2532 N N . GLU A 1 325 ? 1.387 6.997 -9.297 1.00 88.00 325 GLU A N 1
ATOM 2533 C CA . GLU A 1 325 ? 2.449 7.973 -9.020 1.00 88.00 325 GLU A CA 1
ATOM 2534 C C . GLU A 1 325 ? 2.785 8.060 -7.527 1.00 88.00 325 GLU A C 1
ATOM 2536 O O . GLU A 1 325 ? 3.953 8.178 -7.151 1.00 88.00 325 GLU A O 1
ATOM 2541 N N . ARG A 1 326 ? 1.771 8.009 -6.653 1.00 97.31 326 ARG A N 1
ATOM 2542 C CA . ARG A 1 326 ? 1.974 8.010 -5.199 1.00 97.31 326 ARG A CA 1
ATOM 2543 C C . ARG A 1 326 ? 2.687 6.740 -4.737 1.00 97.31 326 ARG A C 1
ATOM 2545 O O . ARG A 1 326 ? 3.639 6.847 -3.970 1.00 97.31 326 ARG A O 1
ATOM 2552 N N . ILE A 1 327 ? 2.291 5.572 -5.241 1.00 96.88 327 ILE A N 1
ATOM 2553 C CA . ILE A 1 327 ? 2.963 4.296 -4.955 1.00 96.88 327 ILE A CA 1
ATOM 2554 C C . ILE A 1 327 ? 4.428 4.357 -5.399 1.00 96.88 327 ILE A C 1
ATOM 2556 O O . ILE A 1 327 ? 5.325 4.018 -4.626 1.00 96.88 327 ILE A O 1
ATOM 2560 N N . GLU A 1 328 ? 4.688 4.836 -6.618 1.00 87.94 328 GLU A N 1
ATOM 2561 C CA . GLU A 1 328 ? 6.037 4.947 -7.179 1.00 87.94 328 GLU A CA 1
ATOM 2562 C C . GLU A 1 328 ? 6.947 5.852 -6.343 1.00 87.94 328 GLU A C 1
ATOM 2564 O O . GLU A 1 328 ? 8.124 5.535 -6.182 1.00 87.94 328 GLU A O 1
ATOM 2569 N N . ARG A 1 329 ? 6.429 6.939 -5.748 1.00 90.81 329 ARG A N 1
ATOM 2570 C CA . ARG A 1 329 ? 7.222 7.798 -4.844 1.00 90.81 329 ARG A CA 1
ATOM 2571 C C . ARG A 1 329 ? 7.826 7.004 -3.692 1.00 90.81 329 ARG A C 1
ATOM 2573 O O . ARG A 1 329 ? 9.010 7.169 -3.427 1.00 90.81 329 ARG A O 1
ATOM 2580 N N . PHE A 1 330 ? 7.045 6.141 -3.044 1.00 95.88 330 PHE A N 1
ATOM 2581 C CA . PHE A 1 330 ? 7.534 5.316 -1.937 1.00 95.88 330 PHE A CA 1
ATOM 2582 C C . PHE A 1 330 ? 8.361 4.126 -2.422 1.00 95.88 330 PHE A C 1
ATOM 2584 O O . PHE A 1 330 ? 9.399 3.822 -1.836 1.00 95.88 330 PHE A O 1
ATOM 2591 N N . ALA A 1 331 ? 7.961 3.490 -3.524 1.00 89.00 331 ALA A N 1
ATOM 2592 C CA . ALA A 1 331 ? 8.708 2.373 -4.094 1.00 89.00 331 ALA A CA 1
ATOM 2593 C C . ALA A 1 331 ? 10.118 2.783 -4.556 1.00 89.00 331 ALA A C 1
ATOM 2595 O O . ALA A 1 331 ? 11.048 1.997 -4.424 1.00 89.00 331 ALA A O 1
ATOM 2596 N N . ASN A 1 332 ? 10.302 4.020 -5.030 1.00 81.56 332 ASN A N 1
ATOM 2597 C CA . ASN A 1 332 ? 11.616 4.576 -5.381 1.00 81.56 332 ASN A CA 1
ATOM 2598 C C . ASN A 1 332 ? 12.498 4.899 -4.154 1.00 81.56 332 ASN A C 1
ATOM 2600 O O . ASN A 1 332 ? 13.658 5.261 -4.327 1.00 81.56 332 ASN A O 1
ATOM 2604 N N . ILE A 1 333 ? 11.959 4.836 -2.930 1.00 86.94 333 ILE A N 1
ATOM 2605 C CA . ILE A 1 333 ? 12.718 5.063 -1.688 1.00 86.94 333 ILE A CA 1
ATOM 2606 C C . ILE A 1 333 ? 13.193 3.729 -1.109 1.00 86.94 333 ILE A C 1
ATOM 2608 O O . ILE A 1 333 ? 14.366 3.593 -0.778 1.00 86.94 333 ILE A O 1
ATOM 2612 N N . VAL A 1 334 ? 12.286 2.754 -0.977 1.00 85.25 334 VAL A N 1
ATOM 2613 C CA . VAL A 1 334 ? 12.557 1.497 -0.250 1.00 85.25 334 VAL A CA 1
ATOM 2614 C C . VAL A 1 334 ? 12.560 0.241 -1.124 1.00 85.25 334 VAL A C 1
ATOM 2616 O O . VAL A 1 334 ? 12.810 -0.838 -0.601 1.00 85.25 334 VAL A O 1
ATOM 2619 N N . GLY A 1 335 ? 12.290 0.357 -2.425 1.00 79.12 335 GLY A N 1
ATOM 2620 C CA . GLY A 1 335 ? 12.039 -0.786 -3.305 1.00 79.12 335 GLY A CA 1
ATOM 2621 C C . GLY A 1 335 ? 10.556 -1.168 -3.350 1.00 79.12 335 GLY A C 1
ATOM 2622 O O . GLY A 1 335 ? 9.797 -0.947 -2.405 1.00 79.12 335 GLY A O 1
ATOM 2623 N N . ARG A 1 336 ? 10.111 -1.739 -4.476 1.00 82.62 336 ARG A N 1
ATOM 2624 C CA . ARG A 1 336 ? 8.701 -2.133 -4.687 1.00 82.62 336 ARG A CA 1
ATOM 2625 C C . ARG A 1 336 ? 8.278 -3.249 -3.736 1.00 82.62 336 ARG A C 1
ATOM 2627 O O . ARG A 1 336 ? 7.166 -3.241 -3.226 1.00 82.62 336 ARG A O 1
ATOM 2634 N N . GLU A 1 337 ? 9.188 -4.173 -3.462 1.00 81.69 337 GLU A N 1
ATOM 2635 C CA . GLU A 1 337 ? 8.997 -5.322 -2.584 1.00 81.69 337 GLU A CA 1
ATOM 2636 C C . GLU A 1 337 ? 8.770 -4.944 -1.116 1.00 81.69 337 GLU A C 1
ATOM 2638 O O . GLU A 1 337 ? 8.270 -5.758 -0.336 1.00 81.69 337 GLU A O 1
ATOM 2643 N N . ARG A 1 338 ? 9.079 -3.690 -0.762 1.00 92.88 338 ARG A N 1
ATOM 2644 C CA . ARG A 1 338 ? 8.886 -3.103 0.566 1.00 92.88 338 ARG A CA 1
ATOM 2645 C C . ARG A 1 338 ? 7.758 -2.071 0.623 1.00 92.88 338 ARG A C 1
ATOM 2647 O O . ARG A 1 338 ? 7.654 -1.345 1.613 1.00 92.88 338 ARG A O 1
ATOM 2654 N N . VAL A 1 339 ? 6.895 -2.030 -0.397 1.00 95.94 339 VAL A N 1
ATOM 2655 C CA . VAL A 1 339 ? 5.705 -1.170 -0.443 1.00 95.94 339 VAL A CA 1
ATOM 2656 C C . VAL A 1 339 ? 4.442 -1.985 -0.704 1.00 95.94 339 VAL A C 1
ATOM 2658 O O . VAL A 1 339 ? 4.362 -2.786 -1.633 1.00 95.9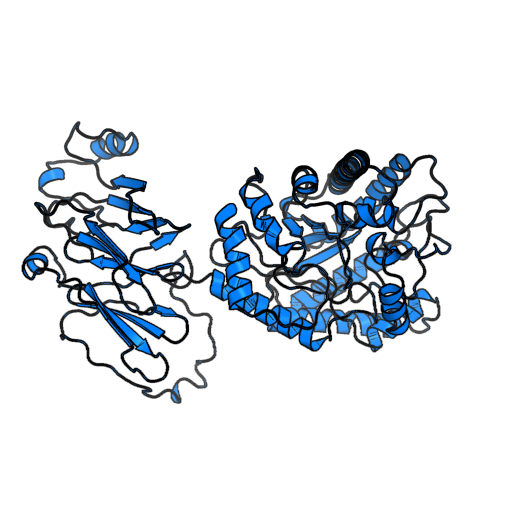4 339 VAL A O 1
ATOM 2661 N N . MET A 1 340 ? 3.414 -1.715 0.092 1.00 97.69 340 MET A N 1
ATOM 2662 C CA . MET A 1 340 ? 2.040 -2.151 -0.147 1.00 97.69 340 MET A CA 1
ATOM 2663 C C . MET A 1 340 ? 1.146 -0.907 -0.210 1.00 97.69 340 MET A C 1
ATOM 2665 O O . MET A 1 340 ? 1.336 0.035 0.547 1.00 97.69 340 MET A O 1
ATOM 2669 N N . ALA A 1 341 ? 0.189 -0.854 -1.128 1.00 98.31 341 ALA A N 1
ATOM 2670 C CA . ALA A 1 341 ? -0.701 0.291 -1.269 1.00 98.31 341 ALA A CA 1
ATOM 2671 C C . ALA A 1 341 ? -1.853 0.197 -0.251 1.00 98.31 341 ALA A C 1
ATOM 2673 O O . ALA A 1 341 ? -2.553 -0.817 -0.215 1.00 98.31 341 ALA A O 1
ATOM 2674 N N . GLY A 1 342 ? -2.030 1.232 0.576 1.00 98.19 342 GLY A N 1
ATOM 2675 C CA . GLY A 1 342 ? -3.043 1.298 1.633 1.00 98.19 342 GLY A CA 1
ATOM 2676 C C . GLY A 1 342 ? -4.069 2.423 1.454 1.00 98.19 342 GLY A C 1
ATOM 2677 O O . GLY A 1 342 ? -4.089 3.139 0.451 1.00 98.19 342 GLY A O 1
ATOM 2678 N N . THR A 1 343 ? -4.896 2.622 2.480 1.00 98.38 343 THR A N 1
ATOM 2679 C CA . THR A 1 343 ? -5.795 3.779 2.645 1.00 98.38 343 THR A CA 1
ATOM 2680 C C . THR A 1 343 ? -5.282 4.680 3.767 1.00 98.38 343 THR A C 1
ATOM 2682 O O . THR A 1 343 ? -4.578 4.194 4.648 1.00 98.38 343 THR A O 1
ATOM 2685 N N . ASP A 1 344 ? -5.626 5.972 3.750 1.00 97.50 344 ASP A N 1
ATOM 2686 C CA . ASP A 1 344 ? -5.216 6.906 4.813 1.00 97.50 344 ASP A CA 1
ATOM 2687 C C . ASP A 1 344 ? -5.746 6.486 6.189 1.00 97.50 344 ASP A C 1
ATOM 2689 O O . ASP A 1 344 ? -4.995 6.446 7.154 1.00 97.50 344 ASP A O 1
ATOM 2693 N N . CYS A 1 345 ? -7.026 6.123 6.276 1.00 95.94 345 CYS A N 1
ATOM 2694 C CA . CYS A 1 345 ? -7.639 5.549 7.472 1.00 95.94 345 CYS A CA 1
ATOM 2695 C C . CYS A 1 345 ? -8.692 4.494 7.071 1.00 95.94 345 CYS A C 1
ATOM 2697 O O . CYS A 1 345 ? -8.653 3.952 5.961 1.00 95.94 345 CYS A O 1
ATOM 2699 N N . GLY A 1 346 ? -9.615 4.147 7.971 1.00 94.69 346 GLY A N 1
ATOM 2700 C CA . GLY A 1 346 ? -10.780 3.312 7.668 1.00 94.69 346 GLY A CA 1
ATOM 2701 C C . GLY A 1 346 ? -11.911 4.105 7.001 1.00 94.69 346 GLY A C 1
ATOM 2702 O O . GLY A 1 346 ? -12.062 5.302 7.227 1.00 94.69 346 GLY A O 1
ATOM 2703 N N . PHE A 1 347 ? -12.747 3.441 6.203 1.00 93.56 347 PHE A N 1
ATOM 2704 C CA . PHE A 1 347 ? -13.928 4.058 5.579 1.00 93.56 347 PHE A CA 1
ATOM 2705 C C . PHE A 1 347 ? -15.154 4.097 6.505 1.00 93.56 347 PHE A C 1
ATOM 2707 O O . PHE A 1 347 ? -16.128 4.781 6.206 1.00 93.56 347 PHE A O 1
ATOM 2714 N N . GLY A 1 348 ? -15.115 3.371 7.625 1.00 84.12 348 GLY A N 1
ATOM 2715 C CA . GLY A 1 348 ? -16.219 3.275 8.580 1.00 84.12 348 GLY A CA 1
ATOM 2716 C C . GLY A 1 348 ? -15.735 3.217 10.024 1.00 84.12 348 GLY A C 1
ATOM 2717 O O . GLY A 1 348 ? -16.092 2.295 10.747 1.00 84.12 348 GLY A O 1
ATOM 2718 N N . THR A 1 349 ? -14.895 4.161 10.458 1.00 74.00 349 THR A N 1
ATOM 2719 C CA . THR A 1 349 ? -14.256 4.144 11.794 1.00 74.00 349 THR A CA 1
ATOM 2720 C C . THR A 1 349 ? -15.244 3.960 12.955 1.00 74.00 349 THR A C 1
ATOM 2722 O O . THR A 1 349 ? -14.895 3.366 13.976 1.00 74.00 349 THR A O 1
ATOM 2725 N N . PHE A 1 350 ? -16.494 4.402 12.783 1.00 74.38 350 PHE A N 1
ATOM 2726 C CA . PHE A 1 350 ? -17.585 4.203 13.736 1.00 74.38 350 PHE A CA 1
ATOM 2727 C C . PHE A 1 350 ? -18.824 3.632 13.037 1.00 74.38 350 PHE A C 1
ATOM 2729 O O . PHE A 1 350 ? -19.085 3.921 11.870 1.00 74.38 350 PHE A O 1
ATOM 2736 N N . ALA A 1 351 ? -19.598 2.802 13.736 1.00 72.31 351 ALA A N 1
ATOM 2737 C CA . ALA A 1 351 ? -20.813 2.222 13.167 1.00 72.31 351 ALA A CA 1
ATOM 2738 C C . ALA A 1 351 ? -21.875 3.294 12.869 1.00 72.31 351 ALA A C 1
ATOM 2740 O O . ALA A 1 351 ? -22.121 4.181 13.688 1.00 72.31 351 ALA A O 1
ATOM 2741 N N . GLY A 1 352 ? -22.502 3.206 11.691 1.00 66.75 352 GLY A N 1
ATOM 2742 C CA . GLY A 1 352 ? -23.528 4.153 11.243 1.00 66.75 352 GLY A CA 1
ATOM 2743 C C . GLY A 1 352 ? -23.025 5.557 10.899 1.00 66.75 352 GLY A C 1
ATOM 2744 O O . GLY A 1 352 ? -23.844 6.453 10.713 1.00 66.75 352 GLY A O 1
ATOM 2745 N N . PHE A 1 353 ? -21.707 5.770 10.838 1.00 70.12 353 PHE A N 1
ATOM 2746 C CA . PHE A 1 353 ? -21.116 7.084 10.613 1.00 70.12 353 PHE A CA 1
ATOM 2747 C C . PHE A 1 353 ? -19.900 7.017 9.677 1.00 70.12 353 PHE A C 1
ATOM 2749 O O . PHE A 1 353 ? -19.028 6.163 9.822 1.00 70.12 353 PHE A O 1
ATOM 2756 N N . GLY A 1 354 ? -19.821 7.966 8.746 1.00 71.38 354 GLY A N 1
ATOM 2757 C CA . GLY A 1 354 ? -18.666 8.175 7.880 1.00 71.38 354 GLY A CA 1
ATOM 2758 C C . GLY A 1 354 ? -18.976 9.199 6.785 1.00 71.38 354 GLY A C 1
ATOM 2759 O O . GLY A 1 354 ? -20.120 9.274 6.336 1.00 71.38 354 GLY A O 1
ATOM 2760 N N . PRO A 1 355 ? -17.999 10.014 6.353 1.00 76.44 355 PRO A N 1
ATOM 2761 C CA . PRO A 1 355 ? -18.206 10.989 5.282 1.00 76.44 355 PRO A CA 1
ATOM 2762 C C . PRO A 1 355 ? -18.261 10.348 3.885 1.00 76.44 355 PRO A C 1
ATOM 2764 O O . PRO A 1 355 ? -18.690 11.003 2.935 1.00 76.44 355 PRO A O 1
ATOM 2767 N N . VAL A 1 356 ? -17.823 9.091 3.748 1.00 89.12 356 VAL A N 1
ATOM 2768 C CA . VAL A 1 356 ? -17.748 8.376 2.469 1.00 89.12 356 VAL A CA 1
ATOM 2769 C C . VAL A 1 356 ? -18.947 7.453 2.305 1.00 89.12 356 VAL A C 1
ATOM 2771 O O . VAL A 1 356 ? -19.251 6.651 3.186 1.00 89.12 356 VAL A O 1
ATOM 2774 N N . GLU A 1 357 ? -19.618 7.564 1.163 1.00 90.81 357 GLU A N 1
ATOM 2775 C CA . GLU A 1 357 ? -20.738 6.692 0.816 1.00 90.81 357 GLU A CA 1
ATOM 2776 C C . GLU A 1 357 ? -20.242 5.241 0.587 1.00 90.81 357 GLU A C 1
ATOM 2778 O O . GLU A 1 357 ? -19.174 5.049 -0.009 1.00 90.81 357 GLU A O 1
ATOM 2783 N N . PRO A 1 358 ? -20.963 4.214 1.084 1.00 90.25 358 PRO A N 1
ATOM 2784 C CA . PRO A 1 358 ? -20.573 2.811 0.968 1.00 90.25 358 PRO A CA 1
ATOM 2785 C C . PRO A 1 358 ? -20.068 2.343 -0.400 1.00 90.25 358 PRO A C 1
ATOM 2787 O O . PRO A 1 358 ? -18.994 1.745 -0.467 1.00 90.25 358 PRO A O 1
ATOM 2790 N N . ASP A 1 359 ? -20.790 2.596 -1.486 1.00 92.62 359 ASP A N 1
ATOM 2791 C CA . ASP A 1 359 ? -20.378 2.155 -2.819 1.00 92.62 359 ASP A CA 1
ATOM 2792 C C . ASP A 1 359 ? -19.195 2.965 -3.358 1.00 92.62 359 ASP A C 1
ATOM 2794 O O . ASP A 1 359 ? -18.300 2.398 -3.996 1.00 92.62 359 ASP A O 1
ATOM 2798 N N . ILE A 1 360 ? -19.103 4.255 -3.017 1.00 96.25 360 ILE A N 1
ATOM 2799 C CA . ILE A 1 360 ? -17.915 5.073 -3.307 1.00 96.25 360 ILE A CA 1
ATOM 2800 C C . ILE A 1 360 ? -16.665 4.501 -2.625 1.00 96.25 360 ILE A C 1
ATOM 2802 O O . ILE A 1 360 ? -15.596 4.495 -3.240 1.00 96.25 360 ILE A O 1
ATOM 2806 N N . ALA A 1 361 ? -16.766 3.962 -1.405 1.00 96.50 361 ALA A N 1
ATOM 2807 C CA . ALA A 1 361 ? -15.628 3.326 -0.735 1.00 96.50 361 ALA A CA 1
ATOM 2808 C C . ALA A 1 361 ? -15.059 2.153 -1.558 1.00 96.50 361 ALA A C 1
ATOM 2810 O O . ALA A 1 361 ? -13.844 2.050 -1.736 1.00 96.50 361 ALA A O 1
ATOM 2811 N N . TYR A 1 362 ? -15.914 1.308 -2.144 1.00 96.94 362 TYR A N 1
ATOM 2812 C CA . TYR A 1 362 ? -15.460 0.204 -3.001 1.00 96.94 362 TYR A CA 1
ATOM 2813 C C . TYR A 1 362 ? -14.963 0.673 -4.374 1.00 96.94 362 TYR A C 1
ATOM 2815 O O . TYR A 1 362 ? -14.036 0.073 -4.920 1.00 96.94 362 TYR A O 1
ATOM 2823 N N . LEU A 1 363 ? -15.512 1.759 -4.930 1.00 97.75 363 LEU A N 1
ATOM 2824 C CA . LEU A 1 363 ? -14.960 2.380 -6.141 1.00 97.75 363 LEU A CA 1
ATOM 2825 C C . LEU A 1 363 ? -13.563 2.965 -5.898 1.00 97.75 363 LEU A C 1
ATOM 2827 O O . LEU A 1 363 ? -12.680 2.816 -6.743 1.00 97.75 363 LEU A O 1
ATOM 2831 N N . LYS A 1 364 ? -13.326 3.561 -4.727 1.00 98.56 364 LYS A N 1
ATOM 2832 C CA . LYS A 1 364 ? -11.988 3.987 -4.303 1.00 98.56 364 LYS A CA 1
ATOM 2833 C C . LYS A 1 364 ? -11.035 2.801 -4.201 1.00 98.56 364 LYS A C 1
ATOM 2835 O O . LYS A 1 364 ? -9.965 2.848 -4.797 1.00 98.56 364 LYS A O 1
ATOM 2840 N N . LEU A 1 365 ? -11.431 1.717 -3.526 1.00 98.62 365 LEU A N 1
ATOM 2841 C CA . LEU A 1 365 ? -10.619 0.493 -3.450 1.00 98.62 365 LEU A CA 1
ATOM 2842 C C . LEU A 1 365 ? -10.308 -0.087 -4.842 1.00 98.62 365 LEU A C 1
ATOM 2844 O O . LEU A 1 365 ? -9.195 -0.546 -5.073 1.00 98.62 365 LEU A O 1
ATOM 2848 N N . ARG A 1 366 ? -11.237 -0.005 -5.802 1.00 98.31 366 ARG A N 1
ATOM 2849 C CA . ARG A 1 366 ? -10.965 -0.391 -7.196 1.00 98.31 366 ARG A CA 1
ATOM 2850 C C . ARG A 1 366 ? -9.888 0.488 -7.828 1.00 98.31 366 ARG A C 1
ATOM 2852 O O . ARG A 1 366 ? -8.963 -0.038 -8.437 1.00 98.31 366 ARG A O 1
ATOM 2859 N N . SER A 1 367 ? -9.952 1.802 -7.617 1.00 98.31 367 SER A N 1
ATOM 2860 C CA . SER A 1 367 ? -8.902 2.721 -8.071 1.00 98.31 367 SER A CA 1
ATOM 2861 C C . SER A 1 367 ? -7.537 2.429 -7.428 1.00 98.31 367 SER A C 1
ATOM 2863 O O . SER A 1 367 ? -6.511 2.492 -8.108 1.00 98.31 367 SER A O 1
ATOM 2865 N N . LEU A 1 368 ? -7.505 2.026 -6.148 1.00 98.69 368 LEU A N 1
ATOM 2866 C CA . LEU A 1 368 ? -6.282 1.557 -5.481 1.00 98.69 368 LEU A CA 1
ATOM 2867 C C . LEU A 1 368 ? -5.658 0.370 -6.220 1.00 98.69 368 LEU A C 1
ATOM 2869 O O . LEU A 1 368 ? -4.459 0.376 -6.497 1.00 98.69 368 LEU A O 1
ATOM 2873 N N . VAL A 1 369 ? -6.479 -0.631 -6.546 1.00 98.00 369 VAL A N 1
ATOM 2874 C CA . VAL A 1 369 ? -6.058 -1.845 -7.256 1.00 98.00 369 VAL A CA 1
ATOM 2875 C C . VAL A 1 369 ? -5.553 -1.515 -8.657 1.00 98.00 369 VAL A C 1
ATOM 2877 O O . VAL A 1 369 ? -4.461 -1.944 -9.030 1.00 98.00 369 VAL A O 1
ATOM 2880 N N . GLU A 1 370 ? -6.285 -0.703 -9.417 1.00 93.88 370 GLU A N 1
ATOM 2881 C CA . GLU A 1 370 ? -5.868 -0.260 -10.751 1.00 93.88 370 GLU A CA 1
ATOM 2882 C C . GLU A 1 370 ? -4.550 0.532 -10.700 1.00 93.88 370 GLU A C 1
ATOM 2884 O O . GLU A 1 370 ? -3.640 0.285 -11.494 1.00 93.88 370 GLU A O 1
ATOM 2889 N N . GLY A 1 371 ? -4.393 1.432 -9.725 1.00 94.62 371 GLY A N 1
ATOM 2890 C CA . GLY A 1 371 ? -3.157 2.183 -9.509 1.00 94.62 371 GLY A CA 1
ATOM 2891 C C . GLY A 1 371 ? -1.969 1.306 -9.105 1.00 94.62 371 GLY A C 1
ATOM 2892 O O . GLY A 1 371 ? -0.864 1.487 -9.617 1.00 94.62 371 GLY A O 1
ATOM 2893 N N . ALA A 1 372 ? -2.179 0.303 -8.250 1.00 95.19 372 ALA A N 1
ATOM 2894 C CA . ALA A 1 372 ? -1.144 -0.667 -7.894 1.00 95.19 372 ALA A CA 1
ATOM 2895 C C . ALA A 1 372 ? -0.723 -1.526 -9.095 1.00 95.19 372 ALA A C 1
ATOM 2897 O O . ALA A 1 372 ? 0.469 -1.778 -9.288 1.00 95.19 372 ALA A O 1
ATOM 2898 N N . GLN A 1 373 ? -1.668 -1.926 -9.950 1.00 87.50 373 GLN A N 1
ATOM 2899 C CA . GLN A 1 373 ? -1.369 -2.622 -11.204 1.00 87.50 373 GLN A CA 1
ATOM 2900 C C . GLN A 1 373 ? -0.553 -1.743 -12.159 1.00 87.50 373 GLN A C 1
ATOM 2902 O O . GLN A 1 373 ? 0.432 -2.218 -12.726 1.00 87.50 373 GLN A O 1
ATOM 2907 N N . LEU A 1 374 ? -0.920 -0.465 -12.308 1.00 82.19 374 LEU A N 1
ATOM 2908 C CA . LEU A 1 374 ? -0.166 0.517 -13.094 1.00 82.19 374 LEU A CA 1
ATOM 2909 C C . LEU A 1 374 ? 1.275 0.646 -12.587 1.00 82.19 374 LEU A C 1
ATOM 2911 O O . LEU A 1 374 ? 2.211 0.456 -13.366 1.00 82.19 374 LEU A O 1
ATOM 2915 N N . ALA A 1 375 ? 1.442 0.851 -11.279 1.00 85.88 375 ALA A N 1
ATOM 2916 C CA . ALA A 1 375 ? 2.745 0.944 -10.623 1.00 85.88 375 ALA A CA 1
ATOM 2917 C C . ALA A 1 375 ? 3.551 -0.366 -10.675 1.00 85.88 375 ALA A C 1
ATOM 2919 O O . ALA A 1 375 ? 4.742 -0.360 -10.382 1.00 85.88 375 ALA A O 1
ATOM 2920 N N . SER A 1 376 ? 2.939 -1.492 -11.053 1.00 81.44 376 SER A N 1
ATOM 2921 C CA . SER A 1 376 ? 3.607 -2.796 -11.159 1.00 81.44 376 SER A CA 1
ATOM 2922 C C . SER A 1 376 ? 4.120 -3.125 -12.567 1.00 81.44 376 SER A C 1
ATOM 2924 O O . SER A 1 376 ? 4.919 -4.046 -12.708 1.00 81.44 376 SER A O 1
ATOM 2926 N N . ARG A 1 377 ? 3.712 -2.392 -13.616 1.00 74.12 377 ARG A N 1
ATOM 2927 C CA . ARG A 1 377 ? 4.019 -2.733 -15.024 1.00 74.12 377 ARG A CA 1
ATOM 2928 C C . ARG A 1 377 ? 5.536 -2.835 -15.301 1.00 74.12 377 ARG A C 1
ATOM 2930 O O . ARG A 1 377 ? 6.299 -1.945 -14.926 1.00 74.12 377 ARG A O 1
ATOM 2937 N N . THR A 1 378 ? 5.957 -3.896 -16.004 1.00 68.69 378 THR A N 1
ATOM 2938 C CA . THR A 1 378 ? 7.324 -4.117 -16.537 1.00 68.69 378 THR A CA 1
ATOM 2939 C C . THR A 1 378 ? 7.303 -4.935 -17.848 1.00 68.69 378 THR A C 1
ATOM 2941 O O . THR A 1 378 ? 6.266 -5.490 -18.227 1.00 68.69 378 THR A O 1
ATOM 2944 N N . HIS A 1 379 ? 8.430 -5.011 -18.574 1.00 69.38 379 HIS A N 1
ATOM 2945 C CA . HIS A 1 379 ? 8.575 -5.910 -19.730 1.00 69.38 379 HIS A CA 1
ATOM 2946 C C . HIS A 1 379 ? 8.432 -7.363 -19.262 1.00 69.38 379 HIS A C 1
ATOM 2948 O O . HIS A 1 379 ? 9.156 -7.791 -18.373 1.00 69.38 379 HIS A O 1
ATOM 2954 N N . GLY A 1 380 ? 7.512 -8.120 -19.870 1.00 72.94 380 GLY A N 1
ATOM 2955 C CA . GLY A 1 380 ? 7.178 -9.474 -19.408 1.00 72.94 380 GLY A CA 1
ATOM 2956 C C . GLY A 1 380 ? 6.123 -9.527 -18.294 1.00 72.94 380 GLY A C 1
ATOM 2957 O O . GLY A 1 380 ? 5.958 -10.579 -17.685 1.00 72.94 380 GLY A O 1
ATOM 2958 N N . ARG A 1 381 ? 5.376 -8.427 -18.079 1.00 71.38 381 ARG A N 1
ATOM 2959 C CA . ARG A 1 381 ? 4.342 -8.197 -17.044 1.00 71.38 381 ARG A CA 1
ATOM 2960 C C . ARG A 1 381 ? 4.909 -7.978 -15.641 1.00 71.38 381 ARG A C 1
ATOM 2962 O O . ARG A 1 381 ? 4.563 -6.971 -15.031 1.00 71.38 381 ARG A O 1
ATOM 2969 N N . THR A 1 382 ? 5.753 -8.893 -15.175 1.00 67.19 382 THR A N 1
ATOM 2970 C CA . THR A 1 382 ? 6.359 -8.961 -13.831 1.00 67.19 382 THR A CA 1
ATOM 2971 C C . THR A 1 382 ? 7.863 -9.294 -13.959 1.00 67.19 382 THR A C 1
ATOM 2973 O O . THR A 1 382 ? 8.315 -9.613 -15.060 1.00 67.19 382 THR A O 1
ATOM 2976 N N . TYR A 1 383 ? 8.681 -9.149 -12.902 1.00 66.75 383 TYR A N 1
ATOM 2977 C CA . TYR A 1 383 ? 10.145 -9.370 -13.000 1.00 66.75 383 TYR A CA 1
ATOM 2978 C C . TYR A 1 383 ? 10.551 -10.840 -13.209 1.00 66.75 383 TYR A C 1
ATOM 2980 O O . TYR A 1 383 ? 11.667 -11.108 -13.643 1.00 66.75 383 TYR A O 1
ATOM 2988 N N . ASP A 1 384 ? 9.645 -11.777 -12.944 1.00 68.88 384 ASP A N 1
ATOM 2989 C CA . ASP A 1 384 ? 9.753 -13.200 -13.290 1.00 68.88 384 ASP A CA 1
ATOM 2990 C C . ASP A 1 384 ? 9.560 -13.485 -14.798 1.00 68.88 384 ASP A C 1
ATOM 2992 O O . ASP A 1 384 ? 9.758 -14.618 -15.242 1.00 68.88 384 ASP A O 1
ATOM 2996 N N . GLU A 1 385 ? 9.147 -12.475 -15.574 1.00 74.25 385 GLU A N 1
ATOM 2997 C CA . GLU A 1 385 ? 8.958 -12.486 -17.026 1.00 74.25 385 GLU A CA 1
ATOM 2998 C C . GLU A 1 385 ? 8.143 -13.649 -17.594 1.00 74.25 385 GLU A C 1
ATOM 3000 O O . GLU A 1 385 ? 8.318 -14.044 -18.751 1.00 74.25 385 GLU A O 1
ATOM 3005 N N . GLN A 1 386 ? 7.195 -14.183 -16.825 1.00 78.12 386 GLN A N 1
ATOM 3006 C CA . GLN A 1 386 ? 6.412 -15.337 -17.272 1.00 78.12 386 GLN A CA 1
ATOM 3007 C C . GLN A 1 386 ? 5.585 -15.045 -18.528 1.00 78.12 386 GLN A C 1
ATOM 3009 O O . GLN A 1 386 ? 5.127 -15.974 -19.190 1.00 78.12 386 GLN A O 1
ATOM 3014 N N . ARG A 1 387 ? 5.346 -13.760 -1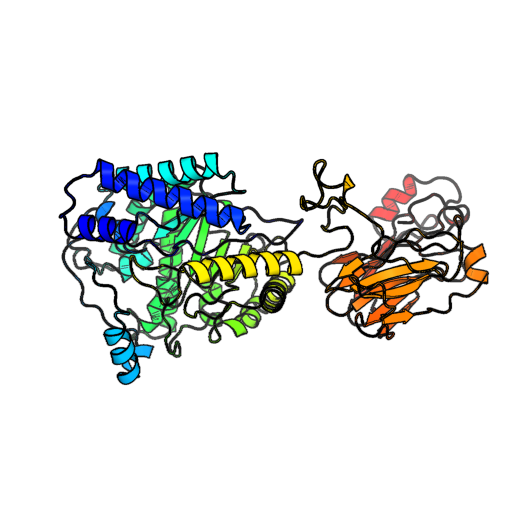8.850 1.00 78.75 387 ARG A N 1
ATOM 3015 C CA . ARG A 1 387 ? 4.503 -13.303 -19.977 1.00 78.75 387 ARG A CA 1
ATOM 3016 C C . ARG A 1 387 ? 3.077 -13.865 -19.934 1.00 78.75 387 ARG A C 1
ATOM 3018 O O . ARG A 1 387 ? 2.310 -13.691 -20.877 1.00 78.75 387 ARG A O 1
ATOM 3025 N N . PHE A 1 388 ? 2.712 -14.498 -18.823 1.00 78.06 388 PHE A N 1
ATOM 3026 C CA . PHE A 1 388 ? 1.397 -15.041 -18.564 1.00 78.06 388 PHE A CA 1
ATOM 3027 C C . PHE A 1 388 ? 0.430 -13.900 -18.249 1.00 78.06 388 PHE A C 1
ATOM 3029 O O . PHE A 1 388 ? 0.678 -13.085 -17.358 1.00 78.06 388 PHE A O 1
ATOM 3036 N N . SER A 1 389 ? -0.682 -13.848 -18.979 1.00 74.81 389 SER A N 1
ATOM 3037 C CA . SER A 1 389 ? -1.766 -12.907 -18.711 1.00 74.81 389 SER A CA 1
ATOM 3038 C C . SER A 1 389 ? -2.797 -13.564 -17.790 1.00 74.81 389 SER A C 1
ATOM 3040 O O . SER A 1 389 ? -3.352 -14.590 -18.176 1.00 74.81 389 SER A O 1
ATOM 3042 N N . PRO A 1 390 ? -3.109 -12.982 -16.617 1.00 67.50 390 PRO A N 1
ATOM 3043 C CA . PRO A 1 390 ? -4.185 -13.477 -15.759 1.00 67.50 390 PRO A CA 1
ATOM 3044 C C . PRO A 1 390 ? -5.583 -13.056 -16.246 1.00 67.50 390 PRO A C 1
ATOM 3046 O O . PRO A 1 390 ? -6.567 -13.383 -15.596 1.00 67.50 390 PRO A O 1
ATOM 3049 N N . LEU A 1 391 ? -5.689 -12.292 -17.343 1.00 72.06 391 LEU A N 1
ATOM 3050 C CA . LEU A 1 391 ? -6.977 -11.848 -17.877 1.00 72.06 391 LEU A CA 1
ATOM 3051 C C . LEU A 1 391 ? -7.773 -13.043 -18.418 1.00 72.06 391 LEU A C 1
ATOM 3053 O O . LEU A 1 391 ? -7.294 -13.770 -19.284 1.00 72.06 391 LEU A O 1
ATOM 3057 N N . ASP A 1 392 ? -9.017 -13.176 -17.973 1.00 80.31 392 ASP A N 1
ATOM 3058 C CA . ASP A 1 392 ? -9.944 -14.268 -18.303 1.00 80.31 392 ASP A CA 1
ATOM 3059 C C . ASP A 1 392 ? -11.088 -13.838 -19.243 1.00 80.31 392 ASP A C 1
ATOM 3061 O O . ASP A 1 392 ? -11.942 -14.641 -19.640 1.00 80.31 392 ASP A O 1
ATOM 3065 N N . ARG A 1 393 ? -11.083 -12.559 -19.651 1.00 82.44 393 ARG A N 1
ATOM 3066 C CA . ARG A 1 393 ? -12.073 -11.978 -20.570 1.00 82.44 393 ARG A CA 1
ATOM 3067 C C . ARG A 1 393 ? -12.152 -12.739 -21.892 1.00 82.44 393 ARG A C 1
ATOM 3069 O O . ARG A 1 393 ? -13.213 -12.745 -22.510 1.00 82.44 393 ARG A O 1
ATOM 3076 N N . ILE A 1 394 ? -11.058 -13.363 -22.326 1.00 89.25 394 ILE A N 1
ATOM 3077 C CA . ILE A 1 394 ? -11.045 -14.332 -23.425 1.00 89.25 394 ILE A CA 1
ATOM 3078 C C . ILE A 1 394 ? -10.872 -15.719 -22.808 1.00 89.25 394 ILE A C 1
ATOM 3080 O O . ILE A 1 394 ? -9.899 -15.974 -22.108 1.00 89.25 394 ILE A O 1
ATOM 3084 N N . ASN A 1 395 ? -11.807 -16.618 -23.089 1.00 92.12 395 ASN A N 1
ATOM 3085 C CA . ASN A 1 395 ? -11.834 -17.976 -22.560 1.00 92.12 395 ASN A CA 1
ATOM 3086 C C . ASN A 1 395 ? -12.407 -18.956 -23.594 1.00 92.12 395 ASN A C 1
ATOM 3088 O O . ASN A 1 395 ? -12.836 -18.574 -24.685 1.00 92.12 395 ASN A O 1
ATOM 3092 N N . THR A 1 396 ? -12.436 -20.243 -23.251 1.00 95.44 396 THR A N 1
ATOM 3093 C CA . THR A 1 396 ? -12.896 -21.314 -24.151 1.00 95.44 396 THR A CA 1
ATOM 3094 C C . THR A 1 396 ? -14.347 -21.148 -24.615 1.00 95.44 396 THR A C 1
ATOM 3096 O O . THR A 1 396 ? -14.702 -21.649 -25.680 1.00 95.44 396 THR A O 1
ATOM 3099 N N . GLY A 1 397 ? -15.181 -20.408 -23.875 1.00 97.38 397 GLY A N 1
ATOM 3100 C CA . GLY A 1 397 ? -16.571 -20.137 -24.239 1.00 97.38 397 GLY A CA 1
ATOM 3101 C C . GLY A 1 397 ? -16.748 -19.029 -25.281 1.00 97.38 397 GLY A C 1
ATOM 3102 O O . GLY A 1 397 ? -17.731 -19.049 -26.027 1.00 97.38 397 GLY A O 1
ATOM 3103 N N . ASN A 1 398 ? -15.815 -18.072 -25.363 1.00 96.69 398 ASN A N 1
ATOM 3104 C CA . ASN A 1 398 ? -15.958 -16.888 -26.218 1.00 96.69 398 ASN A CA 1
ATOM 3105 C C . ASN A 1 398 ? -14.828 -16.672 -27.237 1.00 96.69 398 ASN A C 1
ATOM 3107 O O . ASN A 1 398 ? -14.990 -15.832 -28.119 1.00 96.69 398 ASN A O 1
ATOM 3111 N N . VAL A 1 399 ? -13.740 -17.451 -27.191 1.00 96.25 399 VAL A N 1
ATOM 3112 C CA . VAL A 1 399 ? -12.605 -17.346 -28.131 1.00 96.25 399 VAL A CA 1
ATOM 3113 C C . VAL A 1 399 ? -13.040 -17.446 -29.600 1.00 96.25 399 VAL A C 1
ATOM 3115 O O . VAL A 1 399 ? -12.484 -16.778 -30.464 1.00 96.25 399 VAL A O 1
ATOM 3118 N N . ARG A 1 400 ? -14.103 -18.211 -29.881 1.00 96.88 400 ARG A N 1
ATOM 3119 C CA . ARG A 1 400 ? -14.700 -18.355 -31.221 1.00 96.88 400 ARG A CA 1
ATOM 3120 C C . ARG A 1 400 ? -15.301 -17.064 -31.791 1.00 96.88 400 ARG A C 1
ATOM 3122 O O . ARG A 1 400 ? -15.571 -17.008 -32.982 1.00 96.88 400 ARG A O 1
ATOM 3129 N N . ASN A 1 401 ? -15.544 -16.061 -30.949 1.00 96.69 401 ASN A N 1
ATOM 3130 C CA . ASN A 1 401 ? -16.111 -14.777 -31.356 1.00 96.69 401 ASN A CA 1
ATOM 3131 C C . ASN A 1 401 ? -15.022 -13.755 -31.724 1.00 96.69 401 ASN A C 1
ATOM 3133 O O . ASN A 1 401 ? -15.349 -12.620 -32.066 1.00 96.69 401 ASN A O 1
ATOM 3137 N N . LEU A 1 402 ? -13.739 -14.113 -31.603 1.00 96.12 402 LEU A N 1
ATOM 3138 C CA . LEU A 1 402 ? -12.641 -13.223 -31.958 1.00 96.12 402 LEU A CA 1
ATOM 3139 C C . LEU A 1 402 ? -12.522 -13.084 -33.479 1.00 96.12 402 LEU A C 1
ATOM 3141 O O . LEU A 1 402 ? -12.635 -14.056 -34.222 1.00 96.12 402 LEU A O 1
ATOM 3145 N N . GLY A 1 403 ? -12.247 -11.862 -33.927 1.00 95.56 403 GLY A N 1
ATOM 3146 C CA . GLY A 1 403 ? -11.981 -11.523 -35.321 1.00 95.56 403 GLY A CA 1
ATOM 3147 C C . GLY A 1 403 ? -10.857 -10.495 -35.430 1.00 95.56 403 GLY A C 1
ATOM 3148 O O . GLY A 1 403 ? -10.416 -9.933 -34.425 1.00 95.56 403 GLY A O 1
ATOM 3149 N N . LEU A 1 404 ? -10.387 -10.253 -36.655 1.00 95.38 404 LEU A N 1
ATOM 3150 C CA . LEU A 1 404 ? -9.365 -9.242 -36.923 1.00 95.38 404 LEU A CA 1
ATOM 3151 C C . LEU A 1 404 ? -9.932 -7.841 -36.656 1.00 95.38 404 LEU A C 1
ATOM 3153 O O . LEU A 1 404 ? -10.870 -7.422 -37.329 1.00 95.38 404 LEU A O 1
ATOM 3157 N N . ALA A 1 405 ? -9.347 -7.120 -35.697 1.00 94.06 405 ALA A N 1
ATOM 3158 C CA . ALA A 1 405 ? -9.699 -5.726 -35.430 1.00 94.06 405 ALA A CA 1
ATOM 3159 C C . ALA A 1 405 ? -8.984 -4.770 -36.399 1.00 94.06 405 ALA A C 1
ATOM 3161 O O . ALA A 1 405 ? -9.621 -3.938 -37.038 1.00 94.06 405 ALA A O 1
ATOM 3162 N N . TRP A 1 406 ? -7.664 -4.913 -36.529 1.00 96.56 406 TRP A N 1
ATOM 3163 C CA . TRP A 1 406 ? -6.823 -4.160 -37.459 1.00 96.56 406 TRP A CA 1
ATOM 3164 C C . TRP A 1 406 ? -5.497 -4.897 -37.687 1.00 96.56 406 TRP A C 1
ATOM 3166 O O . TRP A 1 406 ? -5.122 -5.779 -36.912 1.00 96.56 406 TRP A O 1
ATOM 3176 N N . PHE A 1 407 ? -4.788 -4.527 -38.752 1.00 94.88 407 PHE A N 1
ATOM 3177 C CA . PHE A 1 407 ? -3.417 -4.955 -39.026 1.00 94.88 407 PHE A CA 1
ATOM 3178 C C . PHE A 1 407 ? -2.590 -3.757 -39.510 1.00 94.88 407 PHE A C 1
ATOM 3180 O O . PHE A 1 407 ? -3.148 -2.758 -39.963 1.00 94.88 407 PHE A O 1
ATOM 3187 N N . ALA A 1 408 ? -1.266 -3.852 -39.400 1.00 92.06 408 ALA A N 1
ATOM 3188 C CA . ALA A 1 408 ? -0.341 -2.846 -39.907 1.00 92.06 408 ALA A CA 1
ATOM 3189 C C . ALA A 1 408 ? 0.859 -3.524 -40.572 1.00 92.06 408 ALA A C 1
ATOM 3191 O O . ALA A 1 408 ? 1.452 -4.440 -39.998 1.00 92.06 408 ALA A O 1
ATOM 3192 N N . ASP A 1 409 ? 1.233 -3.046 -41.757 1.00 91.19 409 ASP A N 1
ATOM 3193 C CA . ASP A 1 409 ? 2.407 -3.535 -42.472 1.00 91.19 409 ASP A CA 1
ATOM 3194 C C . ASP A 1 409 ? 3.705 -2.965 -41.881 1.00 91.19 409 ASP A C 1
ATOM 3196 O O . ASP A 1 409 ? 3.824 -1.787 -41.513 1.00 91.19 409 ASP A O 1
ATOM 3200 N N . LEU A 1 410 ? 4.719 -3.822 -41.796 1.00 90.25 410 LEU A N 1
ATOM 3201 C CA . LEU A 1 410 ? 6.064 -3.442 -41.377 1.00 90.25 410 LEU A CA 1
ATOM 3202 C C . LEU A 1 410 ? 6.946 -3.199 -42.603 1.00 90.25 410 LEU A C 1
ATOM 3204 O O . LEU A 1 410 ? 6.706 -3.736 -43.679 1.00 90.25 410 LEU A O 1
ATOM 3208 N N . ASP A 1 411 ? 7.996 -2.394 -42.436 1.00 85.62 411 ASP A N 1
ATOM 3209 C CA . ASP A 1 411 ? 8.807 -1.878 -43.553 1.00 85.62 411 ASP A CA 1
ATOM 3210 C C . ASP A 1 411 ? 9.549 -2.968 -44.347 1.00 85.62 411 ASP A C 1
ATOM 3212 O O . ASP A 1 411 ? 10.149 -2.695 -45.385 1.00 85.62 411 ASP A O 1
ATOM 3216 N N . THR A 1 412 ? 9.611 -4.189 -43.816 1.00 87.88 412 THR A N 1
ATOM 3217 C CA . THR A 1 412 ? 10.356 -5.301 -44.396 1.00 87.88 412 THR A CA 1
ATOM 3218 C C . THR A 1 412 ? 9.834 -6.642 -43.884 1.00 87.88 412 THR A C 1
ATOM 3220 O O . THR A 1 412 ? 9.367 -6.746 -42.749 1.00 87.88 412 THR A O 1
ATOM 3223 N N . ALA A 1 413 ? 9.986 -7.676 -44.713 1.00 86.69 413 ALA A N 1
ATOM 3224 C CA . ALA A 1 413 ? 9.707 -9.072 -44.381 1.00 86.69 413 ALA A CA 1
ATOM 3225 C C . ALA A 1 413 ? 10.886 -9.796 -43.693 1.00 86.69 413 ALA A C 1
ATOM 3227 O O . ALA A 1 413 ? 10.849 -11.014 -43.537 1.00 86.69 413 ALA A O 1
ATOM 3228 N N . ARG A 1 414 ? 11.947 -9.070 -43.306 1.00 89.88 414 ARG A N 1
ATOM 3229 C CA . ARG A 1 414 ? 12.996 -9.597 -42.412 1.00 89.88 414 ARG A CA 1
ATOM 3230 C C . ARG A 1 414 ? 12.433 -9.923 -41.027 1.00 89.88 414 ARG A C 1
ATOM 3232 O O . ARG A 1 414 ? 11.310 -9.529 -40.718 1.00 89.88 414 ARG A O 1
ATOM 3239 N N . GLY A 1 415 ? 13.210 -10.621 -40.200 1.00 88.69 415 GLY A N 1
ATOM 3240 C CA . GLY A 1 415 ? 12.750 -11.139 -38.913 1.00 88.69 415 GLY A CA 1
ATOM 3241 C C . GLY A 1 415 ? 12.102 -10.082 -38.005 1.00 88.69 415 GLY A C 1
ATOM 3242 O O . GLY A 1 415 ? 12.642 -8.992 -37.793 1.00 88.69 415 GLY A O 1
ATOM 3243 N N . GLN A 1 416 ? 10.932 -10.429 -37.461 1.00 91.75 416 GLN A N 1
ATOM 3244 C CA . GLN A 1 416 ? 10.150 -9.617 -36.525 1.00 91.75 416 GLN A CA 1
ATOM 3245 C C . GLN A 1 416 ? 9.947 -10.426 -35.239 1.00 91.75 416 GLN A C 1
ATOM 3247 O O . GLN A 1 416 ? 9.069 -11.280 -35.162 1.00 91.75 416 GLN A O 1
ATOM 3252 N N . GLU A 1 417 ? 10.793 -10.184 -34.240 1.00 92.50 417 GLU A N 1
ATOM 3253 C CA . GLU A 1 417 ? 10.838 -10.967 -32.990 1.00 92.50 417 GLU A CA 1
ATOM 3254 C C . GLU A 1 417 ? 10.410 -10.155 -31.759 1.00 92.50 417 GLU A C 1
ATOM 3256 O O . GLU A 1 417 ? 10.540 -10.606 -30.618 1.00 92.50 417 GLU A O 1
ATOM 3261 N N . ALA A 1 418 ? 9.930 -8.929 -31.965 1.00 91.44 418 ALA A N 1
ATOM 3262 C CA . ALA A 1 418 ? 9.578 -8.044 -30.872 1.00 91.44 418 ALA A CA 1
ATOM 3263 C C . ALA A 1 418 ? 8.308 -8.510 -30.163 1.00 91.44 418 ALA A C 1
ATOM 3265 O O . ALA A 1 418 ? 7.290 -8.799 -30.788 1.00 91.44 418 ALA A O 1
ATOM 3266 N N . THR A 1 419 ? 8.342 -8.483 -28.832 1.00 89.88 419 THR A N 1
ATOM 3267 C CA . THR A 1 419 ? 7.109 -8.472 -28.040 1.00 89.88 419 THR A CA 1
ATOM 3268 C C . THR A 1 419 ? 6.609 -7.032 -27.933 1.00 89.88 419 THR A C 1
ATOM 3270 O O . THR A 1 419 ? 7.331 -6.204 -27.367 1.00 89.88 419 THR A O 1
ATOM 3273 N N . PRO A 1 420 ? 5.409 -6.706 -28.443 1.00 91.56 420 PRO A N 1
ATOM 3274 C CA . PRO A 1 420 ? 4.869 -5.360 -28.318 1.00 91.56 420 PRO A CA 1
ATOM 3275 C C . PRO A 1 420 ? 4.599 -4.993 -26.856 1.00 91.56 420 PRO A C 1
ATOM 3277 O O . PRO A 1 420 ? 4.160 -5.830 -26.065 1.00 91.56 420 PRO A O 1
ATOM 3280 N N . LEU A 1 421 ? 4.810 -3.727 -26.504 1.00 90.00 421 LEU A N 1
ATOM 3281 C CA . LEU A 1 421 ? 4.334 -3.161 -25.244 1.00 90.00 421 LEU A CA 1
ATOM 3282 C C . LEU A 1 421 ? 2.992 -2.477 -25.488 1.00 90.00 421 LEU A C 1
ATOM 3284 O O . LEU A 1 421 ? 2.900 -1.626 -26.367 1.00 90.00 421 LEU A O 1
ATOM 3288 N N . VAL A 1 422 ? 1.974 -2.803 -24.694 1.00 87.88 422 VAL A N 1
ATOM 3289 C CA . VAL A 1 422 ? 0.693 -2.083 -24.705 1.00 87.88 422 VAL A CA 1
ATOM 3290 C C . VAL A 1 422 ? 0.608 -1.236 -23.447 1.00 87.88 422 VAL A C 1
ATOM 3292 O O . VAL A 1 422 ? 0.559 -1.774 -22.341 1.00 87.88 422 VAL A O 1
ATOM 3295 N N . ILE A 1 423 ? 0.646 0.084 -23.602 1.00 80.62 423 ILE A N 1
ATOM 3296 C CA . ILE A 1 423 ? 0.669 1.028 -22.485 1.00 80.62 423 ILE A CA 1
ATOM 3297 C C . ILE A 1 423 ? -0.242 2.204 -22.833 1.00 80.62 423 ILE A C 1
ATOM 3299 O O . ILE A 1 423 ? -0.101 2.797 -23.896 1.00 80.62 423 ILE A O 1
ATOM 3303 N N . ASP A 1 424 ? -1.184 2.511 -21.942 1.00 77.25 424 ASP A N 1
ATOM 3304 C CA . ASP A 1 424 ? -2.064 3.689 -21.997 1.00 77.25 424 ASP A CA 1
ATOM 3305 C C . ASP A 1 424 ? -2.771 3.880 -23.352 1.00 77.25 424 ASP A C 1
ATOM 3307 O O . ASP A 1 424 ? -2.849 4.974 -23.900 1.00 77.25 424 ASP A O 1
ATOM 3311 N N . GLY A 1 425 ? -3.283 2.780 -23.915 1.00 82.19 425 GLY A N 1
ATOM 3312 C CA . GLY A 1 425 ? -4.009 2.796 -25.187 1.00 82.19 425 GLY A CA 1
ATOM 3313 C C . GLY A 1 425 ? -3.121 2.842 -26.433 1.00 82.19 425 GLY A C 1
ATOM 3314 O O . GLY A 1 425 ? -3.657 2.906 -27.536 1.00 82.19 425 GLY A O 1
ATOM 3315 N N . ALA A 1 426 ? -1.797 2.752 -26.292 1.00 91.81 426 ALA A N 1
ATOM 3316 C CA . ALA A 1 426 ? -0.853 2.663 -27.401 1.00 91.81 426 ALA A CA 1
ATOM 3317 C C . ALA A 1 426 ? -0.107 1.318 -27.422 1.00 91.81 426 ALA A C 1
ATOM 3319 O O . ALA A 1 426 ? 0.174 0.724 -26.381 1.00 91.81 426 ALA A O 1
ATOM 3320 N N . VAL A 1 427 ? 0.227 0.845 -28.622 1.00 95.94 427 VAL A N 1
ATOM 3321 C CA . VAL A 1 427 ? 1.062 -0.333 -28.889 1.00 95.94 427 VAL A CA 1
ATOM 3322 C C . VAL A 1 427 ? 2.417 0.139 -29.399 1.00 95.94 427 VAL A C 1
ATOM 3324 O O . VAL A 1 427 ? 2.488 0.773 -30.448 1.00 95.94 427 VAL A O 1
ATOM 3327 N N . TYR A 1 428 ? 3.490 -0.207 -28.696 1.00 96.38 428 TYR A N 1
ATOM 3328 C CA . TYR A 1 428 ? 4.870 0.097 -29.066 1.00 96.38 428 TYR A CA 1
ATOM 3329 C C . TYR A 1 428 ? 5.590 -1.175 -29.492 1.00 96.38 428 TYR A C 1
ATOM 3331 O O . TYR A 1 428 ? 5.582 -2.169 -28.766 1.00 96.38 428 TYR A O 1
ATOM 3339 N N . ILE A 1 429 ? 6.247 -1.147 -30.647 1.00 95.75 429 ILE A N 1
ATOM 3340 C CA . ILE A 1 429 ? 6.934 -2.315 -31.199 1.00 95.75 429 ILE A CA 1
ATOM 3341 C C . ILE A 1 429 ? 8.269 -1.912 -31.824 1.00 95.75 429 ILE A C 1
ATOM 3343 O O . ILE A 1 429 ? 8.367 -0.873 -32.482 1.00 95.75 429 ILE A O 1
ATOM 3347 N N . THR A 1 430 ? 9.303 -2.732 -31.625 1.00 96.44 430 THR A N 1
ATOM 3348 C CA . THR A 1 430 ? 10.527 -2.652 -32.427 1.00 96.44 430 THR A CA 1
ATOM 3349 C C . THR A 1 430 ? 10.418 -3.542 -33.656 1.00 96.44 430 THR A C 1
ATOM 3351 O O . THR A 1 430 ? 9.756 -4.572 -33.650 1.00 96.44 430 THR A O 1
ATOM 3354 N N . THR A 1 431 ? 11.067 -3.139 -34.736 1.00 95.38 431 THR A N 1
ATOM 3355 C CA . THR A 1 431 ? 11.088 -3.889 -35.993 1.00 95.38 431 THR A CA 1
ATOM 3356 C C . THR A 1 431 ? 12.529 -4.074 -36.455 1.00 95.38 431 THR A C 1
ATOM 3358 O O . THR A 1 431 ? 13.466 -3.552 -35.834 1.00 95.38 431 THR A O 1
ATOM 3361 N N . ALA A 1 432 ? 12.711 -4.817 -37.546 1.00 95.00 432 ALA A N 1
ATOM 3362 C CA . ALA A 1 432 ? 13.996 -4.974 -38.220 1.00 95.00 432 ALA A CA 1
ATOM 3363 C C . ALA A 1 432 ? 14.792 -3.653 -38.322 1.00 95.00 432 ALA A C 1
ATOM 3365 O O . ALA A 1 432 ? 14.228 -2.574 -38.530 1.00 95.00 432 ALA A O 1
ATOM 3366 N N . TRP A 1 433 ? 16.119 -3.744 -38.181 1.00 95.56 433 TRP A N 1
ATOM 3367 C CA . TRP A 1 433 ? 17.036 -2.593 -38.096 1.00 95.56 433 TRP A CA 1
ATOM 3368 C C . TRP A 1 433 ? 16.828 -1.698 -36.865 1.00 95.56 433 TRP A C 1
ATOM 3370 O O . TRP A 1 433 ? 17.240 -0.540 -36.849 1.00 95.56 433 TRP A O 1
ATOM 3380 N N . SER A 1 434 ? 16.232 -2.250 -35.801 1.00 96.69 434 SER A N 1
ATOM 3381 C CA . SER A 1 434 ? 16.000 -1.560 -34.520 1.00 96.69 434 SER A CA 1
ATOM 3382 C C . SER A 1 434 ? 15.101 -0.321 -34.620 1.00 96.69 434 SER A C 1
ATOM 3384 O O . SER A 1 434 ? 15.159 0.561 -33.765 1.00 96.69 434 SER A O 1
ATOM 3386 N N . LYS A 1 435 ? 14.262 -0.231 -35.657 1.00 97.69 435 LYS A N 1
ATOM 3387 C CA . LYS A 1 435 ? 13.267 0.842 -35.775 1.00 97.69 435 LYS A CA 1
ATOM 3388 C C . LYS A 1 435 ? 12.155 0.646 -34.752 1.00 97.69 435 LYS A C 1
ATOM 3390 O O . LYS A 1 435 ? 11.858 -0.488 -34.385 1.00 97.69 435 LYS A O 1
ATOM 3395 N N . VAL A 1 436 ? 11.499 1.726 -34.350 1.00 98.00 436 VAL A N 1
ATOM 3396 C CA . VAL A 1 436 ? 10.377 1.706 -33.403 1.00 98.00 436 VAL A CA 1
ATOM 3397 C C . VAL A 1 436 ? 9.137 2.286 -34.063 1.00 98.00 436 VAL A C 1
ATOM 3399 O O . VAL A 1 436 ? 9.222 3.304 -34.748 1.00 98.00 436 VAL A O 1
ATOM 3402 N N . LYS A 1 437 ? 7.981 1.665 -33.836 1.00 98.00 437 LYS A N 1
ATOM 3403 C CA . LYS A 1 437 ? 6.675 2.191 -34.243 1.00 98.00 437 LYS A CA 1
ATOM 3404 C C . LYS A 1 437 ? 5.722 2.206 -33.052 1.00 98.00 437 LYS A C 1
ATOM 3406 O O . LYS A 1 437 ? 5.761 1.293 -32.224 1.00 98.00 437 LYS A O 1
ATOM 3411 N N . ALA A 1 438 ? 4.872 3.226 -32.992 1.00 98.06 438 ALA A N 1
ATOM 3412 C CA . ALA A 1 438 ? 3.787 3.335 -32.027 1.00 98.06 438 ALA A CA 1
ATOM 3413 C C . ALA A 1 438 ? 2.443 3.445 -32.745 1.00 98.06 438 ALA A C 1
ATOM 3415 O O . ALA A 1 438 ? 2.306 4.240 -33.675 1.00 98.06 438 ALA A O 1
ATOM 3416 N N . TYR A 1 439 ? 1.453 2.686 -32.291 1.00 98.19 439 TYR A N 1
ATOM 3417 C CA . TYR A 1 439 ? 0.102 2.661 -32.846 1.00 98.19 439 TYR A CA 1
ATOM 3418 C C . TYR A 1 439 ? -0.933 2.911 -31.755 1.00 98.19 439 TYR A C 1
ATOM 3420 O O . TYR A 1 439 ? -0.725 2.529 -30.609 1.00 98.19 439 TYR A O 1
ATOM 3428 N N . GLU A 1 440 ? -2.074 3.493 -32.100 1.00 95.69 440 GLU A N 1
ATOM 3429 C CA . GLU A 1 440 ? -3.246 3.489 -31.228 1.00 95.69 440 GLU A CA 1
ATOM 3430 C C . GLU A 1 440 ? -3.806 2.061 -31.143 1.00 95.69 440 GLU A C 1
ATOM 3432 O O . GLU A 1 440 ? -4.102 1.440 -32.162 1.00 95.69 440 GLU A O 1
ATOM 3437 N N . ALA A 1 441 ? -3.964 1.525 -29.932 1.00 91.69 441 ALA A N 1
ATOM 3438 C CA . ALA A 1 441 ? -4.272 0.113 -29.707 1.00 91.69 441 ALA A CA 1
ATOM 3439 C C . ALA A 1 441 ? -5.650 -0.313 -30.230 1.00 91.69 441 ALA A C 1
ATOM 3441 O O . ALA A 1 441 ? -5.838 -1.475 -30.589 1.00 91.69 441 ALA A O 1
ATOM 3442 N N . VAL A 1 442 ? -6.613 0.611 -30.272 1.00 91.75 442 VAL A N 1
ATOM 3443 C CA . VAL A 1 442 ? -7.985 0.317 -30.707 1.00 91.75 442 VAL A CA 1
ATOM 3444 C C . VAL A 1 442 ? -8.114 0.355 -32.227 1.00 91.75 442 VAL A C 1
ATOM 3446 O O . VAL A 1 442 ? -8.730 -0.541 -32.795 1.00 91.75 442 VAL A O 1
ATOM 3449 N N . SER A 1 443 ? -7.547 1.369 -32.886 1.00 95.81 443 SER A N 1
ATOM 3450 C CA . SER A 1 443 ? -7.738 1.581 -34.329 1.00 95.81 443 SER A CA 1
ATOM 3451 C C . SER A 1 443 ? -6.597 1.064 -35.205 1.00 95.81 443 SER A C 1
ATOM 3453 O O . SER A 1 443 ? -6.781 0.922 -36.411 1.00 95.81 443 SER A O 1
ATOM 3455 N N . GLY A 1 444 ? -5.407 0.843 -34.639 1.00 96.25 444 GLY A N 1
ATOM 3456 C CA . GLY A 1 444 ? -4.194 0.555 -35.406 1.00 96.25 444 GLY A CA 1
ATOM 3457 C C . GLY A 1 444 ? -3.581 1.782 -36.089 1.00 96.25 444 GLY A C 1
ATOM 3458 O O . GLY A 1 444 ? -2.632 1.642 -36.859 1.00 96.25 444 GLY A O 1
ATOM 3459 N N . LYS A 1 445 ? -4.080 2.998 -35.828 1.00 97.44 445 LYS A N 1
ATOM 3460 C CA . LYS A 1 445 ? -3.519 4.235 -36.389 1.00 97.44 445 LYS A CA 1
ATOM 3461 C C . LYS A 1 445 ? -2.073 4.428 -35.931 1.00 97.44 445 LYS A C 1
ATOM 3463 O O . LYS A 1 445 ? -1.810 4.476 -34.733 1.00 97.44 445 LYS A O 1
ATOM 3468 N N . LEU A 1 446 ? -1.146 4.614 -36.873 1.00 97.62 446 LEU A N 1
ATOM 3469 C CA . LEU A 1 446 ? 0.240 4.978 -36.566 1.00 97.62 446 LEU A CA 1
ATOM 3470 C C . LEU A 1 446 ? 0.282 6.352 -35.875 1.00 97.62 446 LEU A C 1
ATOM 3472 O O . LEU A 1 446 ? -0.192 7.346 -36.427 1.00 97.62 446 LEU A O 1
ATOM 3476 N N . LEU A 1 447 ? 0.855 6.396 -34.675 1.00 97.56 447 LEU A N 1
ATOM 3477 C CA . LEU A 1 447 ? 1.044 7.609 -33.879 1.00 97.56 447 LEU A CA 1
ATOM 3478 C C . LEU A 1 447 ? 2.370 8.283 -34.231 1.00 97.56 447 LEU A C 1
ATOM 3480 O O . LEU A 1 447 ? 2.405 9.465 -34.561 1.00 97.56 447 LEU A O 1
ATOM 3484 N N . TRP A 1 448 ? 3.457 7.514 -34.193 1.00 98.38 448 TRP A N 1
ATOM 3485 C CA . TRP A 1 448 ? 4.796 7.965 -34.552 1.00 98.38 448 TRP A CA 1
ATOM 3486 C C . TRP A 1 448 ? 5.691 6.775 -34.910 1.00 98.38 448 TRP A C 1
ATOM 3488 O O . TRP A 1 448 ? 5.387 5.617 -34.613 1.00 98.38 448 TRP A O 1
ATOM 3498 N N . GLN A 1 449 ? 6.822 7.072 -35.546 1.00 98.00 449 GLN A N 1
ATOM 3499 C CA . GLN A 1 449 ? 7.879 6.102 -35.817 1.00 98.00 449 GLN A CA 1
ATOM 3500 C C . GLN A 1 449 ? 9.257 6.727 -35.598 1.00 98.00 449 GLN A C 1
ATOM 3502 O O . GLN A 1 449 ? 9.446 7.924 -35.811 1.00 98.00 449 GLN A O 1
ATOM 3507 N N . TYR A 1 450 ? 10.220 5.901 -35.206 1.00 98.50 450 TYR A N 1
ATOM 3508 C CA . TYR A 1 450 ? 11.605 6.289 -34.991 1.00 98.50 450 TYR A CA 1
ATOM 3509 C C . TYR A 1 450 ? 12.541 5.333 -35.730 1.00 98.50 450 TYR A C 1
ATOM 3511 O O . TYR A 1 450 ? 12.434 4.112 -35.606 1.00 98.50 450 TYR A O 1
ATOM 3519 N N . ASP A 1 451 ? 13.481 5.898 -36.483 1.00 98.00 451 ASP A N 1
ATOM 3520 C CA . ASP A 1 451 ? 14.519 5.155 -37.188 1.00 98.00 451 ASP A CA 1
ATOM 3521 C C . ASP A 1 451 ? 15.892 5.547 -36.619 1.00 98.00 451 ASP A C 1
ATOM 3523 O O . ASP A 1 451 ? 16.331 6.682 -36.836 1.00 98.00 451 ASP A O 1
ATOM 3527 N N . PRO A 1 452 ? 16.589 4.638 -35.909 1.00 97.50 452 PRO A N 1
ATOM 3528 C CA . PRO A 1 452 ? 17.903 4.915 -35.333 1.00 97.50 452 PRO A CA 1
ATOM 3529 C C . PRO A 1 452 ? 19.013 5.062 -36.381 1.00 97.50 452 PRO A C 1
ATOM 3531 O O . PRO A 1 452 ? 20.142 5.386 -36.003 1.00 97.50 452 PRO A O 1
ATOM 3534 N N . LYS A 1 453 ? 18.730 4.803 -37.668 1.00 97.56 453 LYS A N 1
ATOM 3535 C CA . LYS A 1 453 ? 19.701 4.819 -38.771 1.00 97.56 453 LYS A CA 1
ATOM 3536 C C . LYS A 1 453 ? 20.855 3.845 -38.541 1.00 97.56 453 LYS A C 1
ATOM 3538 O O . LYS A 1 453 ? 22.019 4.212 -38.672 1.00 97.56 453 LYS A O 1
ATOM 3543 N N . VAL A 1 454 ? 20.523 2.607 -38.164 1.00 96.50 454 VAL A N 1
ATOM 3544 C CA . VAL A 1 454 ? 21.507 1.517 -38.066 1.00 96.50 454 VAL A CA 1
ATOM 3545 C C . VAL A 1 454 ? 22.190 1.346 -39.434 1.00 96.50 454 VAL A C 1
ATOM 3547 O O . VAL A 1 454 ? 21.488 1.126 -40.425 1.00 96.50 454 VAL A O 1
ATOM 3550 N N . PRO A 1 455 ? 23.530 1.445 -39.514 1.00 94.56 455 PRO A N 1
ATOM 3551 C CA . PRO A 1 455 ? 24.262 1.222 -40.757 1.00 94.56 455 PRO A CA 1
ATOM 3552 C C . PRO A 1 455 ? 24.051 -0.198 -41.293 1.00 94.56 455 PRO A C 1
ATOM 3554 O O . PRO A 1 455 ? 24.050 -1.159 -40.525 1.00 94.56 455 PRO A O 1
ATOM 3557 N N . GLY A 1 456 ? 23.926 -0.352 -42.615 1.00 91.75 456 GLY A N 1
ATOM 3558 C CA . GLY A 1 456 ? 23.688 -1.661 -43.242 1.00 91.75 456 GLY A CA 1
ATOM 3559 C C . GLY A 1 456 ? 24.777 -2.700 -42.938 1.00 91.75 456 GLY A C 1
ATOM 3560 O O . GLY A 1 456 ? 24.481 -3.882 -42.783 1.00 91.75 456 GLY A O 1
ATOM 3561 N N . GLU A 1 457 ? 26.022 -2.250 -42.769 1.00 90.81 457 GLU A N 1
ATOM 3562 C CA . GLU A 1 457 ? 27.174 -3.068 -42.363 1.00 90.81 457 GLU A CA 1
ATOM 3563 C C . GLU A 1 457 ? 27.019 -3.711 -40.977 1.00 90.81 457 GLU A C 1
ATOM 3565 O O . GLU A 1 457 ? 27.554 -4.790 -40.748 1.00 90.81 457 GLU A O 1
ATOM 3570 N N . ALA A 1 458 ? 26.217 -3.142 -40.070 1.00 90.06 458 ALA A N 1
ATOM 3571 C CA . ALA A 1 458 ? 25.935 -3.790 -38.787 1.00 90.06 458 ALA A CA 1
ATOM 3572 C C . ALA A 1 458 ? 25.233 -5.148 -38.974 1.00 90.06 458 ALA A C 1
ATOM 3574 O O . ALA A 1 458 ? 25.358 -6.034 -38.132 1.00 90.06 458 ALA A O 1
ATOM 3575 N N . GLY A 1 459 ? 24.538 -5.342 -40.102 1.00 89.44 459 GLY A N 1
ATOM 3576 C CA . GLY A 1 459 ? 23.881 -6.601 -40.431 1.00 89.44 459 GLY A CA 1
ATOM 3577 C C . GLY A 1 459 ? 24.842 -7.774 -40.637 1.00 89.44 459 GLY A C 1
ATOM 3578 O O . GLY A 1 459 ? 24.440 -8.905 -40.392 1.00 89.44 459 GLY A O 1
ATOM 3579 N N . VAL A 1 460 ? 26.104 -7.537 -41.027 1.00 87.75 460 VAL A N 1
ATOM 3580 C CA . VAL A 1 460 ? 27.093 -8.628 -41.168 1.00 87.75 460 VAL A CA 1
ATOM 3581 C C . VAL A 1 460 ? 27.687 -9.070 -39.829 1.00 87.75 460 VAL A C 1
ATOM 3583 O O . VAL A 1 460 ? 28.316 -10.121 -39.753 1.00 87.75 460 VAL A O 1
ATOM 3586 N N . LEU A 1 461 ? 27.488 -8.275 -38.774 1.00 85.25 461 LEU A N 1
ATOM 3587 C CA . LEU A 1 461 ? 28.002 -8.542 -37.428 1.00 85.25 461 LEU A CA 1
ATOM 3588 C C . LEU A 1 461 ? 27.012 -9.349 -36.570 1.00 85.25 461 LEU A C 1
ATOM 3590 O O . LEU A 1 461 ? 27.331 -9.701 -35.437 1.00 85.25 461 LEU A O 1
ATOM 3594 N N . ALA A 1 462 ? 25.819 -9.652 -37.094 1.00 85.81 462 ALA A N 1
ATOM 3595 C CA . ALA A 1 462 ? 24.781 -10.414 -36.410 1.00 85.81 462 ALA A CA 1
ATOM 3596 C C . ALA A 1 462 ? 24.600 -11.805 -37.045 1.00 85.81 462 ALA A C 1
ATOM 3598 O O . ALA A 1 462 ? 24.487 -11.933 -38.261 1.00 85.81 462 ALA A O 1
ATOM 3599 N N . CYS A 1 463 ? 24.518 -12.853 -36.219 1.00 81.31 463 CYS A N 1
ATOM 3600 C CA . CYS A 1 463 ? 24.366 -14.242 -36.682 1.00 81.31 463 CYS A CA 1
ATOM 3601 C C . CYS A 1 463 ? 22.997 -14.557 -37.296 1.00 81.31 463 CYS A C 1
ATOM 3603 O O . CYS A 1 463 ? 22.857 -15.502 -38.067 1.00 81.31 463 CYS A O 1
ATOM 3605 N N . CYS A 1 464 ? 21.973 -13.818 -36.874 1.00 82.94 464 CYS A N 1
ATOM 3606 C CA . CYS A 1 464 ? 20.611 -14.330 -36.799 1.00 82.94 464 CYS A CA 1
ATOM 3607 C C . CYS A 1 464 ? 19.598 -13.287 -37.309 1.00 82.94 464 CYS A C 1
ATOM 3609 O O . CYS A 1 464 ? 18.543 -13.094 -36.715 1.00 82.94 464 CYS A O 1
ATOM 3611 N N . ASP A 1 465 ? 19.961 -12.611 -38.408 1.00 90.56 465 ASP A N 1
ATOM 3612 C CA . ASP A 1 465 ? 19.247 -11.485 -39.035 1.00 90.56 465 ASP A CA 1
ATOM 3613 C C . ASP A 1 465 ? 19.261 -10.181 -38.199 1.00 90.56 465 ASP A C 1
ATOM 3615 O O . ASP A 1 465 ? 19.822 -10.097 -37.106 1.00 90.56 465 ASP A O 1
ATOM 3619 N N . VAL A 1 466 ? 18.692 -9.110 -38.752 1.00 93.56 466 VAL A N 1
ATOM 3620 C CA . VAL A 1 466 ? 18.692 -7.739 -38.201 1.00 93.56 466 VAL A CA 1
ATOM 3621 C C . VAL A 1 466 ? 17.520 -7.496 -37.246 1.00 93.56 466 VAL A C 1
ATOM 3623 O O . VAL A 1 466 ? 16.856 -6.454 -37.288 1.00 93.56 466 VAL A O 1
ATOM 3626 N N . VAL A 1 467 ? 17.249 -8.492 -36.406 1.00 94.19 467 VAL A N 1
ATOM 3627 C CA . VAL A 1 467 ? 16.087 -8.555 -35.514 1.00 94.19 467 VAL A CA 1
ATOM 3628 C C . VAL A 1 467 ? 16.248 -7.690 -34.266 1.00 94.19 467 VAL A C 1
ATOM 3630 O O . VAL A 1 467 ? 17.348 -7.304 -33.870 1.00 94.19 467 VAL A O 1
ATOM 3633 N N . ASN A 1 468 ? 15.125 -7.398 -33.613 1.00 94.31 468 ASN A N 1
ATOM 3634 C CA . ASN A 1 468 ? 15.079 -6.732 -32.318 1.00 94.31 468 ASN A CA 1
ATOM 3635 C C . ASN A 1 468 ? 13.929 -7.321 -31.486 1.00 94.31 468 ASN A C 1
ATOM 3637 O O . ASN A 1 468 ? 12.844 -7.544 -32.017 1.00 94.31 468 ASN A O 1
ATOM 3641 N N . ARG A 1 469 ? 14.169 -7.595 -30.199 1.00 93.38 469 ARG A N 1
ATOM 3642 C CA . ARG A 1 469 ? 13.257 -8.363 -29.328 1.00 93.38 469 ARG A CA 1
ATOM 3643 C C . ARG A 1 469 ? 12.352 -7.508 -28.451 1.00 93.38 469 ARG A C 1
ATOM 3645 O O . ARG A 1 469 ? 11.503 -8.046 -27.739 1.00 93.38 469 ARG A O 1
ATOM 3652 N N . GLY A 1 470 ? 12.476 -6.186 -28.518 1.00 93.75 470 GLY A N 1
ATOM 3653 C CA . GLY A 1 470 ? 11.483 -5.288 -27.942 1.00 93.75 470 GLY A CA 1
ATOM 3654 C C . GLY A 1 470 ? 12.061 -4.093 -27.207 1.00 93.75 470 GLY A C 1
ATOM 3655 O O . GLY A 1 470 ? 13.236 -3.746 -27.309 1.00 93.75 470 GLY A O 1
ATOM 3656 N N . LEU A 1 471 ? 11.172 -3.478 -26.436 1.00 95.06 471 LEU A N 1
ATOM 3657 C CA . LEU A 1 471 ? 11.402 -2.258 -25.679 1.00 95.06 471 LEU A CA 1
ATOM 3658 C C . LEU A 1 471 ? 11.305 -2.538 -24.181 1.00 95.06 471 LEU A C 1
ATOM 3660 O O . LEU A 1 471 ? 10.640 -3.486 -23.753 1.00 95.06 471 LEU A O 1
ATOM 3664 N N . ALA A 1 472 ? 11.890 -1.648 -23.391 1.00 92.62 472 ALA A N 1
ATOM 3665 C CA . ALA A 1 472 ? 11.515 -1.444 -21.998 1.00 92.62 472 ALA A CA 1
ATOM 3666 C C . ALA A 1 472 ? 10.838 -0.079 -21.840 1.00 92.62 472 ALA A C 1
ATOM 3668 O O . ALA A 1 472 ? 11.114 0.837 -22.614 1.00 92.62 472 ALA A O 1
ATOM 3669 N N . ALA A 1 473 ? 9.987 0.071 -20.829 1.00 88.62 473 ALA A N 1
ATOM 3670 C CA . ALA A 1 473 ? 9.354 1.342 -20.493 1.00 88.62 473 ALA A CA 1
ATOM 3671 C C . ALA A 1 473 ? 9.630 1.700 -19.030 1.00 88.62 473 ALA A C 1
ATOM 3673 O O . ALA A 1 473 ? 9.627 0.820 -18.170 1.00 88.62 473 ALA A O 1
ATOM 3674 N N . TRP A 1 474 ? 9.861 2.984 -18.758 1.00 82.12 474 TRP A N 1
ATOM 3675 C CA . TRP A 1 474 ? 9.976 3.526 -17.401 1.00 82.12 474 TRP A CA 1
ATOM 3676 C C . TRP A 1 474 ? 9.579 5.004 -17.396 1.00 82.12 474 TRP 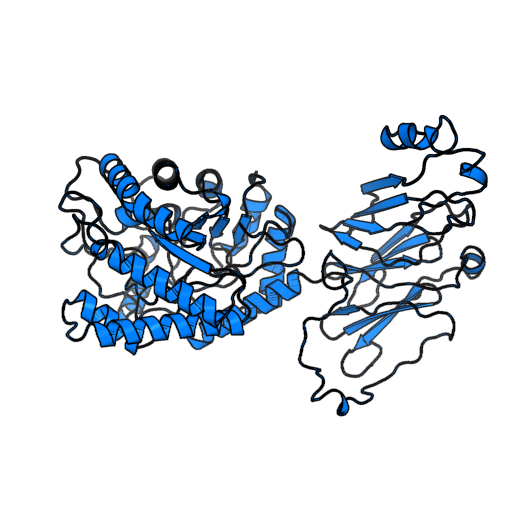A C 1
ATOM 3678 O O . TRP A 1 474 ? 10.173 5.819 -18.110 1.00 82.12 474 TRP A O 1
ATOM 3688 N N . GLY A 1 475 ? 8.552 5.353 -16.616 1.00 76.25 475 GLY A N 1
ATOM 3689 C CA . GLY A 1 475 ? 7.927 6.676 -16.668 1.00 76.25 475 GLY A CA 1
ATOM 3690 C C . GLY A 1 475 ? 7.465 7.041 -18.087 1.00 76.25 475 GLY A C 1
ATOM 3691 O O . GLY A 1 475 ? 6.838 6.239 -18.776 1.00 76.25 475 GLY A O 1
ATOM 3692 N N . HIS A 1 476 ? 7.825 8.240 -18.555 1.00 81.00 476 HIS A N 1
ATOM 3693 C CA . HIS A 1 476 ? 7.495 8.745 -19.899 1.00 81.00 476 HIS A CA 1
ATOM 3694 C C . HIS A 1 476 ? 8.463 8.275 -21.004 1.00 81.00 476 HIS A C 1
ATOM 3696 O O . HIS A 1 476 ? 8.472 8.846 -22.096 1.00 81.00 476 HIS A O 1
ATOM 3702 N N . ARG A 1 477 ? 9.322 7.280 -20.739 1.00 88.94 477 ARG A N 1
ATOM 3703 C CA . ARG A 1 477 ? 10.424 6.903 -21.638 1.00 88.94 477 ARG A CA 1
ATOM 3704 C C . ARG A 1 477 ? 10.345 5.459 -22.107 1.00 88.94 477 ARG A C 1
ATOM 3706 O O . ARG A 1 477 ? 9.940 4.569 -21.359 1.00 88.94 477 ARG A O 1
ATOM 3713 N N . LEU A 1 478 ? 10.800 5.244 -23.337 1.00 96.50 478 LEU A N 1
ATOM 3714 C CA . LEU A 1 478 ? 11.034 3.934 -23.937 1.00 96.50 478 LEU A CA 1
ATOM 3715 C C . LEU A 1 478 ? 12.530 3.719 -24.149 1.00 96.50 478 LEU A C 1
ATOM 3717 O O . LEU A 1 478 ? 13.224 4.637 -24.578 1.00 96.50 478 LEU A O 1
ATOM 3721 N N . TYR A 1 479 ? 13.004 2.501 -23.904 1.00 97.88 479 TYR A N 1
ATOM 3722 C CA . TYR A 1 479 ? 14.408 2.126 -24.053 1.00 97.88 479 TYR A CA 1
ATOM 3723 C C . TYR A 1 479 ? 14.561 0.960 -25.019 1.00 97.88 479 TYR A C 1
ATOM 3725 O O . TYR A 1 479 ? 13.836 -0.032 -24.912 1.00 97.88 479 TYR A O 1
ATOM 3733 N N . LEU A 1 480 ? 15.544 1.052 -25.916 1.00 97.75 480 LEU A N 1
ATOM 3734 C CA . LEU A 1 480 ? 15.940 -0.037 -26.806 1.00 97.75 480 LEU A CA 1
ATOM 3735 C C . LEU A 1 480 ? 17.456 -0.158 -26.927 1.00 97.75 480 LEU A C 1
ATOM 3737 O O . LEU A 1 480 ? 18.172 0.843 -26.971 1.00 97.75 480 LEU A O 1
ATOM 3741 N N . GLY A 1 481 ? 17.921 -1.398 -27.053 1.00 97.12 481 GLY A N 1
ATOM 3742 C CA . GLY A 1 481 ? 19.213 -1.700 -27.653 1.00 97.12 481 GLY A CA 1
ATOM 3743 C C . GLY A 1 481 ? 19.090 -1.704 -29.175 1.00 97.12 481 GLY A C 1
ATOM 3744 O O . GLY A 1 481 ? 18.087 -2.164 -29.719 1.00 97.12 481 GLY A O 1
ATOM 3745 N N . THR A 1 482 ? 20.096 -1.175 -29.859 1.00 97.19 482 THR A N 1
ATOM 3746 C CA . THR A 1 482 ? 20.177 -1.161 -31.324 1.00 97.19 482 THR A CA 1
ATOM 3747 C C . THR A 1 482 ? 21.221 -2.146 -31.819 1.00 97.19 482 THR A C 1
ATOM 3749 O O . THR A 1 482 ? 22.228 -2.390 -31.151 1.00 97.19 482 THR A O 1
ATOM 3752 N N . LEU A 1 483 ? 21.011 -2.664 -33.029 1.00 95.31 483 LEU A N 1
ATOM 3753 C CA . LEU A 1 483 ? 21.905 -3.642 -33.644 1.00 95.31 483 LEU A CA 1
ATOM 3754 C C . LEU A 1 483 ? 23.355 -3.134 -33.748 1.00 95.31 483 LEU A C 1
ATOM 3756 O O . LEU A 1 483 ? 24.275 -3.924 -33.598 1.00 95.31 483 LEU A O 1
ATOM 3760 N N . ASP A 1 484 ? 23.567 -1.821 -33.919 1.00 95.44 484 ASP A N 1
ATOM 3761 C CA . ASP A 1 484 ? 24.892 -1.178 -33.954 1.00 95.44 484 ASP A CA 1
ATOM 3762 C C . ASP A 1 484 ? 25.447 -0.789 -32.564 1.00 95.44 484 ASP A C 1
ATOM 3764 O O . ASP A 1 484 ? 26.345 0.058 -32.441 1.00 95.44 484 ASP A O 1
ATOM 3768 N N . GLY A 1 485 ? 24.892 -1.390 -31.506 1.00 95.81 485 GLY A N 1
ATOM 3769 C CA . GLY A 1 485 ? 25.437 -1.386 -30.152 1.00 95.81 485 GLY A CA 1
ATOM 3770 C C . GLY A 1 485 ? 25.108 -0.166 -29.294 1.00 95.81 485 GLY A C 1
ATOM 3771 O O . GLY A 1 485 ? 25.721 0.030 -28.236 1.00 95.81 485 GLY A O 1
ATOM 3772 N N . ARG A 1 486 ? 24.166 0.681 -29.725 1.00 97.88 486 ARG A N 1
ATOM 3773 C CA . ARG A 1 486 ? 23.699 1.821 -28.921 1.00 97.88 486 ARG A CA 1
ATOM 3774 C C . ARG A 1 486 ? 22.531 1.425 -28.028 1.00 97.88 486 ARG A C 1
ATOM 3776 O O . ARG A 1 486 ? 21.637 0.708 -28.473 1.00 97.88 486 ARG A O 1
ATOM 3783 N N . LEU A 1 487 ? 22.505 1.970 -26.819 1.00 98.50 487 LEU A N 1
ATOM 3784 C CA . LEU A 1 487 ? 21.323 2.060 -25.972 1.00 98.50 487 LEU A CA 1
ATOM 3785 C C . LEU A 1 487 ? 20.672 3.427 -26.205 1.00 98.50 487 LEU A C 1
ATOM 3787 O O . LEU A 1 487 ? 21.350 4.456 -26.157 1.00 98.50 487 LEU A O 1
ATOM 3791 N N . ILE A 1 488 ? 19.373 3.435 -26.483 1.00 98.69 488 ILE A N 1
ATOM 3792 C CA . ILE A 1 488 ? 18.613 4.637 -26.835 1.00 98.69 488 ILE A CA 1
ATOM 3793 C C . ILE A 1 488 ? 17.446 4.808 -25.870 1.00 98.69 488 ILE A C 1
ATOM 3795 O O . ILE A 1 488 ? 16.760 3.833 -25.568 1.00 98.69 488 ILE A O 1
ATOM 3799 N N . ALA A 1 489 ? 17.199 6.053 -25.457 1.00 98.62 489 ALA A N 1
ATOM 3800 C CA . ALA A 1 489 ? 15.968 6.469 -24.800 1.00 98.62 489 ALA A CA 1
ATOM 3801 C C . ALA A 1 489 ? 15.149 7.395 -25.702 1.00 98.62 489 ALA A C 1
ATOM 3803 O O . ALA A 1 489 ? 15.663 8.389 -26.223 1.00 98.62 489 ALA A O 1
ATOM 3804 N N . LEU A 1 490 ? 13.864 7.086 -25.841 1.00 98.75 490 LEU A N 1
ATOM 3805 C CA . LEU A 1 490 ? 12.881 7.877 -26.571 1.00 98.75 490 LEU A CA 1
ATOM 3806 C C . LEU A 1 490 ? 11.812 8.396 -25.615 1.00 98.75 490 LEU A C 1
ATOM 3808 O O . LEU A 1 490 ? 11.461 7.738 -24.636 1.00 98.75 490 LEU A O 1
ATOM 3812 N N . ASP A 1 491 ? 11.264 9.557 -25.936 1.00 95.50 491 ASP A N 1
ATOM 3813 C CA . ASP A 1 491 ? 10.005 10.023 -25.381 1.00 95.50 491 ASP A CA 1
ATOM 3814 C C . ASP A 1 491 ? 8.868 9.129 -25.892 1.00 95.50 491 ASP A C 1
ATOM 3816 O O . ASP A 1 491 ? 8.729 8.904 -27.096 1.00 95.50 491 ASP A O 1
ATOM 3820 N N . ARG A 1 492 ? 8.079 8.575 -24.970 1.00 93.06 492 ARG A N 1
ATOM 3821 C CA . ARG A 1 492 ? 7.055 7.568 -25.273 1.00 93.06 492 ARG A CA 1
ATOM 3822 C C . ARG A 1 492 ? 5.890 8.131 -26.095 1.00 93.06 492 ARG A C 1
ATOM 3824 O O . ARG A 1 492 ? 5.274 7.397 -26.866 1.00 93.06 492 ARG A O 1
ATOM 3831 N N . GLU A 1 493 ? 5.559 9.405 -25.926 1.00 87.56 493 GLU A N 1
ATOM 3832 C CA . GLU A 1 493 ? 4.389 10.018 -26.565 1.00 87.56 493 GLU A CA 1
ATOM 3833 C C . GLU A 1 493 ? 4.706 10.522 -27.968 1.00 87.56 493 GLU A C 1
ATOM 3835 O O . GLU A 1 493 ? 3.873 10.425 -28.865 1.00 87.56 493 GLU A O 1
ATOM 3840 N N . THR A 1 494 ? 5.926 11.017 -28.170 1.00 96.94 494 THR A N 1
ATOM 3841 C CA . THR A 1 494 ? 6.337 11.681 -29.413 1.00 96.94 494 THR A CA 1
ATOM 3842 C C . THR A 1 494 ? 7.317 10.869 -30.256 1.00 96.94 494 THR A C 1
ATOM 3844 O O . THR A 1 494 ? 7.538 11.195 -31.422 1.00 96.94 494 THR A O 1
ATOM 3847 N N . GLY A 1 495 ? 7.960 9.850 -29.679 1.00 97.88 495 GLY A N 1
ATOM 3848 C CA . GLY A 1 495 ? 9.053 9.112 -30.316 1.00 97.88 495 GLY A CA 1
ATOM 3849 C C . GLY A 1 495 ? 10.359 9.907 -30.423 1.00 97.88 495 GLY A C 1
ATOM 3850 O O . GLY A 1 495 ? 11.303 9.461 -31.078 1.00 97.88 495 GLY A O 1
ATOM 3851 N N . ARG A 1 496 ? 10.440 11.097 -29.808 1.00 98.44 496 ARG A N 1
ATOM 3852 C CA . ARG A 1 496 ? 11.622 11.963 -29.887 1.00 98.44 496 ARG A CA 1
ATOM 3853 C C . ARG A 1 496 ? 12.792 11.352 -29.120 1.00 98.44 496 ARG A C 1
ATOM 3855 O O . ARG A 1 496 ? 12.641 10.928 -27.978 1.00 98.44 496 ARG A O 1
ATOM 3862 N N . LEU A 1 497 ? 13.981 11.383 -29.717 1.00 98.50 497 LEU A N 1
ATOM 3863 C CA . LEU A 1 497 ? 15.219 10.988 -29.049 1.00 98.50 497 LEU A CA 1
ATOM 3864 C C . LEU A 1 497 ? 15.476 11.857 -27.807 1.00 98.50 497 LEU A C 1
ATOM 3866 O O . LEU A 1 497 ? 15.505 13.083 -27.908 1.00 98.50 497 LEU A O 1
ATOM 3870 N N . ILE A 1 498 ? 15.698 11.214 -26.661 1.00 98.00 498 ILE A N 1
ATOM 3871 C CA . ILE A 1 498 ? 16.126 11.868 -25.417 1.00 98.00 498 ILE A CA 1
ATOM 3872 C C . ILE A 1 498 ? 17.644 11.757 -25.290 1.00 98.00 498 ILE A C 1
ATOM 3874 O O . ILE A 1 498 ? 18.333 12.767 -25.170 1.00 98.00 498 ILE A O 1
ATOM 3878 N N . TRP A 1 499 ? 18.176 10.535 -25.358 1.00 98.56 499 TRP A N 1
ATOM 3879 C CA . TRP A 1 499 ? 19.614 10.280 -25.352 1.00 98.56 499 TRP A CA 1
ATOM 3880 C C . TRP A 1 499 ? 19.962 8.990 -26.102 1.00 98.56 499 TRP A C 1
ATOM 3882 O O . TRP A 1 499 ? 19.127 8.106 -26.288 1.00 98.56 499 TRP A O 1
ATOM 3892 N N . SER A 1 500 ? 21.222 8.886 -26.534 1.00 98.38 500 SER A N 1
ATOM 3893 C CA . SER A 1 500 ? 21.796 7.708 -27.193 1.00 98.38 500 SER A CA 1
ATOM 3894 C C . SER A 1 500 ? 23.226 7.495 -26.701 1.00 98.38 500 SER A C 1
ATOM 3896 O O . SER A 1 500 ? 24.024 8.434 -26.703 1.00 98.38 500 SER A O 1
ATOM 3898 N N . LYS A 1 501 ? 23.567 6.266 -26.308 1.00 98.12 501 LYS A N 1
ATOM 3899 C CA . LYS A 1 501 ? 24.880 5.909 -25.755 1.00 98.12 501 LYS A CA 1
ATOM 3900 C C . LYS A 1 501 ? 25.426 4.671 -26.436 1.00 98.12 501 LYS A C 1
ATOM 3902 O O . LYS A 1 501 ? 24.725 3.673 -26.554 1.00 98.12 501 LYS A O 1
ATOM 3907 N N . LEU A 1 502 ? 26.678 4.728 -26.879 1.00 97.12 502 LEU A N 1
ATOM 3908 C CA . LEU A 1 502 ? 27.371 3.547 -27.377 1.00 97.12 502 LEU A CA 1
ATOM 3909 C C . LEU A 1 502 ? 27.785 2.677 -26.187 1.00 97.12 502 LEU A C 1
ATOM 3911 O O . LEU A 1 502 ? 28.416 3.179 -25.262 1.00 97.12 502 LEU A O 1
ATOM 3915 N N . THR A 1 503 ? 27.427 1.393 -26.211 1.00 95.31 503 THR A N 1
ATOM 3916 C CA . THR A 1 503 ? 27.686 0.472 -25.086 1.00 95.31 503 THR A CA 1
ATOM 3917 C C . THR A 1 503 ? 28.756 -0.579 -25.394 1.00 95.31 503 THR A C 1
ATOM 3919 O O . THR A 1 503 ? 29.205 -1.274 -24.478 1.00 95.31 503 THR A O 1
ATOM 3922 N N . VAL A 1 504 ? 29.182 -0.655 -26.663 1.00 92.69 504 VAL A N 1
ATOM 3923 C CA . VAL A 1 504 ? 30.086 -1.667 -27.230 1.00 92.69 504 VAL A CA 1
ATOM 3924 C C . VAL A 1 504 ? 31.299 -1.033 -27.918 1.00 92.69 504 VAL A C 1
ATOM 3926 O O . VAL A 1 504 ? 31.257 0.116 -28.358 1.00 92.69 504 VAL A O 1
ATOM 3929 N N . ASP A 1 505 ? 32.353 -1.826 -28.097 1.00 90.00 505 ASP A N 1
ATOM 3930 C CA . ASP A 1 505 ? 33.485 -1.512 -28.974 1.00 90.00 505 ASP A CA 1
ATOM 3931 C C . ASP A 1 505 ? 33.159 -1.910 -30.423 1.00 90.00 505 ASP A C 1
ATOM 3933 O O . ASP A 1 505 ? 33.117 -3.092 -30.754 1.00 90.00 505 ASP A O 1
ATOM 3937 N N . ARG A 1 506 ? 32.942 -0.924 -31.301 1.00 89.00 506 ARG A N 1
ATOM 3938 C CA . ARG A 1 506 ? 32.564 -1.150 -32.711 1.00 89.00 506 ARG A CA 1
ATOM 3939 C C . ARG A 1 506 ? 33.669 -1.740 -33.583 1.00 89.00 506 ARG A C 1
ATOM 3941 O O . ARG A 1 506 ? 33.385 -2.130 -34.709 1.00 89.00 506 ARG A O 1
ATOM 3948 N N . SER A 1 507 ? 34.908 -1.822 -33.092 1.00 88.19 507 SER A N 1
ATOM 3949 C CA . SER A 1 507 ? 35.963 -2.562 -33.798 1.00 88.19 507 SER A CA 1
ATOM 3950 C C . SER A 1 507 ? 35.748 -4.079 -33.749 1.00 88.19 507 SER A C 1
ATOM 3952 O O . SER A 1 507 ? 36.408 -4.825 -34.471 1.00 88.19 507 SER A O 1
ATOM 3954 N N . LYS A 1 508 ? 34.815 -4.538 -32.907 1.00 89.19 508 LYS A N 1
ATOM 3955 C CA . LYS A 1 508 ? 34.462 -5.940 -32.710 1.00 89.19 508 LYS A CA 1
ATOM 3956 C C . LYS A 1 508 ? 33.020 -6.206 -33.157 1.00 89.19 508 LYS A C 1
ATOM 3958 O O . LYS A 1 508 ? 32.200 -5.287 -33.147 1.00 89.19 508 LYS A O 1
ATOM 3963 N N . PRO A 1 509 ? 32.682 -7.461 -33.497 1.00 89.44 509 PRO A N 1
ATOM 3964 C CA . PRO A 1 509 ? 31.358 -7.856 -33.985 1.00 89.44 509 PRO A CA 1
ATOM 3965 C C . PRO A 1 509 ? 30.307 -7.937 -32.861 1.00 89.44 509 PRO A C 1
ATOM 3967 O O . PRO A 1 509 ? 29.662 -8.961 -32.656 1.00 89.44 509 PRO A O 1
ATOM 3970 N N . TYR A 1 510 ? 30.158 -6.860 -32.086 1.00 91.88 510 TYR A N 1
ATOM 3971 C CA . TYR A 1 510 ? 29.083 -6.737 -31.109 1.00 91.88 510 TYR A CA 1
ATOM 3972 C C . TYR A 1 510 ? 27.782 -6.333 -31.794 1.00 91.88 510 TYR A C 1
ATOM 3974 O O . TYR A 1 510 ? 27.761 -5.428 -32.627 1.00 91.88 510 TYR A O 1
ATOM 3982 N N . ALA A 1 511 ? 26.687 -6.923 -31.332 1.00 92.81 511 ALA A N 1
ATOM 3983 C CA . ALA A 1 511 ? 25.336 -6.483 -31.648 1.00 92.81 511 ALA A CA 1
ATOM 3984 C C . ALA A 1 511 ? 24.479 -6.439 -30.379 1.00 92.81 511 ALA A C 1
ATOM 3986 O O . ALA A 1 511 ? 24.842 -7.022 -29.356 1.00 92.81 511 ALA A O 1
ATOM 3987 N N . ILE A 1 512 ? 23.328 -5.767 -30.435 1.00 94.44 512 ILE A N 1
ATOM 3988 C CA . ILE A 1 512 ? 22.310 -5.836 -29.379 1.00 94.44 512 ILE A CA 1
ATOM 3989 C C . ILE A 1 512 ? 20.959 -6.091 -30.026 1.00 94.44 512 ILE A C 1
ATOM 3991 O O . ILE A 1 512 ? 20.483 -5.312 -30.849 1.00 94.44 512 ILE A O 1
ATOM 3995 N N . THR A 1 513 ? 20.350 -7.204 -29.638 1.00 93.12 513 THR A N 1
ATOM 3996 C CA . THR A 1 513 ? 19.049 -7.648 -30.152 1.00 93.12 513 THR A CA 1
ATOM 3997 C C . THR A 1 513 ? 18.010 -7.798 -29.039 1.00 93.12 513 THR A C 1
ATOM 3999 O O . THR A 1 513 ? 16.816 -7.770 -29.319 1.00 93.12 513 THR A O 1
ATOM 4002 N N . GLY A 1 514 ? 18.441 -7.937 -27.779 1.00 91.56 514 GLY A N 1
ATOM 4003 C CA . GLY A 1 514 ? 17.576 -8.070 -26.605 1.00 91.56 514 GLY A CA 1
ATOM 4004 C C . GLY A 1 514 ? 16.913 -6.757 -26.174 1.00 91.56 514 GLY A C 1
ATOM 4005 O O . GLY A 1 514 ? 17.478 -5.674 -26.333 1.00 91.56 514 GLY A O 1
ATOM 4006 N N . ALA A 1 515 ? 15.713 -6.866 -25.598 1.00 92.94 515 ALA A N 1
ATOM 4007 C CA . ALA A 1 515 ? 15.045 -5.741 -24.952 1.00 92.94 515 ALA A CA 1
ATOM 4008 C C . ALA A 1 515 ? 15.741 -5.406 -23.616 1.00 92.94 515 ALA A C 1
ATOM 4010 O O . ALA A 1 515 ? 16.047 -6.334 -22.863 1.00 92.94 515 ALA A O 1
ATOM 4011 N N . PRO A 1 516 ? 15.944 -4.121 -23.269 1.00 94.31 516 PRO A N 1
ATOM 4012 C CA . PRO A 1 516 ? 16.469 -3.752 -21.958 1.00 94.31 516 PRO A CA 1
ATOM 4013 C C . PRO A 1 516 ? 15.549 -4.170 -20.802 1.00 94.31 516 PRO A C 1
ATOM 4015 O O . PRO A 1 516 ? 14.377 -4.521 -20.982 1.00 94.31 516 PRO A O 1
ATOM 4018 N N . ARG A 1 517 ? 16.058 -4.047 -19.579 1.00 90.44 517 ARG A N 1
ATOM 4019 C CA . ARG A 1 517 ? 15.256 -4.031 -18.348 1.00 90.44 517 ARG A CA 1
ATOM 4020 C C . ARG A 1 517 ? 15.420 -2.702 -17.649 1.00 90.44 517 ARG A C 1
ATOM 4022 O O . ARG A 1 517 ? 16.478 -2.097 -17.751 1.00 90.44 517 ARG A O 1
ATOM 4029 N N . VAL A 1 518 ? 14.391 -2.248 -16.942 1.00 87.06 518 VAL A N 1
ATOM 4030 C CA . VAL A 1 518 ? 14.520 -1.077 -16.074 1.00 87.06 518 VAL A CA 1
ATOM 4031 C C . VAL A 1 518 ? 14.140 -1.470 -14.661 1.00 87.06 518 VAL A C 1
ATOM 4033 O O . VAL A 1 518 ? 13.048 -1.984 -14.444 1.00 87.06 518 VAL A O 1
ATOM 4036 N N . ILE A 1 519 ? 15.062 -1.255 -13.727 1.00 80.75 519 ILE A N 1
ATOM 4037 C CA . ILE A 1 519 ? 14.879 -1.539 -12.303 1.00 80.75 519 ILE A CA 1
ATOM 4038 C C . ILE A 1 519 ? 15.355 -0.316 -11.537 1.00 80.75 519 ILE A C 1
ATOM 4040 O O . ILE A 1 519 ? 16.518 0.065 -11.669 1.00 80.75 519 ILE A O 1
ATOM 4044 N N . ASP A 1 520 ? 14.465 0.300 -10.759 1.00 75.44 520 ASP A N 1
ATOM 4045 C CA . ASP A 1 520 ? 14.795 1.447 -9.901 1.00 75.44 520 ASP A CA 1
ATOM 4046 C C . ASP A 1 520 ? 15.576 2.540 -10.662 1.00 75.44 520 ASP A C 1
ATOM 4048 O O . ASP A 1 520 ? 16.710 2.896 -10.345 1.00 75.44 520 ASP A O 1
ATOM 4052 N N . GLY A 1 521 ? 15.019 2.972 -11.798 1.00 80.56 521 GLY A N 1
ATOM 4053 C CA . GLY A 1 521 ? 15.641 3.983 -12.656 1.00 80.56 521 GLY A CA 1
ATOM 4054 C C . GLY A 1 521 ? 16.954 3.570 -13.338 1.00 80.56 521 GLY A C 1
ATOM 4055 O O . GLY A 1 521 ? 17.592 4.432 -13.946 1.00 80.56 521 GLY A O 1
ATOM 4056 N N . ARG A 1 522 ? 17.357 2.294 -13.290 1.00 91.44 522 ARG A N 1
ATOM 4057 C CA . ARG A 1 522 ? 18.553 1.764 -13.967 1.00 91.44 522 ARG A CA 1
ATOM 4058 C C . ARG A 1 522 ? 18.160 0.931 -15.175 1.00 91.44 522 ARG A C 1
ATOM 4060 O O . ARG A 1 522 ? 17.463 -0.069 -15.035 1.00 91.44 522 ARG A O 1
ATOM 4067 N N . VAL A 1 523 ? 18.632 1.329 -16.350 1.00 96.06 523 VAL A N 1
ATOM 4068 C CA . VAL A 1 523 ? 18.430 0.618 -17.614 1.00 96.06 523 VAL A CA 1
ATOM 4069 C C . VAL A 1 523 ? 19.535 -0.419 -17.769 1.00 96.06 523 VAL A C 1
ATOM 4071 O O . VAL A 1 523 ? 20.693 -0.075 -17.991 1.00 96.06 523 VAL A O 1
ATOM 4074 N N . ILE A 1 524 ? 19.175 -1.686 -17.622 1.00 96.12 524 ILE A N 1
ATOM 4075 C CA . ILE A 1 524 ? 20.067 -2.835 -17.693 1.00 96.12 524 ILE A CA 1
ATOM 4076 C C . ILE A 1 524 ? 20.022 -3.402 -19.110 1.00 96.12 524 ILE A C 1
ATOM 4078 O O . ILE A 1 524 ? 18.946 -3.690 -19.642 1.00 96.12 524 ILE A O 1
ATOM 4082 N N . ILE A 1 525 ? 21.194 -3.556 -19.720 1.00 96.12 525 ILE A N 1
ATOM 4083 C CA . ILE A 1 525 ? 21.346 -4.096 -21.070 1.00 96.12 525 ILE A CA 1
ATOM 4084 C C . ILE A 1 525 ? 22.618 -4.941 -21.165 1.00 96.12 525 ILE A C 1
ATOM 4086 O O . ILE A 1 525 ? 23.638 -4.624 -20.548 1.00 96.12 525 ILE A O 1
ATOM 4090 N N . GLY A 1 526 ? 22.545 -6.023 -21.931 1.00 94.62 526 GLY A N 1
ATOM 4091 C CA . GLY A 1 526 ? 23.696 -6.842 -22.286 1.00 94.62 526 GLY A CA 1
ATOM 4092 C C . GLY A 1 526 ? 24.073 -6.692 -23.757 1.00 94.62 526 GLY A C 1
ATOM 4093 O O . GLY A 1 526 ? 23.881 -5.633 -24.363 1.00 94.62 526 GLY A O 1
ATOM 4094 N N . ASN A 1 527 ? 24.646 -7.739 -24.333 1.00 92.94 527 ASN A N 1
ATOM 4095 C CA . ASN A 1 527 ? 25.186 -7.724 -25.687 1.00 92.94 527 ASN A CA 1
ATOM 4096 C C . ASN A 1 527 ? 25.075 -9.098 -26.350 1.00 92.94 527 ASN A C 1
ATOM 4098 O O . ASN A 1 527 ? 24.792 -10.094 -25.703 1.00 92.94 527 ASN A O 1
ATOM 4102 N N . THR A 1 528 ? 25.333 -9.156 -27.653 1.00 89.88 528 THR A N 1
ATOM 4103 C CA . THR A 1 528 ? 25.357 -10.372 -28.481 1.00 89.88 528 THR A CA 1
ATOM 4104 C C . THR A 1 528 ? 26.671 -10.439 -29.271 1.00 89.88 528 THR A C 1
ATOM 4106 O O . THR A 1 528 ? 27.340 -9.414 -29.431 1.00 89.88 528 THR A O 1
ATOM 4109 N N . GLY A 1 529 ? 27.035 -11.635 -29.753 1.00 88.00 529 GLY A N 1
ATOM 4110 C CA . GLY A 1 529 ? 28.184 -11.877 -30.638 1.00 88.00 529 GLY A CA 1
ATOM 4111 C C . GLY A 1 529 ? 29.212 -12.877 -30.094 1.00 88.00 529 GLY A C 1
ATOM 4112 O O . GLY A 1 529 ? 30.370 -12.839 -30.512 1.00 88.00 529 GLY A O 1
ATOM 4113 N N . ALA A 1 530 ? 28.840 -13.734 -29.134 1.00 85.75 530 ALA A N 1
ATOM 4114 C CA . ALA A 1 530 ? 29.753 -14.705 -28.513 1.00 85.75 530 ALA A CA 1
ATOM 4115 C C . ALA A 1 530 ? 30.430 -15.632 -29.536 1.00 85.75 530 ALA A C 1
ATOM 4117 O O . ALA A 1 530 ? 31.581 -16.027 -29.363 1.00 85.75 530 ALA A O 1
ATOM 4118 N N . GLU A 1 531 ? 29.705 -15.939 -30.602 1.00 81.69 531 GLU A N 1
ATOM 4119 C CA . GLU A 1 531 ? 30.047 -16.775 -31.750 1.00 81.69 531 GLU A CA 1
ATOM 4120 C C . GLU A 1 531 ? 31.113 -16.112 -32.633 1.00 81.69 531 GLU A C 1
ATOM 4122 O O . GLU A 1 531 ? 31.736 -16.770 -33.459 1.00 81.69 531 GLU A O 1
ATOM 4127 N N . MET A 1 532 ? 31.330 -14.808 -32.437 1.00 85.88 532 MET A N 1
ATOM 4128 C CA . MET A 1 532 ? 32.243 -13.958 -33.197 1.00 85.88 532 MET A CA 1
ATOM 4129 C C . MET A 1 532 ? 33.361 -13.382 -32.305 1.00 85.88 532 MET A C 1
ATOM 4131 O O . MET A 1 532 ? 33.967 -12.361 -32.629 1.00 85.88 532 MET A O 1
ATOM 4135 N N . GLY A 1 533 ? 33.637 -14.016 -31.160 1.00 83.25 533 GLY A N 1
ATOM 4136 C CA . GLY A 1 533 ? 34.803 -13.691 -30.331 1.00 83.25 533 GLY A CA 1
ATOM 4137 C C . GLY A 1 533 ? 34.658 -12.456 -29.439 1.00 83.25 533 GLY A C 1
ATOM 4138 O O . GLY A 1 533 ? 35.659 -11.942 -28.932 1.00 83.25 533 GLY A O 1
ATOM 4139 N N . VAL A 1 534 ? 33.439 -11.947 -29.234 1.00 88.62 534 VAL A N 1
ATOM 4140 C CA . VAL A 1 534 ? 33.217 -10.787 -28.357 1.00 88.62 534 VAL A CA 1
ATOM 4141 C C . VAL A 1 534 ? 33.048 -11.186 -26.892 1.00 88.62 534 VAL A C 1
ATOM 4143 O O . VAL A 1 534 ? 32.704 -12.319 -26.561 1.00 88.62 534 VAL A O 1
ATOM 4146 N N . ARG A 1 535 ? 33.274 -10.229 -25.986 1.00 89.75 535 ARG A N 1
ATOM 4147 C CA . ARG A 1 535 ? 33.226 -10.460 -24.541 1.00 89.75 535 ARG A CA 1
ATOM 4148 C C . ARG A 1 535 ? 31.840 -10.137 -23.987 1.00 89.75 535 ARG A C 1
ATOM 4150 O O . ARG A 1 535 ? 31.377 -9.010 -24.117 1.00 89.75 535 ARG A O 1
ATOM 4157 N N . GLY A 1 536 ? 31.199 -11.098 -23.332 1.00 91.56 536 GLY A N 1
ATOM 4158 C CA . GLY A 1 536 ? 29.903 -10.889 -22.683 1.00 91.56 536 GLY A CA 1
ATOM 4159 C C . GLY A 1 536 ? 29.956 -9.954 -21.471 1.00 91.56 536 GLY A C 1
ATOM 4160 O O . GLY A 1 536 ? 30.888 -10.014 -20.658 1.00 91.56 536 GLY A O 1
ATOM 4161 N N . TYR A 1 537 ? 28.940 -9.102 -21.341 1.00 92.75 537 TYR A N 1
ATOM 4162 C CA . TYR A 1 537 ? 28.713 -8.258 -20.175 1.00 92.75 537 TYR A CA 1
ATOM 4163 C C . TYR A 1 537 ? 27.222 -7.985 -19.939 1.00 92.75 537 TYR A C 1
ATOM 4165 O O . TYR A 1 537 ? 26.400 -8.062 -20.845 1.00 92.75 537 TYR A O 1
ATOM 4173 N N . VAL A 1 538 ? 26.909 -7.568 -18.715 1.00 95.00 538 VAL A N 1
ATOM 4174 C CA . VAL A 1 538 ? 25.702 -6.819 -18.354 1.00 95.00 538 VAL A CA 1
ATOM 4175 C C . VAL A 1 538 ? 26.147 -5.436 -17.900 1.00 95.00 538 VAL A C 1
ATOM 4177 O O . VAL A 1 538 ? 27.108 -5.317 -17.141 1.00 95.00 538 VAL A O 1
ATOM 4180 N N . ALA A 1 539 ? 25.477 -4.384 -18.347 1.00 96.56 539 ALA A N 1
ATOM 4181 C CA . ALA A 1 539 ? 25.748 -3.021 -17.912 1.00 96.56 539 ALA A CA 1
ATOM 4182 C C . ALA A 1 539 ? 24.455 -2.328 -17.486 1.00 96.56 539 ALA A C 1
ATOM 4184 O O . ALA A 1 539 ? 23.386 -2.612 -18.027 1.00 96.56 539 ALA A O 1
ATOM 4185 N N . ALA A 1 540 ? 24.565 -1.412 -16.525 1.00 97.88 540 ALA A N 1
ATOM 4186 C CA . ALA A 1 540 ? 23.467 -0.549 -16.118 1.00 97.88 540 ALA A CA 1
ATOM 4187 C C . ALA A 1 540 ? 23.774 0.909 -16.422 1.00 97.88 540 ALA A C 1
ATOM 4189 O O . ALA A 1 540 ? 24.881 1.395 -16.179 1.00 97.88 540 ALA A O 1
ATOM 4190 N N . TYR A 1 541 ? 22.746 1.604 -16.887 1.00 98.38 541 TYR A N 1
ATOM 4191 C CA . TYR A 1 541 ? 22.787 3.011 -17.245 1.00 98.38 541 TYR A CA 1
ATOM 4192 C C . TYR A 1 541 ? 21.713 3.781 -16.481 1.00 98.38 541 TYR A C 1
ATOM 4194 O O . TYR A 1 541 ? 20.626 3.252 -16.243 1.00 98.38 541 TYR A O 1
ATOM 4202 N N . ASP A 1 542 ? 21.983 5.027 -16.110 1.00 95.38 542 ASP A N 1
ATOM 4203 C CA . ASP A 1 542 ? 20.962 5.888 -15.517 1.00 95.38 542 ASP A CA 1
ATOM 4204 C C . ASP A 1 542 ? 19.860 6.195 -16.547 1.00 95.38 542 ASP A C 1
ATOM 4206 O O . ASP A 1 542 ? 20.117 6.587 -17.688 1.00 95.38 542 ASP A O 1
ATOM 4210 N N . SER A 1 543 ? 18.602 6.000 -16.152 1.00 89.44 543 SER A N 1
ATOM 4211 C CA . SER A 1 543 ? 17.430 6.199 -17.012 1.00 89.44 543 SER A CA 1
ATOM 4212 C C . SER A 1 543 ? 17.247 7.636 -17.516 1.00 89.44 543 SER A C 1
ATOM 4214 O O . SER A 1 543 ? 16.551 7.836 -18.523 1.00 89.44 543 SER A O 1
ATOM 4216 N N . LYS A 1 544 ? 17.826 8.638 -16.841 1.00 86.88 544 LYS A N 1
ATOM 4217 C CA . LYS A 1 544 ? 17.643 10.067 -17.131 1.00 86.88 544 LYS A CA 1
ATOM 4218 C C . LYS A 1 544 ? 18.605 10.566 -18.201 1.00 86.88 544 LYS A C 1
ATOM 4220 O O . LYS A 1 544 ? 18.156 11.277 -19.096 1.00 86.88 544 LYS A O 1
ATOM 4225 N N . ASP A 1 545 ? 19.880 10.193 -18.129 1.00 95.62 545 ASP A N 1
ATOM 4226 C CA . ASP A 1 545 ? 20.939 10.746 -18.988 1.00 95.62 545 ASP A CA 1
ATOM 4227 C C . ASP A 1 545 ? 21.800 9.691 -19.714 1.00 95.62 545 ASP A C 1
ATOM 4229 O O . ASP A 1 545 ? 22.624 10.033 -20.574 1.00 95.62 545 ASP A O 1
ATOM 4233 N N . GLY A 1 546 ? 21.598 8.407 -19.407 1.00 97.12 546 GLY A N 1
ATOM 4234 C CA . GLY A 1 546 ? 22.359 7.302 -19.974 1.00 97.12 546 GLY A CA 1
ATOM 4235 C C . GLY A 1 546 ? 23.803 7.224 -19.469 1.00 97.12 546 GLY A C 1
ATOM 4236 O O . GLY A 1 546 ? 24.655 6.678 -20.169 1.00 97.12 546 GLY A O 1
ATOM 4237 N N . GLN A 1 547 ? 24.139 7.796 -18.311 1.00 98.06 547 GLN A N 1
ATOM 4238 C CA . GLN A 1 547 ? 25.447 7.582 -17.690 1.00 98.06 547 GLN A CA 1
ATOM 4239 C C . GLN A 1 547 ? 25.620 6.099 -17.330 1.00 98.06 547 GLN A C 1
ATOM 4241 O O . GLN A 1 547 ? 24.739 5.510 -16.711 1.00 98.06 547 GLN A O 1
ATOM 4246 N N . GLU A 1 548 ? 26.751 5.487 -17.701 1.00 98.25 548 GLU A N 1
ATOM 4247 C CA . GLU A 1 548 ? 27.079 4.124 -17.259 1.00 98.25 548 GLU A CA 1
ATOM 4248 C C . GLU A 1 548 ? 27.336 4.131 -15.749 1.00 98.25 548 GLU A C 1
ATOM 4250 O O . GLU A 1 548 ? 28.236 4.819 -15.270 1.00 98.25 548 GLU A O 1
ATOM 4255 N N . LEU A 1 549 ? 26.532 3.372 -15.007 1.00 97.31 549 LEU A N 1
ATOM 4256 C CA . LEU A 1 549 ? 26.629 3.252 -13.553 1.00 97.31 549 LEU A CA 1
ATOM 4257 C C . LEU A 1 549 ? 27.600 2.140 -13.165 1.00 97.31 549 LEU A C 1
ATOM 4259 O O . LEU A 1 549 ? 28.412 2.293 -12.256 1.00 97.31 549 LEU A O 1
ATOM 4263 N N . TRP A 1 550 ? 27.499 1.003 -13.853 1.00 96.19 550 TRP A N 1
ATOM 4264 C CA . TRP A 1 550 ? 28.384 -0.137 -13.667 1.00 96.19 550 TRP A CA 1
ATOM 4265 C C . TRP A 1 550 ? 28.349 -1.068 -14.874 1.00 96.19 550 TRP A C 1
ATOM 4267 O O . TRP A 1 550 ? 27.396 -1.088 -15.657 1.00 96.19 550 TRP A O 1
ATOM 4277 N N . ARG A 1 551 ? 29.381 -1.911 -14.957 1.00 94.44 551 ARG A N 1
ATOM 4278 C CA . ARG A 1 551 ? 29.483 -3.009 -15.913 1.00 94.44 551 ARG A CA 1
ATOM 4279 C C . ARG A 1 551 ? 30.018 -4.261 -15.244 1.00 94.44 551 ARG A C 1
ATOM 4281 O O . ARG A 1 551 ? 31.031 -4.232 -14.547 1.00 94.44 551 ARG A O 1
ATOM 4288 N N . PHE A 1 552 ? 29.338 -5.365 -15.499 1.00 93.75 552 PHE A N 1
ATOM 4289 C CA . PHE A 1 552 ? 29.670 -6.693 -15.025 1.00 93.75 552 PHE A CA 1
ATOM 4290 C C . PHE A 1 552 ? 30.009 -7.578 -16.224 1.00 93.75 552 PHE A C 1
ATOM 4292 O O . PHE A 1 552 ? 29.151 -7.853 -17.056 1.00 93.75 552 PHE A O 1
ATOM 4299 N N . TYR A 1 553 ? 31.257 -8.030 -16.328 1.00 92.19 553 TYR A N 1
ATOM 4300 C CA . TYR A 1 553 ? 31.645 -8.986 -17.364 1.00 92.19 553 TYR A CA 1
ATOM 4301 C C . TYR A 1 553 ? 31.279 -10.404 -16.929 1.00 92.19 553 TYR A C 1
ATOM 4303 O O . TYR A 1 553 ? 31.625 -10.829 -15.830 1.00 92.19 553 TYR A O 1
ATOM 4311 N N . THR A 1 554 ? 30.609 -11.142 -17.805 1.00 91.00 554 THR A N 1
ATOM 4312 C CA . THR A 1 554 ? 30.154 -12.520 -17.553 1.00 91.00 554 THR A CA 1
ATOM 4313 C C . THR A 1 554 ? 31.230 -13.556 -17.874 1.00 91.00 554 THR A C 1
ATOM 4315 O O . THR A 1 554 ? 31.151 -14.693 -17.413 1.00 91.00 554 THR A O 1
ATOM 4318 N N . VAL A 1 555 ? 32.257 -13.159 -18.634 1.00 89.19 555 VAL A N 1
ATOM 4319 C CA . VAL A 1 555 ? 33.375 -14.018 -19.042 1.00 89.19 555 VAL A CA 1
ATOM 4320 C C . VAL A 1 555 ? 34.739 -13.392 -18.718 1.00 89.19 555 VAL A C 1
ATOM 4322 O O . VAL A 1 555 ? 34.902 -12.159 -18.789 1.00 89.19 555 VAL A O 1
ATOM 4325 N N . PRO A 1 556 ? 35.739 -14.217 -18.347 1.00 90.19 556 PRO A N 1
ATOM 4326 C CA . PRO A 1 556 ? 37.090 -13.743 -18.090 1.00 90.19 556 PRO A CA 1
ATOM 4327 C C . PRO A 1 556 ? 37.719 -13.164 -19.358 1.00 90.19 556 PRO A C 1
ATOM 4329 O O . PRO A 1 556 ? 37.513 -13.641 -20.470 1.00 90.19 556 PRO A O 1
ATOM 4332 N N . ASP A 1 557 ? 38.515 -12.122 -19.166 1.00 89.50 557 ASP A N 1
ATOM 4333 C CA . ASP A 1 557 ? 39.401 -11.560 -20.179 1.00 89.50 557 ASP A CA 1
ATOM 4334 C C . ASP A 1 557 ? 40.534 -12.541 -20.524 1.00 89.50 557 ASP A C 1
ATOM 4336 O O . ASP A 1 557 ? 40.623 -13.635 -19.952 1.00 89.50 557 ASP A O 1
ATOM 4340 N N . ARG A 1 558 ? 41.447 -12.117 -21.405 1.00 89.25 558 ARG A N 1
ATOM 4341 C CA . ARG A 1 558 ? 42.715 -12.803 -21.655 1.00 89.25 558 ARG A CA 1
ATOM 4342 C C . ARG A 1 558 ? 43.445 -13.106 -20.349 1.00 89.25 558 ARG A C 1
ATOM 4344 O O . ARG A 1 558 ? 43.382 -12.340 -19.382 1.00 89.25 558 ARG A O 1
ATOM 4351 N N . ARG A 1 559 ? 44.178 -14.218 -20.354 1.00 86.31 559 ARG A N 1
ATOM 4352 C CA . ARG A 1 559 ? 44.901 -14.725 -19.184 1.00 86.31 559 ARG A CA 1
ATOM 4353 C C . ARG A 1 559 ? 45.724 -13.623 -18.503 1.00 86.31 559 ARG A C 1
ATOM 4355 O O . ARG A 1 559 ? 46.485 -12.916 -19.162 1.00 86.31 559 ARG A O 1
ATOM 4362 N N . GLY A 1 560 ? 45.559 -13.474 -17.190 1.00 86.69 560 GLY A N 1
ATOM 4363 C CA . GLY A 1 560 ? 46.262 -12.474 -16.382 1.00 86.69 560 GLY A CA 1
ATOM 4364 C C . GLY A 1 560 ? 45.733 -11.033 -16.461 1.00 86.69 560 GLY A C 1
ATOM 4365 O O . GLY A 1 560 ? 46.198 -10.197 -15.691 1.00 86.69 560 GLY A O 1
ATOM 4366 N N . ALA A 1 561 ? 44.754 -10.718 -17.320 1.00 91.00 561 ALA A N 1
ATOM 4367 C CA . ALA A 1 561 ? 44.166 -9.371 -17.418 1.00 91.00 561 ALA A CA 1
ATOM 4368 C C . ALA A 1 561 ? 42.946 -9.155 -16.498 1.00 91.00 561 ALA A C 1
ATOM 4370 O O . ALA A 1 561 ? 42.429 -8.044 -16.380 1.00 91.00 561 ALA A O 1
ATOM 4371 N N . ASN A 1 562 ? 42.473 -10.203 -15.821 1.00 89.94 562 ASN A N 1
ATOM 4372 C CA . ASN A 1 562 ? 41.292 -10.137 -14.968 1.00 89.94 562 ASN A CA 1
ATOM 4373 C C . ASN A 1 562 ? 41.588 -9.463 -13.622 1.00 89.94 562 ASN A C 1
ATOM 4375 O O . ASN A 1 562 ? 42.379 -9.963 -12.825 1.00 89.94 562 ASN A O 1
ATOM 4379 N N . VAL A 1 563 ? 40.900 -8.356 -13.322 1.00 89.38 563 VAL A N 1
ATOM 4380 C CA . VAL A 1 563 ? 41.034 -7.644 -12.035 1.00 89.38 563 VAL A CA 1
ATOM 4381 C C . VAL A 1 563 ? 40.060 -8.189 -10.987 1.00 89.38 563 VAL A C 1
ATOM 4383 O O . VAL A 1 563 ? 40.460 -8.468 -9.854 1.00 89.38 563 VAL A O 1
ATOM 4386 N N . ALA A 1 564 ? 38.792 -8.386 -11.360 1.00 89.69 564 ALA A N 1
ATOM 4387 C CA . ALA A 1 564 ? 37.744 -8.797 -10.432 1.00 89.69 564 ALA A CA 1
ATOM 4388 C C . ALA A 1 564 ? 37.950 -10.232 -9.916 1.00 89.69 564 ALA A C 1
ATOM 4390 O O . ALA A 1 564 ? 38.273 -11.148 -10.673 1.00 89.69 564 ALA A O 1
ATOM 4391 N N . ARG A 1 565 ? 37.706 -10.450 -8.615 1.00 92.00 565 ARG A N 1
ATOM 4392 C CA . ARG A 1 565 ? 37.934 -11.747 -7.948 1.00 92.00 565 ARG A CA 1
ATOM 4393 C C . ARG A 1 565 ? 37.160 -12.901 -8.594 1.00 92.00 565 ARG A C 1
ATOM 4395 O O . ARG A 1 565 ? 37.702 -13.997 -8.704 1.00 92.00 565 ARG A O 1
ATOM 4402 N N . HIS A 1 566 ? 35.915 -12.668 -9.013 1.00 90.81 566 HIS A N 1
ATOM 4403 C CA . HIS A 1 566 ? 35.102 -13.696 -9.669 1.00 90.81 566 HIS A CA 1
ATOM 4404 C C . HIS A 1 566 ? 35.675 -14.080 -11.041 1.00 90.81 566 HIS A C 1
ATOM 4406 O O . HIS A 1 566 ? 35.744 -15.264 -11.347 1.00 90.81 566 HIS A O 1
ATOM 4412 N N . LEU A 1 567 ? 36.193 -13.113 -11.806 1.00 92.06 567 LEU A N 1
ATOM 4413 C CA . LEU A 1 567 ? 36.836 -13.371 -13.095 1.00 92.06 567 LEU A CA 1
ATOM 4414 C C . LEU A 1 567 ? 38.180 -14.081 -12.947 1.00 92.06 567 LEU A C 1
ATOM 4416 O O . LEU A 1 567 ? 38.449 -15.000 -13.706 1.00 92.06 567 LEU A O 1
ATOM 4420 N N . LYS A 1 568 ? 38.999 -13.730 -11.945 1.00 93.00 568 LYS A N 1
ATOM 4421 C CA . LYS A 1 568 ? 40.247 -14.464 -11.648 1.00 93.00 568 LYS A CA 1
ATOM 4422 C C . LYS A 1 568 ? 39.981 -15.931 -11.306 1.00 93.00 568 LYS A C 1
ATOM 4424 O O . LYS A 1 568 ? 40.744 -16.807 -11.696 1.00 93.00 568 LYS A O 1
ATOM 4429 N N . ARG A 1 569 ? 38.895 -16.202 -10.572 1.00 91.69 569 ARG A N 1
ATOM 4430 C CA . ARG A 1 569 ? 38.449 -17.574 -10.282 1.00 91.69 569 ARG A CA 1
ATOM 4431 C C . ARG A 1 569 ? 37.933 -18.276 -11.536 1.00 91.69 569 ARG A C 1
ATOM 4433 O O . ARG A 1 569 ? 38.267 -19.437 -11.735 1.00 91.69 569 ARG A O 1
ATOM 4440 N N . ALA A 1 570 ? 37.141 -17.581 -12.353 1.00 89.94 570 ALA A N 1
ATOM 4441 C CA . ALA A 1 570 ? 36.616 -18.117 -13.601 1.00 89.94 570 ALA A CA 1
ATOM 4442 C C . ALA A 1 570 ? 37.739 -18.424 -14.598 1.00 89.94 570 ALA A C 1
ATOM 4444 O O . ALA A 1 570 ? 37.713 -19.477 -15.204 1.00 89.94 570 ALA A O 1
ATOM 4445 N N . GLU A 1 571 ? 38.769 -17.584 -14.718 1.00 91.25 571 GLU A N 1
ATOM 4446 C CA . GLU A 1 571 ? 39.895 -17.775 -15.647 1.00 91.25 571 GLU A CA 1
ATOM 4447 C C . GLU A 1 571 ? 40.511 -19.183 -15.567 1.00 91.25 571 GLU A C 1
ATOM 4449 O O . GLU A 1 571 ? 40.806 -19.784 -16.595 1.00 91.25 571 GLU A O 1
ATOM 4454 N N . ALA A 1 572 ? 40.637 -19.753 -14.363 1.00 89.44 572 ALA A N 1
ATOM 4455 C CA . ALA A 1 572 ? 41.180 -21.098 -14.162 1.00 89.44 572 ALA A CA 1
ATOM 4456 C C . ALA A 1 572 ? 40.315 -22.225 -14.765 1.00 89.44 572 ALA A C 1
ATOM 4458 O O . ALA A 1 572 ? 40.807 -23.335 -14.965 1.00 89.44 572 ALA A O 1
ATOM 4459 N N . THR A 1 573 ? 39.034 -21.963 -15.040 1.00 89.31 573 THR A N 1
ATOM 4460 C CA . THR A 1 573 ? 38.108 -22.927 -15.651 1.00 89.31 573 THR A CA 1
ATOM 4461 C C . THR A 1 573 ? 38.067 -22.828 -17.177 1.00 89.31 573 THR A C 1
ATOM 4463 O O . THR A 1 573 ? 37.429 -23.667 -17.809 1.00 89.31 573 THR A O 1
ATOM 4466 N N . TRP A 1 574 ? 38.730 -21.834 -17.779 1.00 88.12 574 TRP A N 1
ATOM 4467 C CA . TRP A 1 574 ? 38.763 -21.618 -19.227 1.00 88.12 574 TRP A CA 1
ATOM 4468 C C . TRP A 1 574 ? 40.080 -22.136 -19.826 1.00 88.12 574 TRP A C 1
ATOM 4470 O O . TRP A 1 574 ? 41.140 -22.078 -19.200 1.00 88.12 574 TRP A O 1
ATOM 4480 N N . LYS A 1 575 ? 40.020 -22.697 -21.040 1.00 86.31 575 LYS A N 1
ATOM 4481 C CA . LYS A 1 575 ? 41.166 -23.297 -21.748 1.00 86.31 575 LYS A CA 1
ATOM 4482 C C . LYS A 1 575 ? 41.260 -22.748 -23.173 1.00 86.31 575 LYS A C 1
ATOM 4484 O O . LYS A 1 575 ? 40.244 -22.395 -23.759 1.00 86.31 575 LYS A O 1
ATOM 4489 N N . GLY A 1 576 ? 42.468 -22.730 -23.737 1.00 86.69 576 GLY A N 1
ATOM 4490 C CA . GLY A 1 576 ? 42.722 -22.206 -25.086 1.00 86.69 576 GLY A CA 1
ATOM 4491 C C . GLY A 1 576 ? 42.760 -20.676 -25.142 1.00 86.69 576 GLY A C 1
ATOM 4492 O O . GLY A 1 576 ? 42.977 -20.024 -24.124 1.00 86.69 576 GLY A O 1
ATOM 4493 N N . GLU A 1 577 ? 42.558 -20.112 -26.332 1.00 85.75 577 GLU A N 1
ATOM 4494 C CA . GLU A 1 577 ? 42.532 -18.662 -26.571 1.00 85.75 577 GLU A CA 1
ATOM 4495 C C . GLU A 1 577 ? 41.089 -18.136 -26.650 1.00 85.75 577 GLU A C 1
ATOM 4497 O O . GLU A 1 577 ? 40.644 -17.592 -27.655 1.00 85.75 577 GLU A O 1
ATOM 4502 N N . TRP A 1 578 ? 40.307 -18.310 -25.584 1.00 85.00 578 TRP A N 1
ATOM 4503 C CA . TRP A 1 578 ? 38.885 -17.922 -25.577 1.00 85.00 578 TRP A CA 1
ATOM 4504 C C . TRP A 1 578 ? 38.645 -16.423 -25.826 1.00 85.00 578 TRP A C 1
ATOM 4506 O O . TRP A 1 578 ? 37.585 -16.020 -26.291 1.00 85.00 578 TRP A O 1
ATOM 4516 N N . TRP A 1 579 ? 39.632 -15.572 -25.540 1.00 80.56 579 TRP A N 1
ATOM 4517 C CA . TRP A 1 579 ? 39.553 -14.132 -25.800 1.00 80.56 579 TRP A CA 1
ATOM 4518 C C . TRP A 1 579 ? 39.723 -13.767 -27.286 1.00 80.56 579 TRP A C 1
ATOM 4520 O O . TRP A 1 579 ? 39.491 -12.612 -27.640 1.00 80.56 579 TRP A O 1
ATOM 4530 N N . THR A 1 580 ? 40.151 -14.710 -28.139 1.00 80.44 580 THR A N 1
ATOM 4531 C CA . THR A 1 580 ? 40.199 -14.559 -29.606 1.00 80.44 580 THR A CA 1
ATOM 4532 C C . THR A 1 580 ? 39.089 -15.353 -30.287 1.00 80.44 580 THR A C 1
ATOM 4534 O O . THR A 1 580 ? 38.443 -14.839 -31.194 1.00 80.44 580 THR A O 1
ATOM 4537 N N . LEU A 1 581 ? 38.851 -16.586 -29.835 1.00 78.00 581 LEU A N 1
ATOM 4538 C CA . LEU A 1 581 ? 37.902 -17.517 -30.453 1.00 78.00 581 LEU A CA 1
ATOM 4539 C C . LEU A 1 581 ? 36.461 -17.350 -29.948 1.00 78.00 581 LEU A C 1
ATOM 4541 O O . LEU A 1 581 ? 35.535 -17.868 -30.565 1.00 78.00 581 LEU A O 1
ATOM 4545 N N . GLY A 1 582 ? 36.265 -16.649 -28.829 1.00 73.88 582 GLY A N 1
ATOM 4546 C CA . GLY A 1 582 ? 34.986 -16.581 -28.124 1.00 73.88 582 GLY A CA 1
ATOM 4547 C C . GLY A 1 582 ? 34.792 -17.747 -27.154 1.00 73.88 582 GLY A C 1
ATOM 4548 O O . GLY A 1 582 ? 35.740 -18.435 -26.770 1.00 73.88 582 GLY A O 1
ATOM 4549 N N . GLY A 1 583 ? 33.549 -17.965 -26.722 1.00 65.62 583 GLY A N 1
ATOM 4550 C CA . GLY A 1 583 ? 33.224 -19.061 -25.796 1.00 65.62 583 GLY A CA 1
ATOM 4551 C C . GLY A 1 583 ? 31.971 -18.870 -24.940 1.00 65.62 583 GLY A C 1
ATOM 4552 O O . GLY A 1 583 ? 31.852 -19.504 -23.895 1.00 65.62 583 GLY A O 1
ATOM 4553 N N . GLY A 1 584 ? 31.036 -18.017 -25.372 1.00 71.81 584 GLY A N 1
ATOM 4554 C CA . GLY A 1 584 ? 29.743 -17.810 -24.710 1.00 71.81 584 GLY A CA 1
ATOM 4555 C C . GLY A 1 584 ? 29.689 -16.592 -23.782 1.00 71.81 584 GLY A C 1
ATOM 4556 O O . GLY A 1 584 ? 30.596 -15.764 -23.747 1.00 71.81 584 GLY A O 1
ATOM 4557 N N . GLY A 1 585 ? 28.585 -16.473 -23.039 1.00 77.25 585 GLY A N 1
ATOM 4558 C CA . GLY A 1 585 ? 28.394 -15.494 -21.960 1.00 77.25 585 GLY A CA 1
ATOM 4559 C C . GLY A 1 585 ? 27.885 -14.113 -22.378 1.00 77.25 585 GLY A C 1
ATOM 4560 O O . GLY A 1 585 ? 27.654 -13.274 -21.513 1.00 77.25 585 GLY A O 1
ATOM 4561 N N . THR A 1 586 ? 27.666 -13.856 -23.664 1.00 83.44 586 THR A N 1
ATOM 4562 C CA . THR A 1 586 ? 26.819 -12.729 -24.081 1.00 83.44 586 THR A CA 1
ATOM 4563 C C . THR A 1 586 ? 25.386 -12.968 -23.597 1.00 83.44 586 THR A C 1
ATOM 4565 O O . THR A 1 586 ? 24.917 -14.105 -23.659 1.00 83.44 586 THR A O 1
ATOM 4568 N N . VAL A 1 587 ? 24.732 -11.932 -23.073 1.00 75.44 587 VAL A N 1
ATOM 4569 C CA . VAL A 1 587 ? 23.455 -12.004 -22.339 1.00 75.44 587 VAL A CA 1
ATOM 4570 C C . VAL A 1 587 ? 22.500 -10.904 -22.759 1.00 75.44 587 VAL A C 1
ATOM 4572 O O . VAL A 1 587 ? 22.990 -9.830 -23.179 1.00 75.44 587 VAL A O 1
#

Radius of gyration: 29.17 Å; chains: 1; bounding box: 80×51×85 Å

Secondary structure (DSSP, 8-state):
----SSS-EE---S--PPPHHHHHHHHHHHTT----HHHHHHHHHHHHHHHHHHHHHHT-SEEE-TTTT-SBTTTTHHHHBSSEES----PPPHHHHT-HHHHHHHHHTT-S--S---EE-S---B---HHHHHHHHHHHHHHHHH--SEEEEEEE-HHHHHHHS-BSSSSSHHHHHHHHHHHHHHHHHHHHHTTPEEEEE-GGGTGGGTTTTTTS-HHHHHHHHHHHHHHHHHHTTTS-GGGEEEEE-S-SSS---TTPPPHHHHHHHHTTSS-SEEEE--SSTTTTTTHHHHHHS---TT-EEEEEEE-SSS-----HHHHHHHHHHHHHHH-GGGBEEEESS-S-SBTTB-SS-HHHHHHHHHHHHHHHHHHH-BTTBSTT--------SS-TTTGGG---------S-SS---PBPEEETTEEEEEEGGGEEEEEETTT--EEEEE-----GGGGGG-SS-S---B-EEETTEEEEE-TTSEEEEEETTT--EEEEEE-S-TTS--B--SPPEEETTEEEE--B-GGGTPPPEEEEEETTT--EEEEEESS--STT---SHHHHHHHTT--S-HHHH--S---

pLDDT: mean 91.88, std 8.01, range [55.06, 98.81]